Protein AF-A0A3B0YIC1-F1 (afdb_monomer_lite)

Sequence (463 aa):
YKPGVFYVEYQHDATPFVSIIIPTKDKLEILEPCVSSLLEKTRYQHFEVIVVDNNSSKPETLEYFDKIQRDDSRVSVIKYPEPYNYSAINNLAAKQAKGDYLVLLNNDTAVIKEDWLERMLSLGQREDVGIVGARLLYPDATIQHAGVVVGMTGIADHSHIGAETESPGYMGQNLTVRGVSAVTAACLLIKKDLFFSVNGLDEEHFAVLFNDVDLCLKVGKQGSRIVYTPYALLMHHGSFSLKKKVNKPDDAAHRQQECLALVQKWLPVLANDPAYNRNLCLYSQDVAPEERFIPGWDMHRHDCLRVVVFPANDWCDANFAAKPVFSQLQKNNGLRCSYITTHNDVGKRALEPAELERGKPDVLLFHTSMSDSYLKALEYYSVFNKSAFKVLMLDDPQCFPSTKRKKRSKRGEEKEQRIRKALASCDRLLVTTRQLEEAWSSVIDDIKVVPGHVEMQNWDELS

InterPro domains:
  IPR001173 Glycosyltransferase 2-like [PF00535] (19-141)
  IPR029044 Nucleotide-diphospho-sugar transferases [G3DSA:3.90.550.10] (6-249)
  IPR029044 Nucleotide-diphospho-sugar transferases [SSF53448] (10-249)

Organism: NCBI:txid652676

pLDDT: mean 85.75, std 15.43, range [38.69, 98.94]

Foldseek 3Di:
DDPPADDDQQDDPDLWAEEEEEEDADDCVQQVQAVCQCVPQAPRDRYAYEYEYADHDDPVVVVVQVVVVVVDVSYHYHYDPDPQFLQVSVLVVLVVDPTQKYKQAYSRKHFPHNCLVVSQVSQQVDPQAFKEAEFEAAPVQATQALAKQALAQQGIGHARGRHHQPDCADPNSSRHKDFFQFHDSNTMMGRSVLCVVLPHFDRPQRRDPCSRNVSSNSSVVVRHTYMYDHPNYMYGNPPPPPVVVPPDPVVVVSVVSSSLVSCVVQLVCSLPVVRADNQFDRNDSHGHGDDQDDQPDDPVDDQAAEEEEEELAQPDDCVQFPVVLQVVCVVVVRHGYDYRHPPPVSNVADDHSSSCVNNLGQEYEYEDNLDPRVLVVLVVCLVNVVRHAYEYEDEDPLQADDDPDDDDPPVSNVNNVSVLSNLVSHQEYEYQDVVRCVRCCVRYPHYDHRHSDDPPPPCPVVD

Radius of gyration: 26.93 Å; chains: 1; bounding box: 78×38×82 Å

Secondary structure (DSSP, 8-state):
--TT--------S----EEEEEEE-S-HHHHHHHHHHHHHH----SEEEEEEESS---HHHHHHHHHHHHH-TTEEEEE--SS--HHHHHHHHHHH--SSEEEEE-TTEEESSTTHHHHHHHHHTSTTEEEEEEEEE-TTSBEEES-EEETGGGSEEETTTT-BTT---GGGGGGS-EEESB--TTEEEEEHHHHHHTTSS-TTT-SSSSHHHHHHHHHHHTTPEEEEEEEEEEEE--STTTTTTTT-HHHHHHHHHHHHHHHHHHHHHHHS-TTS-TTB-SSSSS--B--S---SS-TT--SSEEEEEE-S-SSSSTTTTTHHHHHHHHHTTSEEEEE---TTTTTTSPPPHHHHHHH--SEEEEES---HHHHHHHHHHHHH-TTSEEEEEE--TT-----SSS---HHHHHHHHHHHHHHTT-SEEEESSHHHHHHHTTT-S-EEE--SS--GGG-GGG-

Structure (mmCIF, N/CA/C/O backbone):
data_AF-A0A3B0YIC1-F1
#
_entry.id   AF-A0A3B0YIC1-F1
#
loop_
_atom_site.group_PDB
_atom_site.id
_atom_site.type_symbol
_atom_site.label_atom_id
_atom_site.label_alt_id
_atom_site.label_comp_id
_atom_site.label_asym_id
_atom_site.label_entity_id
_atom_site.label_seq_id
_atom_site.pdbx_PDB_ins_code
_atom_site.Cartn_x
_atom_site.Cartn_y
_atom_site.Cartn_z
_atom_site.occupancy
_atom_site.B_iso_or_equiv
_atom_site.auth_seq_id
_atom_site.auth_comp_id
_atom_site.auth_asym_id
_atom_site.auth_atom_id
_atom_site.pdbx_PDB_model_num
ATOM 1 N N . TYR A 1 1 ? -26.819 13.552 0.540 1.00 55.56 1 TYR A N 1
ATOM 2 C CA . TYR A 1 1 ? -27.200 12.784 -0.661 1.00 55.56 1 TYR A CA 1
ATOM 3 C C . TYR A 1 1 ? -26.942 13.642 -1.883 1.00 55.56 1 TYR A C 1
ATOM 5 O O . TYR A 1 1 ? -27.374 14.788 -1.883 1.00 55.56 1 TYR A O 1
ATOM 13 N N . LYS A 1 2 ? -26.207 13.130 -2.875 1.00 72.00 2 LYS A N 1
ATOM 14 C CA . LYS A 1 2 ? -26.016 13.803 -4.168 1.00 72.00 2 LYS A CA 1
ATOM 15 C C . LYS A 1 2 ? -26.844 13.084 -5.236 1.00 72.00 2 LYS A C 1
ATOM 17 O O . LYS A 1 2 ? -26.916 11.856 -5.175 1.00 72.00 2 LYS A O 1
ATOM 22 N N . PRO A 1 3 ? -27.463 13.801 -6.191 1.00 77.69 3 PRO A N 1
ATOM 23 C CA . PRO A 1 3 ? -28.171 13.168 -7.300 1.00 77.69 3 PRO A CA 1
ATOM 24 C C . PRO A 1 3 ? -27.290 12.128 -8.006 1.00 77.69 3 PRO A C 1
ATOM 26 O O . PRO A 1 3 ? -26.120 12.391 -8.270 1.00 77.69 3 PRO A O 1
ATOM 29 N N . GLY A 1 4 ? -27.841 10.942 -8.275 1.00 81.94 4 GLY A N 1
ATOM 30 C CA . GLY A 1 4 ? -27.127 9.844 -8.940 1.00 81.94 4 GLY A CA 1
ATOM 31 C C . GLY A 1 4 ? -26.191 9.018 -8.047 1.00 81.94 4 GLY A C 1
ATOM 32 O O . GLY A 1 4 ? -25.657 8.017 -8.515 1.00 81.94 4 GLY A O 1
ATOM 33 N N . VAL A 1 5 ? -26.016 9.380 -6.771 1.00 84.94 5 VAL A N 1
ATOM 34 C CA . VAL A 1 5 ? -25.238 8.598 -5.800 1.00 84.94 5 VAL A CA 1
ATOM 35 C C . VAL A 1 5 ? -26.191 7.862 -4.868 1.00 84.94 5 VAL A C 1
ATOM 37 O O . VAL A 1 5 ? -26.867 8.477 -4.039 1.00 84.94 5 VAL A O 1
ATOM 40 N N . PHE A 1 6 ? -26.220 6.538 -4.991 1.00 85.06 6 PHE A N 1
ATOM 41 C CA . PHE A 1 6 ? -27.054 5.668 -4.171 1.00 85.06 6 PHE A CA 1
ATOM 42 C C . PHE A 1 6 ? -26.218 4.966 -3.107 1.00 85.06 6 PHE A C 1
ATOM 44 O O . PHE A 1 6 ? -25.123 4.473 -3.376 1.00 85.06 6 PHE A O 1
ATOM 51 N N . TYR A 1 7 ? -26.772 4.904 -1.902 1.00 85.31 7 TYR A N 1
ATOM 52 C CA . TYR A 1 7 ? -26.261 4.080 -0.821 1.00 85.31 7 TYR A CA 1
ATOM 53 C C . TYR A 1 7 ? -27.157 2.851 -0.681 1.00 85.31 7 TYR A C 1
ATOM 55 O O . TYR A 1 7 ? -28.380 2.979 -0.663 1.00 85.31 7 TYR A O 1
ATOM 63 N N . VAL A 1 8 ? -26.538 1.676 -0.588 1.00 88.25 8 VAL A N 1
ATOM 64 C CA . VAL A 1 8 ? -27.229 0.421 -0.292 1.00 88.25 8 VAL A CA 1
ATOM 65 C C . VAL A 1 8 ? -26.891 0.035 1.136 1.00 88.25 8 VAL A C 1
ATOM 67 O O . VAL A 1 8 ? -25.723 -0.176 1.467 1.00 88.25 8 VAL A O 1
ATOM 70 N N . GLU A 1 9 ? -27.919 -0.055 1.968 1.00 86.38 9 GLU A N 1
ATOM 71 C CA . GLU A 1 9 ? -27.805 -0.555 3.330 1.00 86.38 9 GLU A CA 1
ATOM 72 C C . GLU A 1 9 ? -28.051 -2.063 3.323 1.00 86.38 9 GLU A C 1
ATOM 74 O O . GLU A 1 9 ? -29.165 -2.516 3.056 1.00 86.38 9 GLU A O 1
ATOM 79 N N . TYR A 1 10 ? -27.003 -2.848 3.573 1.00 90.88 10 TYR A N 1
ATOM 80 C CA . TYR A 1 10 ? -27.135 -4.295 3.713 1.00 90.88 10 TYR A CA 1
ATOM 81 C C . TYR A 1 10 ? -27.574 -4.593 5.142 1.00 90.88 10 TYR A C 1
ATOM 83 O O . TYR A 1 10 ? -26.835 -4.305 6.088 1.00 90.88 10 TYR A O 1
ATOM 91 N N . GLN A 1 11 ? -28.782 -5.134 5.273 1.00 89.31 11 GLN A N 1
ATOM 92 C CA . GLN A 1 11 ? -29.344 -5.579 6.541 1.00 89.31 11 GLN A CA 1
ATOM 93 C C . GLN A 1 11 ? -28.831 -6.989 6.835 1.00 89.31 11 GLN A C 1
ATOM 95 O O . GLN A 1 11 ? -28.906 -7.863 5.972 1.00 89.31 11 GLN A O 1
ATOM 100 N N . HIS A 1 12 ? -28.307 -7.188 8.041 1.00 90.56 12 HIS A N 1
ATOM 101 C CA . HIS A 1 12 ? -27.840 -8.479 8.539 1.00 90.56 12 HIS A CA 1
ATOM 102 C C . HIS A 1 12 ? -28.452 -8.713 9.913 1.00 90.56 12 HIS A C 1
ATOM 104 O O . HIS A 1 12 ? -28.533 -7.783 10.712 1.00 90.56 12 HIS A O 1
ATOM 110 N N . ASP A 1 13 ? -28.837 -9.954 10.196 1.00 88.56 13 ASP A N 1
ATOM 111 C CA . ASP A 1 13 ? -29.428 -10.317 11.488 1.00 88.56 13 ASP A CA 1
ATOM 112 C C . ASP A 1 13 ? -28.372 -10.447 12.602 1.00 88.56 13 ASP A C 1
ATOM 114 O O . ASP A 1 13 ? -28.701 -10.432 13.787 1.00 88.56 13 ASP A O 1
ATOM 118 N N . ALA A 1 14 ? -27.094 -10.582 12.231 1.00 92.44 14 ALA A N 1
ATOM 119 C CA . ALA A 1 14 ? -25.990 -10.746 13.164 1.00 92.44 14 ALA A CA 1
ATOM 120 C C . ALA A 1 14 ? -25.395 -9.401 13.614 1.00 92.44 14 ALA A C 1
ATOM 122 O O . ALA A 1 14 ? -25.183 -8.476 12.826 1.00 92.44 14 ALA A O 1
ATOM 123 N N . THR A 1 15 ? -25.052 -9.337 14.901 1.00 94.69 15 THR A N 1
ATOM 124 C CA . THR A 1 15 ? -24.334 -8.227 15.544 1.00 94.69 15 THR A CA 1
ATOM 125 C C . THR A 1 15 ? -22.980 -8.735 16.061 1.00 94.69 15 THR A C 1
ATOM 127 O O . THR A 1 15 ? -22.850 -9.029 17.253 1.00 94.69 15 THR A O 1
ATOM 130 N N . PRO A 1 16 ? -21.986 -8.932 15.175 1.00 97.31 16 PRO A N 1
ATOM 131 C CA . PRO A 1 16 ? -20.725 -9.581 15.527 1.00 97.31 16 PRO A CA 1
ATOM 132 C C . PRO A 1 16 ? -19.871 -8.732 16.473 1.00 97.31 16 PRO A C 1
ATOM 134 O O . PRO A 1 16 ? -19.906 -7.498 16.431 1.00 97.31 16 PRO A O 1
ATOM 137 N N . PHE A 1 17 ? -19.054 -9.374 17.304 1.00 98.56 17 PHE A N 1
ATOM 138 C CA . PHE A 1 17 ? -18.153 -8.638 18.191 1.00 98.56 17 PHE A CA 1
ATOM 139 C C . PHE A 1 17 ? -16.926 -8.135 17.412 1.00 98.56 17 PHE A C 1
ATOM 141 O O . PHE A 1 17 ? -16.381 -8.856 16.574 1.00 98.56 17 PHE A O 1
ATOM 148 N N . VAL A 1 18 ? -16.480 -6.902 17.666 1.00 98.88 18 VAL A N 1
ATOM 149 C CA . VAL A 1 18 ? -15.345 -6.284 16.953 1.00 98.88 18 VAL A CA 1
ATOM 150 C C . VAL A 1 18 ? -14.200 -5.970 17.910 1.00 98.88 18 VAL A C 1
ATOM 152 O O . VAL A 1 18 ? -14.401 -5.291 18.911 1.00 98.88 18 VAL A O 1
ATOM 155 N N . SER A 1 19 ? -12.979 -6.375 17.571 1.00 98.94 19 SER A N 1
ATOM 156 C CA . SER A 1 19 ? -11.773 -5.923 18.274 1.00 98.94 19 SER A CA 1
ATOM 157 C C . SER A 1 19 ? -11.060 -4.843 17.465 1.00 98.94 19 SER A C 1
ATOM 159 O O . SER A 1 19 ? -10.591 -5.099 16.354 1.00 98.94 19 SER A O 1
ATOM 161 N N . ILE A 1 20 ? -10.963 -3.637 18.022 1.00 98.88 20 ILE A N 1
ATOM 162 C CA . ILE A 1 20 ? -10.236 -2.507 17.435 1.00 98.88 20 ILE A CA 1
ATOM 163 C C . ILE A 1 20 ? -8.812 -2.508 17.989 1.00 98.88 20 ILE A C 1
ATOM 165 O O . ILE A 1 20 ? -8.614 -2.352 19.191 1.00 98.88 20 ILE A O 1
ATOM 169 N N . ILE A 1 21 ? -7.818 -2.688 17.125 1.00 98.88 21 ILE A N 1
ATOM 170 C CA . ILE A 1 21 ? -6.405 -2.804 17.491 1.00 98.88 21 ILE A CA 1
ATOM 171 C C . ILE A 1 21 ? -5.699 -1.482 17.193 1.00 98.88 21 ILE A C 1
ATOM 173 O O . ILE A 1 21 ? -5.748 -0.999 16.062 1.00 98.88 21 ILE A O 1
ATOM 177 N N . ILE A 1 22 ? -5.027 -0.920 18.203 1.00 98.56 22 ILE A N 1
ATOM 178 C CA . ILE A 1 22 ? -4.352 0.383 18.125 1.00 98.56 22 ILE A CA 1
ATOM 179 C C . ILE A 1 22 ? -2.898 0.255 18.602 1.00 98.56 22 ILE A C 1
ATOM 181 O O . ILE A 1 22 ? -2.625 0.342 19.803 1.00 98.56 22 ILE A O 1
ATOM 185 N N . PRO A 1 23 ? -1.931 0.071 17.689 1.00 97.38 23 PRO A N 1
ATOM 186 C CA . PRO A 1 23 ? -0.509 0.141 18.010 1.00 97.38 23 PRO A CA 1
ATOM 187 C C . PRO A 1 23 ? -0.104 1.555 18.433 1.00 97.38 23 PRO A C 1
ATOM 189 O O . PRO A 1 23 ? -0.423 2.528 17.747 1.00 97.38 23 PRO A O 1
ATOM 192 N N . THR A 1 24 ? 0.655 1.692 19.519 1.00 96.00 24 THR A N 1
ATOM 193 C CA . THR A 1 24 ? 1.125 3.003 19.978 1.00 96.00 24 THR A CA 1
ATOM 194 C C . THR A 1 24 ? 2.488 2.944 20.666 1.00 96.00 24 THR A C 1
ATOM 196 O O . THR A 1 24 ? 2.938 1.899 21.134 1.00 96.00 24 THR A O 1
ATOM 199 N N . LYS A 1 25 ? 3.157 4.098 20.716 1.00 94.56 25 LYS A N 1
ATOM 200 C CA . LYS A 1 25 ? 4.357 4.338 21.519 1.00 94.56 25 LYS A CA 1
ATOM 201 C C . LYS A 1 25 ? 4.416 5.809 21.910 1.00 94.56 25 LYS A C 1
ATOM 203 O O . LYS A 1 25 ? 4.628 6.660 21.038 1.00 94.56 25 LYS A O 1
ATOM 208 N N . ASP A 1 26 ? 4.299 6.080 23.206 1.00 92.31 26 ASP A N 1
ATOM 209 C CA . ASP A 1 26 ? 4.200 7.429 23.770 1.00 92.31 26 ASP A CA 1
ATOM 210 C C . ASP A 1 26 ? 3.119 8.267 23.045 1.00 92.31 26 ASP A C 1
ATOM 212 O O . ASP A 1 26 ? 2.142 7.728 22.519 1.00 92.31 26 ASP A O 1
ATOM 216 N N . LYS A 1 27 ? 3.318 9.590 22.987 1.00 90.31 27 LYS A N 1
ATOM 217 C CA . LYS A 1 27 ? 2.477 10.558 22.268 1.00 90.31 27 LYS A CA 1
ATOM 218 C C . LYS A 1 27 ? 1.011 10.519 22.689 1.00 90.31 27 LYS A C 1
ATOM 220 O O . LYS A 1 27 ? 0.102 10.338 21.874 1.00 90.31 27 LYS A O 1
ATOM 225 N N . LEU A 1 28 ? 0.791 10.709 23.983 1.00 94.75 28 LEU A N 1
ATOM 226 C CA . LEU A 1 28 ? -0.544 10.788 24.556 1.00 94.75 28 LEU A CA 1
ATOM 227 C C . LEU A 1 28 ? -1.436 11.804 23.819 1.00 94.75 28 LEU A C 1
ATOM 229 O O . LEU A 1 28 ? -2.614 11.537 23.606 1.00 94.75 28 LEU A O 1
ATOM 233 N N . GLU A 1 29 ? -0.858 12.909 23.340 1.00 94.00 29 GLU A N 1
ATOM 234 C CA . GLU A 1 29 ? -1.565 13.985 22.643 1.00 94.00 29 GLU A CA 1
ATOM 235 C C . GLU A 1 29 ? -2.268 13.565 21.339 1.00 94.00 29 GLU A C 1
ATOM 237 O O . GLU A 1 29 ? -3.140 14.291 20.868 1.00 94.00 29 GLU A O 1
ATOM 242 N N . ILE A 1 30 ? -1.901 12.419 20.751 1.00 93.25 30 ILE A N 1
ATOM 243 C CA . ILE A 1 30 ? -2.608 11.831 19.597 1.00 93.25 30 ILE A CA 1
ATOM 244 C C . ILE A 1 30 ? -3.444 10.612 19.993 1.00 93.25 30 ILE A C 1
ATOM 246 O O . ILE A 1 30 ? -4.548 10.448 19.479 1.00 93.25 30 ILE A O 1
ATOM 250 N N . LEU A 1 31 ? -2.954 9.795 20.932 1.00 96.44 31 LEU A N 1
ATOM 251 C CA . LEU A 1 31 ? -3.625 8.564 21.336 1.00 96.44 31 LEU A CA 1
ATOM 252 C C . LEU A 1 31 ? -4.929 8.839 22.086 1.00 96.44 31 LEU A C 1
ATOM 254 O O . LEU A 1 31 ? -5.933 8.183 21.813 1.00 96.44 31 LEU A O 1
ATOM 258 N N . GLU A 1 32 ? -4.920 9.783 23.029 1.00 97.00 32 GLU A N 1
ATOM 259 C CA . GLU A 1 32 ? -6.097 10.070 23.849 1.00 97.00 32 GLU A CA 1
ATOM 260 C C . GLU A 1 32 ? -7.287 10.547 23.002 1.00 97.00 32 GLU A C 1
ATOM 262 O O . GLU A 1 32 ? -8.355 9.946 23.118 1.00 97.00 32 GLU A O 1
ATOM 267 N N . PRO A 1 33 ? -7.134 11.516 22.074 1.00 96.50 33 PRO A N 1
ATOM 268 C CA . PRO A 1 33 ? -8.209 11.875 21.150 1.00 96.50 33 PRO A CA 1
ATOM 269 C C . PRO A 1 33 ? -8.742 10.696 20.327 1.00 96.50 33 PRO A C 1
ATOM 271 O O . PRO A 1 33 ? -9.952 10.609 20.106 1.00 96.50 33 PRO A O 1
ATOM 274 N N . CYS A 1 34 ? -7.865 9.784 19.895 1.00 97.75 34 CYS A N 1
ATOM 275 C CA . CYS A 1 34 ? -8.263 8.592 19.151 1.00 97.75 34 CYS A CA 1
ATOM 276 C C . CYS A 1 34 ? -9.171 7.695 19.994 1.00 97.75 34 CYS A C 1
ATOM 278 O O . CYS A 1 34 ? -10.335 7.489 19.633 1.00 97.75 34 CYS A O 1
ATOM 280 N N . VAL A 1 35 ? -8.684 7.243 21.153 1.00 98.31 35 VAL A N 1
ATOM 281 C CA . VAL A 1 35 ? -9.422 6.339 22.047 1.00 98.31 35 VAL A CA 1
ATOM 282 C C . VAL A 1 35 ? -10.710 6.991 22.546 1.00 98.31 35 VAL A C 1
ATOM 284 O O . VAL A 1 35 ? -11.774 6.386 22.418 1.00 98.31 35 VAL A O 1
ATOM 287 N N . SER A 1 36 ? -10.663 8.236 23.026 1.00 97.81 36 SER A N 1
ATOM 288 C CA . SER A 1 36 ? -11.862 8.940 23.500 1.00 97.81 36 SER A CA 1
ATOM 289 C C . SER A 1 36 ? -12.908 9.076 22.394 1.00 97.81 36 SER A C 1
ATOM 291 O O . SER A 1 36 ? -14.083 8.800 22.623 1.00 97.81 36 SER A O 1
ATOM 293 N N . SER A 1 37 ? -12.505 9.391 21.155 1.00 98.06 37 SER A N 1
ATOM 294 C CA . SER A 1 37 ? -13.459 9.477 20.041 1.00 98.06 37 SER A CA 1
ATOM 295 C C . SER A 1 37 ? -14.137 8.140 19.725 1.00 98.06 37 SER A C 1
ATOM 297 O O . SER A 1 37 ? -15.315 8.133 19.369 1.00 98.06 37 SER A O 1
ATOM 299 N N . LEU A 1 38 ? -13.433 7.013 19.881 1.00 98.38 38 LEU A N 1
ATOM 300 C CA . LEU A 1 38 ? -14.019 5.686 19.699 1.00 98.38 38 LEU A CA 1
ATOM 301 C C . LEU A 1 38 ? -15.063 5.399 20.776 1.00 98.38 38 LEU A C 1
ATOM 303 O O . LEU A 1 38 ? -16.165 4.970 20.438 1.00 98.38 38 LEU A O 1
ATOM 307 N N . LEU A 1 39 ? -14.727 5.654 22.043 1.00 98.12 39 LEU A N 1
ATOM 308 C CA . LEU A 1 39 ? -15.583 5.344 23.190 1.00 98.12 39 LEU A CA 1
ATOM 309 C C . LEU A 1 39 ? -16.824 6.238 23.265 1.00 98.12 39 LEU A C 1
ATOM 311 O O . LEU A 1 39 ? -17.890 5.748 23.638 1.00 98.12 39 LEU A O 1
ATOM 315 N N . GLU A 1 40 ? -16.683 7.517 22.912 1.00 97.31 40 GLU A N 1
ATOM 316 C CA . GLU A 1 40 ? -17.736 8.530 23.045 1.00 97.31 40 GLU A CA 1
ATOM 317 C C . GLU A 1 40 ? -18.645 8.628 21.818 1.00 97.31 40 GLU A C 1
ATOM 319 O O . GLU A 1 40 ? -19.832 8.916 21.961 1.00 97.31 40 GLU A O 1
ATOM 324 N N . LYS A 1 41 ? -18.106 8.434 20.605 1.00 98.00 41 LYS A N 1
ATOM 325 C CA . LYS A 1 41 ? -18.850 8.702 19.362 1.00 98.00 41 LYS A CA 1
ATOM 326 C C . LYS A 1 41 ? -19.285 7.457 18.610 1.00 98.00 41 LYS A C 1
ATOM 328 O O . LYS A 1 41 ? -20.170 7.568 17.771 1.00 98.00 41 LYS A O 1
ATOM 333 N N . THR A 1 42 ? -18.666 6.296 18.819 1.00 98.38 42 THR A N 1
ATOM 334 C CA . THR A 1 42 ? -19.043 5.098 18.052 1.00 98.38 42 THR A CA 1
ATOM 335 C C . THR A 1 42 ? -20.412 4.603 18.505 1.00 98.38 42 THR A C 1
ATOM 337 O O . THR A 1 42 ? -20.597 4.233 19.664 1.00 98.38 42 THR A O 1
ATOM 340 N N . ARG A 1 43 ? -21.379 4.573 17.581 1.00 97.56 43 ARG A N 1
ATOM 341 C CA . ARG A 1 43 ? -22.749 4.131 17.870 1.00 97.56 43 ARG A CA 1
ATOM 342 C C . ARG A 1 43 ? -22.847 2.624 18.092 1.00 97.56 43 ARG A C 1
ATOM 344 O O . ARG A 1 43 ? -23.601 2.188 18.959 1.00 97.56 43 ARG A O 1
ATOM 351 N N . TYR A 1 44 ? -22.072 1.839 17.347 1.00 97.38 44 TYR A N 1
ATOM 352 C CA . TYR A 1 44 ? -22.007 0.391 17.522 1.00 97.38 44 TYR A CA 1
ATOM 353 C C . TYR A 1 44 ? -21.441 0.041 18.902 1.00 97.38 44 TYR A C 1
ATOM 355 O O . TYR A 1 44 ? -20.353 0.498 19.228 1.00 97.38 44 TYR A O 1
ATOM 363 N N . GLN A 1 45 ? -22.140 -0.769 19.702 1.00 95.75 45 GLN A N 1
ATOM 364 C CA . GLN A 1 45 ? -21.751 -1.027 21.101 1.00 95.75 45 GLN A CA 1
ATOM 365 C C . GLN A 1 45 ? -20.979 -2.341 21.317 1.00 95.75 45 GLN A C 1
ATOM 367 O O . GLN A 1 45 ? -20.349 -2.518 22.357 1.00 95.75 45 GLN A O 1
ATOM 372 N N . HIS A 1 46 ? -20.996 -3.265 20.352 1.00 97.56 46 HIS A N 1
ATOM 373 C CA . HIS A 1 46 ? -20.390 -4.596 20.488 1.00 97.56 46 HIS A CA 1
ATOM 374 C C . HIS A 1 46 ? -18.918 -4.602 20.052 1.00 97.56 46 HIS A C 1
ATOM 376 O O . HIS A 1 46 ? -18.545 -5.285 19.098 1.00 97.56 46 HIS A O 1
ATOM 382 N N . PHE A 1 47 ? -18.075 -3.830 20.741 1.00 98.69 47 PHE A N 1
ATOM 383 C CA . PHE A 1 47 ? -16.642 -3.781 20.453 1.00 98.69 47 PHE A CA 1
ATOM 384 C C . PHE A 1 47 ? -15.762 -3.717 21.707 1.00 98.69 47 PHE A C 1
ATOM 386 O O . PHE A 1 47 ? -16.204 -3.306 22.780 1.00 98.69 47 PHE A O 1
ATOM 393 N N . GLU A 1 48 ? -14.495 -4.089 21.542 1.00 98.75 48 GLU A N 1
ATOM 394 C CA . GLU A 1 48 ? -13.401 -3.804 22.475 1.00 98.75 48 GLU A CA 1
ATOM 395 C C . GLU A 1 48 ? -12.291 -3.007 21.775 1.00 98.75 48 GLU A C 1
ATOM 397 O O . GLU A 1 48 ? -12.161 -3.032 20.548 1.00 98.75 48 GLU A O 1
ATOM 402 N N . VAL A 1 49 ? -11.470 -2.320 22.566 1.00 98.88 49 VAL A N 1
ATOM 403 C CA . VAL A 1 49 ? -10.275 -1.604 22.112 1.00 98.88 49 VAL A CA 1
ATOM 404 C C . VAL A 1 49 ? -9.048 -2.251 22.745 1.00 98.88 49 VAL A C 1
ATOM 406 O O . VAL A 1 49 ? -8.950 -2.378 23.965 1.00 98.88 49 VAL A O 1
ATOM 409 N N . ILE A 1 50 ? -8.094 -2.649 21.910 1.00 98.81 50 ILE A N 1
ATOM 410 C CA . ILE A 1 50 ? -6.821 -3.243 22.312 1.00 98.81 50 ILE A CA 1
ATOM 411 C C . ILE A 1 50 ? -5.721 -2.263 21.929 1.00 98.81 50 ILE A C 1
ATOM 413 O O . ILE A 1 50 ? -5.309 -2.178 20.770 1.00 98.81 50 ILE A O 1
ATOM 417 N N . VAL A 1 51 ? -5.246 -1.508 22.912 1.00 98.75 51 VAL A N 1
ATOM 418 C CA . VAL A 1 51 ? -4.090 -0.628 22.751 1.00 98.75 51 VAL A CA 1
ATOM 419 C C . VAL A 1 51 ? -2.831 -1.472 22.912 1.00 98.75 51 VAL A C 1
ATOM 421 O O . VAL A 1 51 ? -2.647 -2.137 23.931 1.00 98.75 51 VAL A O 1
ATOM 424 N N . VAL A 1 52 ? -1.953 -1.460 21.912 1.00 98.56 52 VAL A N 1
ATOM 425 C CA . VAL A 1 52 ? -0.695 -2.211 21.958 1.00 98.56 52 VAL A CA 1
ATOM 426 C C . VAL A 1 52 ? 0.457 -1.261 22.222 1.00 98.56 52 VAL A C 1
ATOM 428 O O . VAL A 1 52 ? 0.879 -0.516 21.338 1.00 98.56 52 VAL A O 1
ATOM 431 N N . ASP A 1 53 ? 0.967 -1.298 23.444 1.00 98.00 53 ASP A N 1
ATOM 432 C CA . ASP A 1 53 ? 2.104 -0.503 23.876 1.00 98.00 53 ASP A CA 1
ATOM 433 C C . ASP A 1 53 ? 3.423 -1.097 23.359 1.00 98.00 53 ASP A C 1
ATOM 435 O O . ASP A 1 53 ? 3.861 -2.163 23.803 1.00 98.00 53 ASP A O 1
ATOM 439 N N . ASN A 1 54 ? 4.092 -0.391 22.445 1.00 96.44 54 ASN A N 1
ATOM 440 C CA . ASN A 1 54 ? 5.437 -0.733 21.991 1.00 96.44 54 ASN A CA 1
ATOM 441 C C . ASN A 1 54 ? 6.518 0.038 22.761 1.00 96.44 54 ASN A C 1
ATOM 443 O O . ASN A 1 54 ? 7.211 0.909 22.218 1.00 96.44 54 ASN A O 1
ATOM 447 N N . ASN A 1 55 ? 6.713 -0.344 24.023 1.00 95.12 55 ASN A N 1
ATOM 448 C CA . ASN A 1 55 ? 7.751 0.204 24.895 1.00 95.12 55 ASN A CA 1
ATOM 449 C C . ASN A 1 55 ? 7.624 1.730 25.087 1.00 95.12 55 ASN A C 1
ATOM 451 O O . ASN A 1 55 ? 8.601 2.464 24.876 1.00 95.12 55 ASN A O 1
ATOM 455 N N . SER A 1 56 ? 6.430 2.213 25.448 1.00 96.06 56 SER A N 1
ATOM 456 C CA . SER A 1 56 ? 6.244 3.589 25.922 1.00 96.06 56 SER A CA 1
ATOM 457 C C . SER A 1 56 ? 7.053 3.821 27.197 1.00 96.06 56 SER A C 1
ATOM 459 O O . SER A 1 56 ? 7.220 2.940 28.039 1.00 96.06 56 SER A O 1
ATOM 461 N N . SER A 1 57 ? 7.597 5.025 27.316 1.00 96.06 57 SER A N 1
ATOM 462 C CA . SER A 1 57 ? 8.516 5.432 28.383 1.00 96.06 57 SER A CA 1
ATOM 463 C C . SER A 1 57 ? 8.052 6.685 29.120 1.00 96.06 57 SER A C 1
ATOM 465 O O . SER A 1 57 ? 8.573 7.007 30.188 1.00 96.06 57 SER A O 1
ATOM 467 N N . LYS A 1 58 ? 7.088 7.410 28.548 1.00 97.19 58 LYS A N 1
ATOM 468 C CA . LYS A 1 58 ? 6.575 8.665 29.085 1.00 97.19 58 LYS A CA 1
ATOM 469 C C . LYS A 1 58 ? 5.618 8.419 30.256 1.00 97.19 58 LYS A C 1
ATOM 471 O O . LYS A 1 58 ? 4.617 7.732 30.044 1.00 97.19 58 LYS A O 1
ATOM 476 N N . PRO A 1 59 ? 5.882 8.978 31.459 1.00 97.25 59 PRO A N 1
ATOM 477 C CA . PRO A 1 59 ? 5.019 8.797 32.627 1.00 97.25 59 PRO A CA 1
ATOM 478 C C . PRO A 1 59 ? 3.551 9.108 32.336 1.00 97.25 59 PRO A C 1
ATOM 480 O O . PRO A 1 59 ? 2.688 8.303 32.657 1.00 97.25 59 PRO A O 1
ATOM 483 N N . GLU A 1 60 ? 3.280 10.196 31.613 1.00 97.31 60 GLU A N 1
ATOM 484 C CA . GLU A 1 60 ? 1.929 10.606 31.234 1.00 97.31 60 GLU A CA 1
ATOM 485 C C . GLU A 1 60 ? 1.195 9.547 30.394 1.00 97.31 60 GLU A C 1
ATOM 487 O O . GLU A 1 60 ? -0.004 9.336 30.555 1.00 97.31 60 GLU A O 1
ATOM 492 N N . THR A 1 61 ? 1.913 8.832 29.521 1.00 97.12 61 THR A N 1
ATOM 493 C CA . THR A 1 61 ? 1.327 7.768 28.691 1.00 97.12 61 THR A CA 1
ATOM 494 C C . THR A 1 61 ? 1.031 6.523 29.527 1.00 97.12 61 THR A C 1
ATOM 496 O O . THR A 1 61 ? -0.021 5.910 29.365 1.00 97.12 61 THR A O 1
ATOM 499 N N . LEU A 1 62 ? 1.929 6.169 30.450 1.00 97.50 62 LEU A N 1
ATOM 500 C CA . LEU A 1 62 ? 1.742 5.026 31.346 1.00 97.50 62 LEU A CA 1
ATOM 501 C C . LEU A 1 62 ? 0.580 5.263 32.322 1.00 97.50 62 LEU A C 1
ATOM 503 O O . LEU A 1 62 ? -0.271 4.393 32.484 1.00 97.50 62 LEU A O 1
ATOM 507 N N . GLU A 1 63 ? 0.491 6.463 32.900 1.00 98.00 63 GLU A N 1
ATOM 508 C CA . GLU A 1 63 ? -0.635 6.872 33.748 1.00 98.00 63 GLU A CA 1
ATOM 509 C C . GLU A 1 63 ? -1.966 6.831 32.984 1.00 98.00 63 GLU A C 1
ATOM 511 O O . GLU A 1 63 ? -2.986 6.395 33.523 1.00 98.00 63 GLU A O 1
ATOM 516 N N . TYR A 1 64 ? -1.963 7.241 31.711 1.00 98.25 64 TYR A N 1
ATOM 517 C CA . TYR A 1 64 ? -3.143 7.148 30.856 1.00 98.25 64 TYR A CA 1
ATOM 518 C C . TYR A 1 64 ? -3.575 5.698 30.613 1.00 98.25 64 TYR A C 1
ATOM 520 O O . TYR A 1 64 ? -4.766 5.410 30.711 1.00 98.25 64 TYR A O 1
ATOM 528 N N . PHE A 1 65 ? -2.642 4.772 30.361 1.00 98.25 65 PHE A N 1
ATOM 529 C CA . PHE A 1 65 ? -2.957 3.346 30.201 1.00 98.25 65 PHE A CA 1
ATOM 530 C C . PHE A 1 65 ? -3.647 2.751 31.433 1.00 98.25 65 PHE A C 1
ATOM 532 O O . PHE A 1 65 ? -4.617 2.001 31.293 1.00 98.25 65 PHE A O 1
ATOM 539 N N . ASP A 1 66 ? -3.183 3.097 32.633 1.00 97.56 66 ASP A N 1
ATOM 540 C CA . ASP A 1 66 ? -3.803 2.642 33.883 1.00 97.56 66 ASP A CA 1
ATOM 541 C C . ASP A 1 66 ? -5.177 3.289 34.104 1.00 97.56 66 ASP A C 1
ATOM 543 O O . ASP A 1 66 ? -6.109 2.657 34.609 1.00 97.56 66 ASP A O 1
ATOM 547 N N . LYS A 1 67 ? -5.327 4.559 33.712 1.00 97.81 67 LYS A N 1
ATOM 548 C CA . LYS A 1 67 ? -6.591 5.293 33.797 1.00 97.81 67 LYS A CA 1
ATOM 549 C C . LYS A 1 67 ? -7.655 4.703 32.869 1.00 97.81 67 LYS A C 1
ATOM 551 O O . LYS A 1 67 ? -8.721 4.340 33.352 1.00 97.81 67 LYS A O 1
ATOM 556 N N . ILE A 1 68 ? -7.385 4.563 31.571 1.00 97.69 68 ILE A N 1
ATOM 557 C CA . ILE A 1 68 ? -8.412 4.153 30.594 1.00 97.69 68 ILE A CA 1
ATOM 558 C C . ILE A 1 68 ? -8.950 2.745 30.831 1.00 97.69 68 ILE A C 1
ATOM 560 O O . ILE A 1 68 ? -10.142 2.523 30.668 1.00 97.69 68 ILE A O 1
ATOM 564 N N . GLN A 1 69 ? -8.098 1.809 31.257 1.00 97.31 69 GLN A N 1
ATOM 565 C CA . GLN A 1 69 ? -8.524 0.436 31.553 1.00 97.31 69 GLN A CA 1
ATOM 566 C C . GLN A 1 69 ? -9.402 0.359 32.806 1.00 97.31 69 GLN A C 1
ATOM 568 O O . GLN A 1 69 ? -10.211 -0.554 32.952 1.00 97.31 69 GLN A O 1
ATOM 573 N N . ARG A 1 70 ? -9.225 1.303 33.736 1.00 97.19 70 ARG A N 1
ATOM 574 C CA . ARG A 1 70 ? -10.053 1.431 34.937 1.00 97.19 70 ARG A CA 1
ATOM 575 C C . ARG A 1 70 ? -11.368 2.150 34.646 1.00 97.19 70 ARG A C 1
ATOM 577 O O . ARG A 1 70 ? -12.380 1.793 35.243 1.00 97.19 70 ARG A O 1
ATOM 584 N N . ASP A 1 71 ? -11.336 3.148 33.768 1.00 96.94 71 ASP A N 1
ATOM 585 C CA . ASP A 1 71 ? -12.484 4.002 33.462 1.00 96.94 71 ASP A CA 1
ATOM 586 C C . ASP A 1 71 ? -13.457 3.346 32.456 1.00 96.94 71 ASP A C 1
ATOM 588 O O . ASP A 1 71 ? -14.661 3.583 32.551 1.00 96.94 71 ASP A O 1
ATOM 592 N N . ASP A 1 72 ? -12.984 2.496 31.532 1.00 97.31 72 ASP A N 1
ATOM 593 C CA . ASP A 1 72 ? -13.831 1.802 30.548 1.00 97.31 72 ASP A CA 1
ATOM 594 C C . ASP A 1 72 ? -13.425 0.326 30.367 1.00 97.31 72 ASP A C 1
ATOM 596 O O . ASP A 1 72 ? -12.316 0.001 29.941 1.00 97.31 72 ASP A O 1
ATOM 600 N N . SER A 1 73 ? -14.358 -0.591 30.646 1.00 96.81 73 SER A N 1
ATOM 601 C CA . SER A 1 73 ? -14.128 -2.043 30.586 1.00 96.81 73 SER A CA 1
ATOM 602 C C . SER A 1 73 ? -13.953 -2.597 29.169 1.00 96.81 73 SER A C 1
ATOM 604 O O . SER A 1 73 ? -13.551 -3.753 29.013 1.00 96.81 73 SER A O 1
ATOM 606 N N . ARG A 1 74 ? -14.246 -1.801 28.133 1.00 97.81 7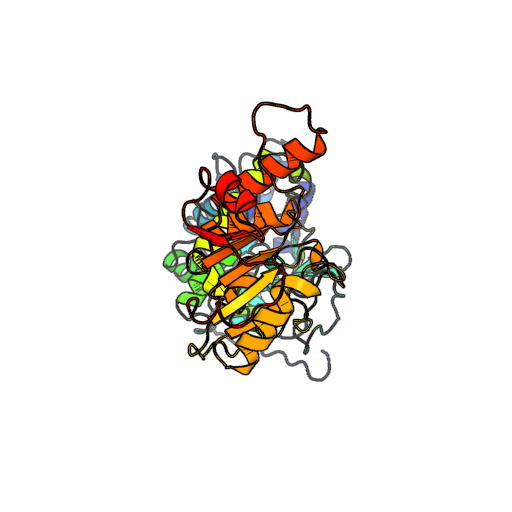4 ARG A N 1
ATOM 607 C CA . ARG A 1 74 ? -14.007 -2.166 26.731 1.00 97.81 74 ARG A CA 1
ATOM 608 C C . ARG A 1 74 ? -12.539 -2.022 26.343 1.00 97.81 74 ARG A C 1
ATOM 610 O O . ARG A 1 74 ? -12.160 -2.535 25.293 1.00 97.81 74 ARG A O 1
ATOM 617 N N . VAL A 1 75 ? -11.721 -1.322 27.132 1.00 98.50 75 VAL A N 1
ATOM 618 C CA . VAL A 1 75 ? -10.323 -1.028 26.797 1.00 98.50 75 VAL A CA 1
ATOM 619 C C . VAL A 1 75 ? -9.377 -1.985 27.513 1.00 98.50 75 VAL A C 1
ATOM 621 O O . VAL A 1 75 ? -9.467 -2.201 28.718 1.00 98.50 75 VAL A O 1
ATOM 624 N N . SER A 1 76 ? -8.410 -2.518 26.772 1.00 98.31 76 SER A N 1
ATOM 625 C CA . SER A 1 76 ? -7.280 -3.274 27.311 1.00 98.31 76 SER A CA 1
ATOM 626 C C . SER A 1 76 ? -5.969 -2.764 26.726 1.00 98.31 76 SER A C 1
ATOM 628 O O . SER A 1 76 ? -5.921 -2.339 25.569 1.00 98.31 76 SER A O 1
ATOM 630 N N . VAL A 1 77 ? -4.903 -2.799 27.525 1.00 98.44 77 VAL A N 1
ATOM 631 C CA . VAL A 1 77 ? -3.553 -2.427 27.092 1.00 98.44 77 VAL A CA 1
ATOM 632 C C . VAL A 1 77 ? -2.658 -3.657 27.169 1.00 98.44 77 VAL A C 1
ATOM 634 O O . VAL A 1 77 ? -2.484 -4.248 28.235 1.00 98.44 77 VAL A O 1
ATOM 637 N N . ILE A 1 78 ? -2.064 -4.037 26.041 1.00 98.12 78 ILE A N 1
ATOM 638 C CA . ILE A 1 78 ? -1.111 -5.149 25.958 1.00 98.12 78 ILE A CA 1
ATOM 639 C C . ILE A 1 78 ? 0.277 -4.624 25.598 1.00 98.12 78 ILE A C 1
ATOM 641 O O . ILE A 1 78 ? 0.409 -3.635 24.883 1.00 98.12 78 ILE A O 1
ATOM 645 N N . LYS A 1 79 ? 1.328 -5.291 26.079 1.00 97.56 79 LYS A N 1
ATOM 646 C CA . LYS A 1 79 ? 2.716 -4.887 25.820 1.00 97.56 79 LYS A CA 1
ATOM 647 C C . LYS A 1 79 ? 3.315 -5.676 24.663 1.00 97.56 79 LYS A C 1
ATOM 649 O O . LYS A 1 79 ? 3.170 -6.894 24.603 1.00 97.56 79 LYS A O 1
ATOM 654 N N . TYR A 1 80 ? 4.067 -4.987 23.812 1.00 97.06 80 TYR A N 1
ATOM 655 C CA . TYR A 1 80 ? 4.948 -5.578 22.810 1.00 97.06 80 TYR A CA 1
ATOM 656 C C . TYR A 1 80 ? 6.390 -5.105 23.067 1.00 97.06 80 TYR A C 1
ATOM 658 O O . TYR A 1 80 ? 6.772 -4.021 22.607 1.00 97.06 80 TYR A O 1
ATOM 666 N N . PRO A 1 81 ? 7.186 -5.880 23.833 1.00 94.44 81 PRO A N 1
ATOM 667 C CA . PRO A 1 81 ? 8.497 -5.459 24.326 1.00 94.44 81 PRO A CA 1
ATOM 668 C C . PRO A 1 81 ? 9.637 -5.586 23.300 1.00 94.44 81 PRO A C 1
ATOM 670 O O . PRO A 1 81 ? 10.802 -5.517 23.674 1.00 94.44 81 PRO A O 1
ATOM 673 N N . GLU A 1 82 ? 9.325 -5.700 22.011 1.00 94.06 82 GLU A N 1
ATOM 674 C CA . GLU A 1 82 ? 10.291 -5.920 20.928 1.00 94.06 82 GLU A CA 1
ATOM 675 C C . GLU A 1 82 ? 10.530 -4.646 20.086 1.00 94.06 82 GLU A C 1
ATOM 677 O O . GLU A 1 82 ? 9.822 -3.638 20.249 1.00 94.06 82 GLU A O 1
ATOM 682 N N . PRO A 1 83 ? 11.524 -4.633 19.173 1.00 93.38 83 PRO A N 1
ATOM 683 C CA . PRO A 1 83 ? 11.685 -3.552 18.203 1.00 93.38 83 PRO A CA 1
ATOM 684 C C . PRO A 1 83 ? 10.406 -3.305 17.397 1.00 93.38 83 PRO A C 1
ATOM 686 O O . PRO A 1 83 ? 9.659 -4.233 17.093 1.00 93.38 83 PRO A O 1
ATOM 689 N N . TYR A 1 84 ? 10.156 -2.042 17.039 1.00 92.56 84 TYR A N 1
ATOM 690 C CA . TYR A 1 84 ? 8.931 -1.659 16.339 1.00 92.56 84 TYR A CA 1
ATOM 691 C C . TYR A 1 84 ? 8.778 -2.419 15.018 1.00 92.56 84 TYR A C 1
ATOM 693 O O . TYR A 1 84 ? 9.598 -2.271 14.113 1.00 92.56 84 TYR A O 1
ATOM 701 N N . ASN A 1 85 ? 7.687 -3.169 14.914 1.00 94.88 85 ASN A N 1
ATOM 702 C CA . ASN A 1 85 ? 7.233 -3.842 13.709 1.00 94.88 85 ASN A CA 1
ATOM 703 C C . ASN A 1 85 ? 5.702 -3.789 13.737 1.00 94.88 85 ASN A C 1
ATOM 705 O O . ASN A 1 85 ? 5.070 -4.446 14.563 1.00 94.88 85 ASN A O 1
ATOM 709 N N . TYR A 1 86 ? 5.111 -2.943 12.894 1.00 95.88 86 TYR A N 1
ATOM 710 C CA . TYR A 1 86 ? 3.666 -2.722 12.845 1.00 95.88 86 TYR A CA 1
ATOM 711 C C . TYR A 1 86 ? 2.917 -4.030 12.574 1.00 95.88 86 TYR A C 1
ATOM 713 O O . TYR A 1 86 ? 1.908 -4.308 13.224 1.00 95.88 86 TYR A O 1
ATOM 721 N N . SER A 1 87 ? 3.441 -4.855 11.668 1.00 97.88 87 SER A N 1
ATOM 722 C CA . SER A 1 87 ? 2.869 -6.155 11.324 1.00 97.88 87 SER A CA 1
ATOM 723 C C . SER A 1 87 ? 2.857 -7.106 12.516 1.00 97.88 87 SER A C 1
ATOM 725 O O . SER A 1 87 ? 1.800 -7.628 12.868 1.00 97.88 87 SER A O 1
ATOM 727 N N . ALA A 1 88 ? 3.989 -7.251 13.206 1.00 98.25 88 ALA A N 1
ATOM 728 C CA . ALA A 1 88 ? 4.105 -8.127 14.371 1.00 98.25 88 ALA A CA 1
ATOM 729 C C . ALA A 1 88 ? 3.233 -7.663 15.545 1.00 98.25 88 ALA A C 1
ATOM 731 O O . ALA A 1 88 ? 2.569 -8.471 16.197 1.00 98.25 88 ALA A O 1
ATOM 732 N N . ILE A 1 89 ? 3.172 -6.348 15.778 1.00 98.31 89 ILE A N 1
ATOM 733 C CA . ILE A 1 89 ? 2.325 -5.747 16.812 1.00 98.31 89 ILE A CA 1
ATOM 734 C C . ILE A 1 89 ? 0.847 -6.087 16.575 1.00 98.31 89 ILE A C 1
ATOM 736 O O . ILE A 1 89 ? 0.159 -6.563 17.483 1.00 98.31 89 ILE A O 1
ATOM 740 N N . ASN A 1 90 ? 0.355 -5.868 15.355 1.00 98.69 90 ASN A N 1
ATOM 741 C CA . ASN A 1 90 ? -1.035 -6.158 15.011 1.00 98.69 90 ASN A CA 1
ATOM 742 C C . ASN A 1 90 ? -1.321 -7.665 15.009 1.00 98.69 90 ASN A C 1
ATOM 744 O O . ASN A 1 90 ? -2.361 -8.080 15.514 1.00 98.69 90 ASN A O 1
ATOM 748 N N . ASN A 1 91 ? -0.395 -8.498 14.525 1.00 98.75 91 ASN A N 1
ATOM 749 C CA . ASN A 1 91 ? -0.531 -9.955 14.566 1.00 98.75 91 ASN A CA 1
ATOM 750 C C . ASN A 1 91 ? -0.602 -10.491 16.005 1.00 98.75 91 ASN A C 1
ATOM 752 O O . ASN A 1 91 ? -1.391 -11.397 16.285 1.00 98.75 91 ASN A O 1
ATOM 756 N N . LEU A 1 92 ? 0.187 -9.937 16.935 1.00 98.50 92 LEU A N 1
ATOM 757 C CA . LEU A 1 92 ? 0.109 -10.277 18.358 1.00 98.50 92 LEU A CA 1
ATOM 758 C C . LEU A 1 92 ? -1.274 -9.940 18.925 1.00 98.50 92 LEU A C 1
ATOM 760 O O . LEU A 1 92 ? -1.891 -10.778 19.586 1.00 98.50 92 LEU A O 1
ATOM 764 N N . ALA A 1 93 ? -1.760 -8.726 18.673 1.00 98.56 93 ALA A N 1
ATOM 765 C CA . ALA A 1 93 ? -3.051 -8.274 19.177 1.00 98.56 93 ALA A CA 1
ATOM 766 C C . ALA A 1 93 ? -4.217 -9.060 18.567 1.00 98.56 93 ALA A C 1
ATOM 768 O O . ALA A 1 93 ? -5.127 -9.457 19.289 1.00 98.56 93 ALA A O 1
ATOM 769 N N . ALA A 1 94 ? -4.155 -9.383 17.273 1.00 98.69 94 ALA A N 1
ATOM 770 C CA . ALA A 1 94 ? -5.152 -10.203 16.588 1.00 98.69 94 ALA A CA 1
ATOM 771 C C . ALA A 1 94 ? -5.312 -11.592 17.227 1.00 98.69 94 ALA A C 1
ATOM 773 O O . ALA A 1 94 ? -6.414 -12.142 17.251 1.00 98.69 94 ALA A O 1
ATOM 774 N N . LYS A 1 95 ? -4.233 -12.170 17.778 1.00 98.38 95 LYS A N 1
ATOM 775 C CA . LYS A 1 95 ? -4.287 -13.452 18.506 1.00 98.38 95 LYS A CA 1
ATOM 776 C C . LYS A 1 95 ? -5.030 -13.332 19.842 1.00 98.38 95 LYS A C 1
ATOM 778 O O . LYS A 1 95 ? -5.651 -14.300 20.268 1.00 98.38 95 LYS A O 1
ATOM 783 N N . GLN A 1 96 ? -4.973 -12.165 20.483 1.00 98.00 96 GLN A N 1
ATOM 784 C CA . GLN A 1 96 ? -5.607 -11.886 21.780 1.00 98.00 96 GLN A CA 1
ATOM 785 C C . GLN A 1 96 ? -7.017 -11.287 21.652 1.00 98.00 96 GLN A C 1
ATOM 787 O O . GLN A 1 96 ? -7.788 -11.321 22.609 1.00 98.00 96 GLN A O 1
ATOM 792 N N . ALA A 1 97 ? -7.357 -10.768 20.472 1.00 98.50 97 ALA A N 1
ATOM 793 C CA . ALA A 1 97 ? -8.664 -10.224 20.135 1.00 98.50 97 ALA A CA 1
ATOM 794 C C . ALA A 1 97 ? -9.789 -11.243 20.346 1.00 98.50 97 ALA A C 1
ATOM 796 O O . ALA A 1 97 ? -9.655 -12.409 19.973 1.00 98.50 97 ALA A O 1
ATOM 797 N N . LYS A 1 98 ? -10.921 -10.809 20.896 1.00 98.38 98 LYS A N 1
ATOM 798 C CA . LYS A 1 98 ? -12.111 -11.645 21.123 1.00 98.38 98 LYS A CA 1
ATOM 799 C C . LYS A 1 98 ? -13.161 -11.499 20.022 1.00 98.38 98 LYS A C 1
ATOM 801 O O . LYS A 1 98 ? -14.066 -12.319 19.959 1.00 98.38 98 LYS A O 1
ATOM 806 N N . GLY A 1 99 ? -13.060 -10.461 19.195 1.00 98.25 99 GLY A N 1
ATOM 807 C CA . GLY A 1 99 ? -14.003 -10.157 18.127 1.00 98.25 99 GLY A CA 1
ATOM 808 C C . GLY A 1 99 ? -13.964 -11.157 16.978 1.00 98.25 99 GLY A C 1
ATOM 809 O O . GLY A 1 99 ? -12.903 -11.664 16.611 1.00 98.25 99 GLY A O 1
ATOM 810 N N . ASP A 1 100 ? -15.127 -11.377 16.370 1.00 98.56 100 ASP A N 1
ATOM 811 C CA . ASP A 1 100 ? -15.279 -12.085 15.094 1.00 98.56 100 ASP A CA 1
ATOM 812 C C . ASP A 1 100 ? -14.668 -11.269 13.943 1.00 98.56 100 ASP A C 1
ATOM 814 O O . ASP A 1 100 ? -14.230 -11.805 12.921 1.00 98.56 100 ASP A O 1
ATOM 818 N N . TYR A 1 101 ? -14.608 -9.948 14.129 1.00 98.88 101 TYR A N 1
ATOM 819 C CA . TYR A 1 101 ? -13.970 -8.998 13.231 1.00 98.88 101 TYR A CA 1
ATOM 820 C C . TYR A 1 101 ? -12.846 -8.243 13.927 1.00 98.88 101 TYR A C 1
ATOM 822 O O . TYR A 1 101 ? -12.919 -7.911 15.111 1.00 98.88 101 TYR A O 1
ATOM 830 N N . LEU A 1 102 ? -11.831 -7.911 13.140 1.00 98.94 102 LEU A N 1
ATOM 831 C CA . LEU A 1 102 ? -10.717 -7.068 13.535 1.00 98.94 102 LEU A CA 1
ATOM 832 C C . LEU A 1 102 ? -10.815 -5.737 12.798 1.00 98.94 102 LEU A C 1
ATOM 834 O O . LEU A 1 102 ? -11.035 -5.717 11.584 1.00 98.94 102 LEU A O 1
ATOM 838 N N . VAL A 1 103 ? -10.597 -4.642 13.520 1.00 98.94 103 VAL A N 1
ATOM 839 C CA . VAL A 1 103 ? -10.284 -3.342 12.926 1.00 98.94 103 VAL A CA 1
ATOM 840 C C . VAL A 1 103 ? -8.829 -3.024 13.220 1.00 98.94 103 VAL A C 1
ATOM 842 O O . VAL A 1 103 ? -8.452 -2.920 14.385 1.00 98.94 103 VAL A O 1
ATOM 845 N N . LEU A 1 104 ? -8.020 -2.845 12.177 1.00 98.81 104 LEU A N 1
ATOM 846 C CA . LEU A 1 104 ? -6.700 -2.233 12.332 1.00 98.81 104 LEU A CA 1
ATOM 847 C C . LEU A 1 104 ? -6.886 -0.720 12.259 1.00 98.81 104 LEU A C 1
ATOM 849 O O . LEU A 1 104 ? -7.512 -0.228 11.313 1.00 98.81 104 LEU A O 1
ATOM 853 N N . LEU A 1 105 ? -6.407 -0.004 13.277 1.00 98.56 105 LEU A N 1
ATOM 854 C CA . LEU A 1 105 ? -6.606 1.433 13.411 1.00 98.56 105 LEU A CA 1
ATOM 855 C C . LEU A 1 105 ? -5.319 2.119 13.876 1.00 98.56 105 LEU A C 1
ATOM 857 O O . LEU A 1 105 ? -4.674 1.700 14.838 1.00 98.56 105 LEU A O 1
ATOM 861 N N . ASN A 1 106 ? -4.963 3.222 13.224 1.00 97.12 106 ASN A N 1
ATOM 862 C CA . ASN A 1 106 ? -3.841 4.037 13.678 1.00 97.12 106 ASN A CA 1
ATOM 863 C C . ASN A 1 106 ? -4.213 4.894 14.899 1.00 97.12 106 ASN A C 1
ATOM 865 O O . ASN A 1 106 ? -5.347 5.356 15.055 1.00 97.12 106 ASN A O 1
ATOM 869 N N . ASN A 1 107 ? -3.218 5.155 15.748 1.00 95.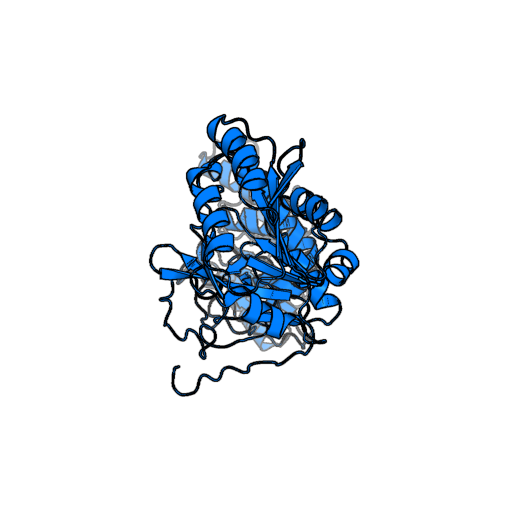88 107 ASN A N 1
ATOM 870 C CA . ASN A 1 107 ? -3.379 5.912 16.990 1.00 95.88 107 ASN A CA 1
ATOM 871 C C . ASN A 1 107 ? -3.606 7.422 16.801 1.00 95.88 107 ASN A C 1
ATOM 873 O O . ASN A 1 107 ? -3.907 8.098 17.773 1.00 95.88 107 ASN A O 1
ATOM 877 N N . ASP A 1 108 ? -3.466 7.957 15.588 1.00 94.75 108 ASP A N 1
ATOM 878 C CA . ASP A 1 108 ? -3.698 9.361 15.228 1.00 94.75 108 ASP A CA 1
ATOM 879 C C . ASP A 1 108 ? -4.961 9.547 14.366 1.00 94.75 108 ASP A C 1
ATOM 881 O O . ASP A 1 108 ? -5.026 10.433 13.504 1.00 94.75 108 ASP A O 1
ATOM 885 N N . THR A 1 109 ? -5.965 8.697 14.595 1.00 97.06 109 THR A N 1
ATOM 886 C CA . THR A 1 109 ? -7.294 8.786 13.977 1.00 97.06 109 THR A CA 1
ATOM 887 C C . THR A 1 109 ? -8.325 9.387 14.931 1.00 97.06 109 THR A C 1
ATOM 889 O O . THR A 1 109 ? -8.115 9.429 16.136 1.00 97.06 109 THR A O 1
ATOM 892 N N . ALA A 1 110 ? -9.444 9.881 14.402 1.00 97.19 110 ALA A N 1
ATOM 893 C CA . ALA A 1 110 ? -10.582 10.300 15.217 1.00 97.19 110 ALA A CA 1
ATOM 894 C C . ALA A 1 110 ? -11.908 10.072 14.486 1.00 97.19 110 ALA A C 1
ATOM 896 O O . ALA A 1 110 ? -12.037 10.367 13.294 1.00 97.19 110 ALA A O 1
ATOM 897 N N . VAL A 1 111 ? -12.922 9.589 15.203 1.00 98.12 111 VAL A N 1
ATOM 898 C CA . VAL A 1 111 ? -14.260 9.361 14.641 1.00 98.12 111 VAL A CA 1
ATOM 899 C C . VAL A 1 111 ? -14.919 10.693 14.263 1.00 98.12 111 VAL A C 1
ATOM 901 O O . VAL A 1 111 ? -15.078 11.590 15.101 1.00 98.12 111 VAL A O 1
ATOM 904 N N . ILE A 1 112 ? -15.334 10.813 12.994 1.00 96.62 112 ILE A N 1
ATOM 905 C CA . ILE A 1 112 ? -16.137 11.944 12.499 1.00 96.62 112 ILE A CA 1
ATOM 906 C C . ILE A 1 112 ? -17.620 11.569 12.480 1.00 96.62 112 ILE A C 1
ATOM 908 O O . ILE A 1 112 ? -18.450 12.349 12.943 1.00 96.62 112 ILE A O 1
ATOM 912 N N . LYS A 1 113 ? -17.961 10.390 11.946 1.00 95.50 113 LYS A N 1
ATOM 913 C CA . LYS A 1 113 ? -19.341 9.890 11.895 1.00 95.50 113 LYS A CA 1
ATOM 914 C C . LYS A 1 113 ? -19.547 8.726 12.854 1.00 95.50 113 LYS A C 1
ATOM 916 O O . LYS A 1 113 ? -18.813 7.748 12.791 1.00 95.50 113 LYS A O 1
ATOM 921 N N . GLU A 1 114 ? -20.575 8.821 13.691 1.00 97.75 114 GLU A N 1
ATOM 922 C CA . GLU A 1 114 ? -20.894 7.828 14.727 1.00 97.75 114 GLU A CA 1
ATOM 923 C C . GLU A 1 114 ? -21.194 6.423 14.184 1.00 97.75 114 GLU A C 1
ATOM 925 O O . GLU A 1 114 ? -20.927 5.425 14.852 1.00 97.75 114 GLU A O 1
ATOM 930 N N . ASP A 1 115 ? -21.702 6.335 12.953 1.00 96.62 115 ASP A N 1
ATOM 931 C CA . ASP A 1 115 ? -22.139 5.096 12.312 1.00 96.62 115 ASP A CA 1
ATOM 932 C C . ASP A 1 115 ? -21.025 4.382 11.531 1.00 96.62 115 ASP A C 1
ATOM 934 O O . ASP A 1 115 ? -21.282 3.373 10.879 1.00 96.62 115 ASP A O 1
ATOM 938 N N . TRP A 1 116 ? -19.780 4.870 11.595 1.00 98.00 116 TRP A N 1
ATOM 939 C CA . TRP A 1 116 ? -18.666 4.368 10.784 1.00 98.00 116 TRP A CA 1
ATOM 940 C C . TRP A 1 116 ? -18.497 2.842 10.856 1.00 98.00 116 TRP A C 1
ATOM 942 O O . TRP A 1 116 ? -18.381 2.194 9.814 1.00 98.00 116 TRP A O 1
ATOM 952 N N . LEU A 1 117 ? -18.545 2.264 12.061 1.00 98.31 117 LEU A N 1
ATOM 953 C CA . LEU A 1 117 ? -18.314 0.836 12.271 1.00 98.31 117 LEU A CA 1
ATOM 954 C C . LEU A 1 117 ? -19.477 -0.015 11.744 1.00 98.31 117 LEU A C 1
ATOM 956 O O . LEU A 1 117 ? -19.244 -1.023 11.083 1.00 98.31 117 LEU A O 1
ATOM 960 N N . GLU A 1 118 ? -20.723 0.430 11.938 1.00 96.12 118 GLU A N 1
ATOM 961 C CA . GLU A 1 118 ? -21.916 -0.214 11.365 1.00 96.12 118 GLU A CA 1
ATOM 962 C C . GLU A 1 118 ? -21.854 -0.215 9.834 1.00 96.12 118 GLU A C 1
ATOM 964 O O . GLU A 1 118 ? -22.132 -1.229 9.193 1.00 96.12 118 GLU A O 1
ATOM 969 N N . ARG A 1 119 ? -21.423 0.904 9.231 1.00 96.31 119 ARG A N 1
ATOM 970 C CA . ARG A 1 119 ? -21.263 1.019 7.773 1.00 96.31 119 ARG A CA 1
ATOM 971 C C . ARG A 1 119 ? -20.199 0.066 7.238 1.00 96.31 119 ARG A C 1
ATOM 973 O O . ARG A 1 119 ? -20.391 -0.497 6.160 1.00 96.31 119 ARG A O 1
ATOM 980 N N . MET A 1 120 ? -19.095 -0.122 7.961 1.00 98.06 120 MET A N 1
ATOM 981 C CA . MET A 1 120 ? -18.064 -1.087 7.571 1.00 98.06 120 MET A CA 1
ATOM 982 C C . MET A 1 120 ? -18.551 -2.528 7.750 1.00 98.06 120 MET A C 1
ATOM 984 O O . MET A 1 120 ? -18.400 -3.329 6.830 1.00 98.06 120 MET A O 1
ATOM 988 N N . LEU A 1 121 ? -19.196 -2.849 8.875 1.00 97.62 121 LEU A N 1
ATOM 989 C CA . LEU A 1 121 ? -19.738 -4.183 9.161 1.00 97.62 121 LEU A CA 1
ATOM 990 C C . LEU A 1 121 ? -20.843 -4.597 8.186 1.00 97.62 121 LEU A C 1
ATOM 992 O O . LEU A 1 121 ? -20.858 -5.741 7.741 1.00 97.62 121 LEU A O 1
ATOM 996 N N . SER A 1 122 ? -21.731 -3.679 7.798 1.00 96.31 122 SER A N 1
ATOM 997 C CA . SER A 1 122 ? -22.776 -3.930 6.794 1.00 96.31 122 SER A CA 1
ATOM 998 C C . SER A 1 122 ? -22.183 -4.461 5.478 1.00 96.31 122 SER A C 1
ATOM 1000 O O . SER A 1 122 ? -22.737 -5.367 4.854 1.00 96.31 122 SER A O 1
ATOM 1002 N N . LEU A 1 123 ? -21.006 -3.968 5.083 1.00 97.69 123 LEU A N 1
ATOM 1003 C CA . LEU A 1 123 ? -20.277 -4.470 3.918 1.00 97.69 123 LEU A CA 1
ATOM 1004 C C . LEU A 1 123 ? -19.454 -5.725 4.240 1.00 97.69 123 LEU A C 1
ATOM 1006 O O . LEU A 1 123 ? -19.485 -6.675 3.465 1.00 97.69 123 LEU A O 1
ATOM 1010 N N . GLY A 1 124 ? -18.748 -5.749 5.373 1.00 97.44 124 GLY A N 1
ATOM 1011 C CA . GLY A 1 124 ? -17.850 -6.841 5.767 1.00 97.44 124 GLY A CA 1
ATOM 1012 C C . GLY A 1 124 ? -18.557 -8.148 6.144 1.00 97.44 124 GLY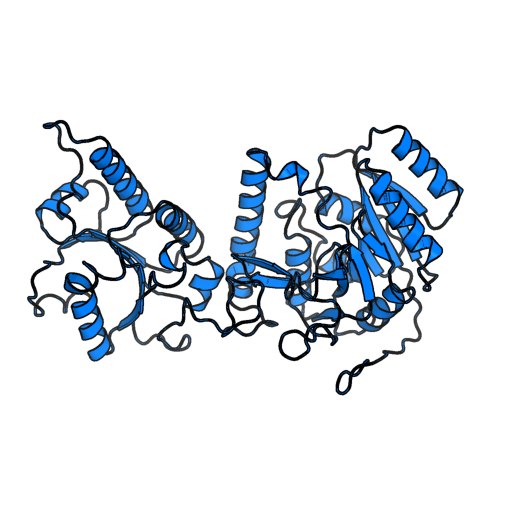 A C 1
ATOM 1013 O O . GLY A 1 124 ? -17.915 -9.193 6.234 1.00 97.44 124 GLY A O 1
ATOM 1014 N N . GLN A 1 125 ? -19.869 -8.119 6.379 1.00 97.19 125 GLN A N 1
ATOM 1015 C CA . GLN A 1 125 ? -20.687 -9.319 6.588 1.00 97.19 125 GLN A CA 1
ATOM 1016 C C . GLN A 1 125 ? -21.090 -10.018 5.289 1.00 97.19 125 GLN A C 1
ATOM 1018 O O . GLN A 1 125 ? -21.436 -11.197 5.323 1.00 97.19 125 GLN A O 1
ATOM 1023 N N . ARG A 1 126 ? -20.968 -9.357 4.133 1.00 96.81 126 ARG A N 1
ATOM 1024 C CA . ARG A 1 126 ? -21.205 -10.007 2.840 1.00 96.81 126 ARG A CA 1
ATOM 1025 C C . ARG A 1 126 ? -20.205 -11.137 2.600 1.00 96.81 126 ARG A C 1
ATOM 1027 O O . ARG A 1 126 ? -19.024 -11.008 2.910 1.00 96.81 126 ARG A O 1
ATOM 1034 N N . GLU A 1 127 ? -20.672 -12.225 1.998 1.00 95.12 127 GLU A N 1
ATOM 1035 C CA . GLU A 1 127 ? -19.834 -13.393 1.695 1.00 95.12 127 GLU A CA 1
ATOM 1036 C C . GLU A 1 127 ? -18.729 -13.083 0.677 1.00 95.12 127 GLU A C 1
ATOM 1038 O O . GLU A 1 127 ? -17.638 -13.635 0.770 1.00 95.12 127 GLU A O 1
ATOM 1043 N N . ASP A 1 128 ? -18.984 -12.168 -0.263 1.00 96.94 128 ASP A N 1
ATOM 1044 C CA . ASP A 1 128 ? -18.038 -11.798 -1.316 1.00 96.94 128 ASP A CA 1
ATOM 1045 C C . ASP A 1 128 ? -17.004 -10.742 -0.889 1.00 96.94 128 ASP A C 1
ATOM 1047 O O . ASP A 1 128 ? -16.121 -10.407 -1.679 1.00 96.94 128 ASP A O 1
ATOM 1051 N N . VAL A 1 129 ? -17.099 -10.193 0.328 1.00 98.38 129 VAL A N 1
ATOM 1052 C CA . VAL A 1 129 ? -16.234 -9.109 0.823 1.00 98.38 129 VAL A CA 1
ATOM 1053 C C . VAL A 1 129 ? -15.280 -9.634 1.891 1.00 98.38 129 VAL A C 1
ATOM 1055 O O . VAL A 1 129 ? -15.697 -10.173 2.912 1.00 98.38 129 VAL A O 1
ATOM 1058 N N . GLY A 1 130 ? -13.983 -9.430 1.664 1.00 98.50 130 GLY A N 1
ATOM 1059 C CA . GLY A 1 130 ? -12.933 -9.812 2.606 1.00 98.50 130 GLY A CA 1
ATOM 1060 C C . GLY A 1 130 ? -12.489 -8.673 3.517 1.00 98.50 130 GLY A C 1
ATOM 1061 O O . GLY A 1 130 ? -12.364 -8.866 4.724 1.00 98.50 130 GLY A O 1
ATOM 1062 N N . ILE A 1 131 ? -12.259 -7.486 2.948 1.00 98.88 131 ILE A N 1
ATOM 1063 C CA . ILE A 1 131 ? -11.770 -6.307 3.679 1.00 98.88 131 ILE A CA 1
ATOM 1064 C C . ILE A 1 131 ? -12.599 -5.084 3.303 1.00 98.88 131 ILE A C 1
ATOM 1066 O O . ILE A 1 131 ? -12.933 -4.886 2.132 1.00 98.88 131 ILE A O 1
ATOM 1070 N N . VAL A 1 132 ? -12.880 -4.237 4.292 1.00 98.88 132 VAL A N 1
ATOM 1071 C CA . VAL A 1 132 ? -13.524 -2.935 4.097 1.00 98.88 132 VAL A CA 1
ATOM 1072 C C . VAL A 1 132 ? -12.611 -1.824 4.606 1.00 98.88 132 VAL A C 1
ATOM 1074 O O . VAL A 1 132 ? -12.155 -1.885 5.741 1.00 98.88 132 VAL A O 1
ATOM 1077 N N . GLY A 1 133 ? -12.358 -0.802 3.791 1.00 98.62 133 GLY A N 1
ATOM 1078 C CA . GLY A 1 133 ? -11.607 0.398 4.172 1.00 98.62 133 GLY A CA 1
ATOM 1079 C C . GLY A 1 133 ? -12.506 1.620 4.316 1.00 98.62 133 GLY A C 1
ATOM 1080 O O . GLY A 1 133 ? -13.401 1.842 3.492 1.00 98.62 133 GLY A O 1
ATOM 1081 N N . ALA A 1 134 ? -12.258 2.415 5.356 1.00 98.00 134 ALA A N 1
ATOM 1082 C CA . ALA A 1 134 ? -12.969 3.668 5.595 1.00 98.00 134 ALA A CA 1
ATOM 1083 C C . ALA A 1 134 ? -12.461 4.804 4.690 1.00 98.00 134 ALA A C 1
ATOM 1085 O O . ALA A 1 134 ? -11.390 4.724 4.096 1.00 98.00 134 ALA A O 1
ATOM 1086 N N . ARG A 1 135 ? -13.199 5.913 4.622 1.00 97.62 135 ARG A N 1
ATOM 1087 C CA . ARG A 1 135 ? -12.678 7.186 4.115 1.00 97.62 135 ARG A CA 1
ATOM 1088 C C . ARG A 1 135 ? -11.953 7.921 5.227 1.00 97.62 135 ARG A C 1
ATOM 1090 O O . ARG A 1 135 ? -12.532 8.172 6.285 1.00 97.62 135 ARG A O 1
ATOM 1097 N N . LEU A 1 136 ? -10.717 8.319 4.941 1.00 97.50 136 LEU A N 1
ATOM 1098 C CA . LEU A 1 136 ? -9.902 9.110 5.857 1.00 97.50 136 LEU A CA 1
ATOM 1099 C C . LEU A 1 136 ? -9.718 10.517 5.311 1.00 97.50 136 LEU A C 1
ATOM 1101 O O . LEU A 1 136 ? -9.400 10.688 4.130 1.00 97.50 136 LEU A O 1
ATOM 1105 N N . LEU A 1 137 ? -9.907 11.506 6.177 1.00 96.81 137 LEU A N 1
ATOM 1106 C CA . LEU A 1 137 ? -9.659 12.912 5.883 1.00 96.81 137 LEU A CA 1
ATOM 1107 C C . LEU A 1 137 ? -8.445 13.417 6.657 1.00 96.81 137 LEU A C 1
ATOM 1109 O O . LEU A 1 137 ? -8.232 13.041 7.812 1.00 96.81 137 LEU A O 1
ATOM 1113 N N . TYR A 1 138 ? -7.693 14.318 6.041 1.00 95.25 138 TYR A N 1
ATOM 1114 C CA . TYR A 1 138 ? -6.754 15.166 6.758 1.00 95.25 138 TYR A CA 1
ATOM 1115 C C . TYR A 1 138 ? -7.499 16.170 7.662 1.00 95.25 138 TYR A C 1
ATOM 1117 O O . TYR A 1 138 ? -8.694 16.419 7.470 1.00 95.25 138 TYR A O 1
ATOM 1125 N N . PRO A 1 139 ? -6.808 16.790 8.639 1.00 92.69 139 PRO A N 1
ATOM 1126 C CA . PRO A 1 139 ? -7.410 17.803 9.511 1.00 92.69 139 PRO A CA 1
ATOM 1127 C C . PRO A 1 139 ? -7.969 19.033 8.781 1.00 92.69 139 PRO A C 1
ATOM 1129 O O . PRO A 1 139 ? -8.854 19.699 9.306 1.00 92.69 139 PRO A O 1
ATOM 1132 N N . ASP A 1 140 ? -7.485 19.324 7.572 1.00 93.12 140 ASP A N 1
ATOM 1133 C CA . ASP A 1 140 ? -7.983 20.396 6.699 1.00 93.12 140 ASP A CA 1
ATOM 1134 C C . ASP A 1 140 ? -9.213 19.988 5.861 1.00 93.12 140 ASP A C 1
ATOM 1136 O O . ASP A 1 140 ? -9.622 20.717 4.961 1.00 93.12 140 ASP A O 1
ATOM 1140 N N . ALA A 1 141 ? -9.812 18.829 6.161 1.00 93.19 141 ALA A N 1
ATOM 1141 C CA . ALA A 1 141 ? -10.950 18.246 5.454 1.00 93.19 141 ALA A CA 1
ATOM 1142 C C . ALA A 1 141 ? -10.685 17.916 3.972 1.00 93.19 141 ALA A C 1
ATOM 1144 O O . ALA A 1 141 ? -11.628 17.754 3.188 1.00 93.19 141 ALA A O 1
ATOM 1145 N N . THR A 1 142 ? -9.423 17.755 3.576 1.00 95.12 142 THR A N 1
ATOM 1146 C CA . THR A 1 142 ? -9.078 17.119 2.302 1.00 95.12 142 THR A CA 1
ATOM 1147 C C . THR A 1 142 ? -9.021 15.598 2.452 1.00 95.12 142 THR A C 1
ATOM 1149 O O . THR A 1 142 ? -8.812 15.054 3.539 1.00 95.12 142 THR A O 1
ATOM 1152 N N . ILE A 1 143 ? -9.255 14.877 1.360 1.00 94.88 143 ILE A N 1
ATOM 1153 C CA . ILE A 1 143 ? -9.197 13.418 1.316 1.00 94.88 143 ILE A CA 1
ATOM 1154 C C . ILE A 1 143 ? -7.753 12.971 1.534 1.00 94.88 143 ILE A C 1
ATOM 1156 O O . ILE A 1 143 ? -6.832 13.429 0.867 1.00 94.88 143 ILE A O 1
ATOM 1160 N N . GLN A 1 144 ? -7.558 12.023 2.441 1.00 95.00 144 GLN A N 1
ATOM 1161 C CA . GLN A 1 144 ? -6.286 11.329 2.619 1.00 95.00 144 GLN A CA 1
ATOM 1162 C C . GLN A 1 144 ? -6.357 9.894 2.096 1.00 95.00 144 GLN A C 1
ATOM 1164 O O . GLN A 1 144 ? -5.395 9.381 1.531 1.00 95.00 144 GLN A O 1
ATOM 1169 N N . HIS A 1 145 ? -7.489 9.222 2.290 1.00 95.88 145 HIS A N 1
ATOM 1170 C CA . HIS A 1 145 ? -7.688 7.874 1.785 1.00 95.88 145 HIS A CA 1
ATOM 1171 C C . HIS A 1 145 ? -9.077 7.724 1.183 1.00 95.88 145 HIS A C 1
ATOM 1173 O O . HIS A 1 145 ? -10.094 7.860 1.871 1.00 95.88 145 HIS A O 1
ATOM 1179 N N . ALA A 1 146 ? -9.091 7.387 -0.103 1.00 95.31 146 ALA A N 1
ATOM 1180 C CA . ALA A 1 146 ? -10.278 6.973 -0.824 1.00 95.31 146 ALA A CA 1
ATOM 1181 C C . ALA A 1 146 ? -10.085 5.609 -1.505 1.00 95.31 146 ALA A C 1
ATOM 1183 O O . ALA A 1 146 ? -10.684 5.377 -2.545 1.00 95.31 146 ALA A O 1
ATOM 1184 N N . GLY A 1 147 ? -9.240 4.725 -0.964 1.00 95.69 147 GLY A N 1
ATOM 1185 C CA . GLY A 1 147 ? -8.749 3.512 -1.635 1.00 95.69 147 GLY A CA 1
ATOM 1186 C C . GLY A 1 147 ? -7.316 3.675 -2.155 1.00 95.69 147 GLY A C 1
ATOM 1187 O O . GLY A 1 147 ? -6.896 4.790 -2.479 1.00 95.69 147 GLY A O 1
ATOM 1188 N N . VAL A 1 148 ? -6.571 2.570 -2.206 1.00 97.06 148 VAL A N 1
ATOM 1189 C CA . VAL A 1 148 ? -5.198 2.503 -2.730 1.00 97.06 148 VAL A CA 1
ATOM 1190 C C . VAL A 1 148 ? -5.214 1.913 -4.139 1.00 97.06 148 VAL A C 1
ATOM 1192 O O . VAL A 1 148 ? -5.911 0.929 -4.395 1.00 97.06 148 VAL A O 1
ATOM 1195 N N . VAL A 1 149 ? -4.430 2.514 -5.033 1.00 96.88 149 VAL A N 1
ATOM 1196 C CA . VAL A 1 149 ? -4.112 1.973 -6.358 1.00 96.88 149 VAL A CA 1
ATOM 1197 C C . VAL A 1 149 ? -2.711 1.386 -6.298 1.00 96.88 149 VAL A C 1
ATOM 1199 O O . VAL A 1 149 ? -1.754 2.081 -5.944 1.00 96.88 149 VAL A O 1
ATOM 1202 N N . VAL A 1 150 ? -2.579 0.106 -6.633 1.00 97.38 150 VAL A N 1
ATOM 1203 C CA . VAL A 1 150 ? -1.273 -0.555 -6.644 1.00 97.38 150 VAL A CA 1
ATOM 1204 C C . VAL A 1 150 ? -0.528 -0.242 -7.946 1.00 97.38 150 VAL A C 1
ATOM 1206 O O . VAL A 1 150 ? -1.130 -0.058 -8.999 1.00 97.38 150 VAL A O 1
ATOM 1209 N N . GLY A 1 151 ? 0.790 -0.083 -7.858 1.00 94.25 151 GLY A N 1
ATOM 1210 C CA . GLY A 1 151 ? 1.656 0.458 -8.912 1.00 94.25 151 GLY A CA 1
ATOM 1211 C C . GLY A 1 151 ? 1.695 1.989 -8.986 1.00 94.25 151 GLY A C 1
ATOM 1212 O O . GLY A 1 151 ? 2.624 2.541 -9.577 1.00 94.25 151 GLY A O 1
ATOM 1213 N N . MET A 1 152 ? 0.734 2.688 -8.369 1.00 93.00 152 MET A N 1
ATOM 1214 C CA . MET A 1 152 ? 0.683 4.152 -8.373 1.00 93.00 152 MET A CA 1
ATOM 1215 C C . MET A 1 152 ? 1.870 4.752 -7.610 1.00 93.00 152 MET A C 1
ATOM 1217 O O . MET A 1 152 ? 2.376 4.172 -6.650 1.00 93.00 152 MET A O 1
ATOM 1221 N N . THR A 1 153 ? 2.360 5.872 -8.134 1.00 88.50 153 THR A N 1
ATOM 1222 C CA . THR A 1 153 ? 3.588 6.600 -7.792 1.00 88.50 153 THR A CA 1
ATOM 1223 C C . THR A 1 153 ? 4.849 5.736 -7.654 1.00 88.50 153 THR A C 1
ATOM 1225 O O . THR A 1 153 ? 5.879 6.219 -7.187 1.00 88.50 153 THR A O 1
ATOM 1228 N N . GLY A 1 154 ? 4.822 4.510 -8.190 1.00 86.25 154 GLY A N 1
ATOM 1229 C CA . GLY A 1 154 ? 5.935 3.568 -8.296 1.00 86.25 154 GLY A CA 1
ATOM 1230 C C . GLY A 1 154 ? 5.693 2.237 -7.590 1.00 86.25 154 GLY A C 1
ATOM 1231 O O . GLY A 1 154 ? 6.196 1.218 -8.056 1.00 86.25 154 GLY A O 1
ATOM 1232 N N . ILE A 1 155 ? 4.907 2.220 -6.506 1.00 91.62 155 ILE A N 1
ATOM 1233 C CA . ILE A 1 155 ? 4.671 1.010 -5.699 1.00 91.62 155 ILE A CA 1
ATOM 1234 C C . ILE A 1 155 ? 3.189 0.849 -5.371 1.00 91.62 155 ILE A C 1
ATOM 1236 O O . ILE A 1 155 ? 2.582 -0.126 -5.797 1.00 91.62 155 ILE A O 1
ATOM 1240 N N . ALA A 1 156 ? 2.609 1.779 -4.616 1.00 94.56 156 ALA A N 1
ATOM 1241 C CA . ALA A 1 156 ? 1.190 1.849 -4.284 1.00 94.56 156 ALA A CA 1
ATOM 1242 C C . ALA A 1 156 ? 0.909 3.197 -3.610 1.00 94.56 156 ALA A C 1
ATOM 1244 O O . ALA A 1 156 ? 1.711 3.640 -2.785 1.00 94.56 156 ALA A O 1
ATOM 1245 N N . ASP A 1 157 ? -0.224 3.825 -3.924 1.00 93.69 157 ASP A N 1
ATOM 1246 C CA . ASP A 1 157 ? -0.578 5.132 -3.361 1.00 93.69 157 ASP A CA 1
ATOM 1247 C C . ASP A 1 157 ? -2.092 5.331 -3.228 1.00 93.69 157 ASP A C 1
ATOM 1249 O O . ASP A 1 157 ? -2.905 4.592 -3.789 1.00 93.69 157 ASP A O 1
ATOM 1253 N N . HIS A 1 158 ? -2.477 6.344 -2.463 1.00 93.56 158 HIS A N 1
ATOM 1254 C CA . HIS A 1 158 ? -3.856 6.711 -2.198 1.00 93.56 158 HIS A CA 1
ATOM 1255 C C . HIS A 1 158 ? -4.440 7.485 -3.382 1.00 93.56 158 HIS A C 1
ATOM 1257 O O . HIS A 1 158 ? -3.963 8.558 -3.747 1.00 93.56 158 HIS A O 1
ATOM 1263 N N . SER A 1 159 ? -5.539 6.979 -3.940 1.00 88.19 159 SER A N 1
ATOM 1264 C CA . SER A 1 159 ? -6.285 7.713 -4.966 1.00 88.19 159 SER A CA 1
ATOM 1265 C C . SER A 1 159 ? -6.946 8.968 -4.384 1.00 88.19 159 SER A C 1
ATOM 1267 O O . SER A 1 159 ? -7.458 8.934 -3.261 1.00 88.19 159 SER A O 1
ATOM 1269 N N . HIS A 1 160 ? -6.986 10.051 -5.171 1.00 90.81 160 HIS A N 1
ATOM 1270 C CA . HIS A 1 160 ? -7.681 11.308 -4.840 1.00 90.81 160 HIS A CA 1
ATOM 1271 C C . HIS A 1 160 ? -7.196 12.009 -3.560 1.00 90.81 160 HIS A C 1
ATOM 1273 O O . HIS A 1 160 ? -7.935 12.787 -2.954 1.00 90.81 160 HIS A O 1
ATOM 1279 N N . ILE A 1 161 ? -5.969 11.732 -3.128 1.00 91.12 161 ILE A N 1
ATOM 1280 C CA . ILE A 1 161 ? -5.348 12.422 -2.000 1.00 91.12 161 ILE A CA 1
ATOM 1281 C C . ILE A 1 161 ? -5.283 13.938 -2.253 1.00 91.12 161 ILE A C 1
ATOM 1283 O O . ILE A 1 161 ? -5.025 14.390 -3.364 1.00 91.12 161 ILE A O 1
ATOM 1287 N N . GLY A 1 162 ? -5.576 14.736 -1.228 1.00 91.88 162 GLY A N 1
ATOM 1288 C CA . GLY A 1 162 ? -5.646 16.197 -1.308 1.00 91.88 162 GLY A CA 1
ATOM 1289 C C . GLY A 1 162 ? -6.926 16.753 -1.944 1.00 91.88 162 GLY A C 1
ATOM 1290 O O . GLY A 1 162 ? -7.152 17.959 -1.873 1.00 91.88 162 GLY A O 1
ATOM 1291 N N . ALA A 1 163 ? -7.797 15.919 -2.523 1.00 92.75 163 ALA A N 1
ATOM 1292 C CA . ALA A 1 163 ? -9.066 16.387 -3.075 1.00 92.75 163 ALA A CA 1
ATOM 1293 C C . ALA A 1 163 ? -10.027 16.859 -1.971 1.00 92.75 163 ALA A C 1
ATOM 1295 O O . ALA A 1 163 ? -10.011 16.356 -0.848 1.00 92.75 163 ALA A O 1
ATOM 1296 N N . GLU A 1 164 ? -10.922 17.791 -2.292 1.00 93.88 164 GLU A N 1
ATOM 1297 C CA . GLU A 1 164 ? -11.968 18.219 -1.360 1.00 93.88 164 GLU A CA 1
ATOM 1298 C C . GLU A 1 164 ? -12.899 17.055 -0.982 1.00 93.88 164 GLU A C 1
ATOM 1300 O O . GLU A 1 164 ? -13.258 16.236 -1.831 1.00 93.88 164 GLU A O 1
ATOM 1305 N N . THR A 1 165 ? -13.360 17.015 0.275 1.00 90.38 165 THR A N 1
ATOM 1306 C CA . THR A 1 165 ? -14.228 15.942 0.813 1.00 90.38 165 THR A CA 1
ATOM 1307 C C . THR A 1 165 ? -15.463 15.647 -0.044 1.00 90.38 165 THR A C 1
ATOM 1309 O O . THR A 1 165 ? -15.911 14.500 -0.125 1.00 90.38 165 THR A O 1
ATOM 1312 N N . GLU A 1 166 ? -16.036 16.677 -0.663 1.00 90.50 166 GLU A N 1
ATOM 1313 C CA . GLU A 1 166 ? -17.244 16.570 -1.478 1.00 90.50 166 GLU A CA 1
ATOM 1314 C C . GLU A 1 166 ? -16.942 16.438 -2.977 1.00 90.50 166 GLU A C 1
ATOM 1316 O O . GLU A 1 166 ? -17.869 16.277 -3.774 1.00 90.50 166 GLU A O 1
ATOM 1321 N N . SER A 1 167 ? -15.677 16.472 -3.396 1.00 92.12 167 SER A N 1
ATOM 1322 C CA . SER A 1 167 ? -15.333 16.272 -4.800 1.00 92.12 167 SER A CA 1
ATOM 1323 C C . SER A 1 167 ? -15.777 14.875 -5.248 1.00 92.12 167 SER A C 1
ATOM 1325 O O . SER A 1 167 ? -15.406 13.889 -4.607 1.00 92.12 167 SER A O 1
ATOM 1327 N N . PRO A 1 168 ? -16.550 14.748 -6.347 1.00 91.12 168 PRO A N 1
ATOM 1328 C CA . PRO A 1 168 ? -16.930 13.440 -6.871 1.00 91.12 168 PRO A CA 1
ATOM 1329 C C . PRO A 1 168 ? -15.717 12.600 -7.285 1.00 91.12 168 PRO A C 1
ATOM 1331 O O . PRO A 1 168 ? -15.794 11.372 -7.272 1.00 91.12 168 PRO A O 1
ATOM 1334 N N . GLY A 1 169 ? -14.594 13.243 -7.616 1.00 90.56 169 GLY A N 1
ATOM 1335 C CA . GLY A 1 169 ? -13.445 12.568 -8.203 1.00 90.56 169 GLY A CA 1
ATOM 1336 C C . GLY A 1 169 ? -13.768 11.984 -9.578 1.00 90.56 169 GLY A C 1
ATOM 1337 O O . GLY A 1 169 ? -14.820 12.248 -10.175 1.00 90.56 169 GLY A O 1
ATOM 1338 N N . TYR A 1 170 ? -12.852 11.172 -10.092 1.00 89.81 170 TYR A N 1
ATOM 1339 C CA . TYR A 1 170 ? -13.026 10.527 -11.385 1.00 89.81 170 TYR A CA 1
ATOM 1340 C C . TYR A 1 170 ? -14.224 9.575 -11.351 1.00 89.81 170 TYR A C 1
ATOM 1342 O O . TYR A 1 170 ? -14.300 8.686 -10.507 1.00 89.81 170 TYR A O 1
ATOM 1350 N N . MET A 1 171 ? -15.187 9.787 -12.254 1.00 89.38 171 MET A N 1
ATOM 1351 C CA . MET A 1 171 ? -16.418 8.988 -12.365 1.00 89.38 171 MET A CA 1
ATOM 1352 C C . MET A 1 171 ? -17.198 8.812 -11.043 1.00 89.38 171 MET A C 1
ATOM 1354 O O . MET A 1 171 ? -17.874 7.803 -10.856 1.00 89.38 171 MET A O 1
ATOM 1358 N N . GLY A 1 172 ? -17.119 9.771 -10.113 1.00 90.62 172 GLY A N 1
ATOM 1359 C CA . GLY A 1 172 ? -17.851 9.697 -8.840 1.00 90.62 172 GLY A CA 1
ATOM 1360 C C . GLY A 1 172 ? -17.238 8.760 -7.792 1.00 90.62 172 GLY A C 1
ATOM 1361 O O . GLY A 1 172 ? -17.855 8.546 -6.747 1.00 90.62 172 GLY A O 1
ATOM 1362 N N . GLN A 1 173 ? -16.037 8.222 -8.035 1.00 90.94 173 GLN A N 1
ATOM 1363 C CA . GLN A 1 173 ? -15.392 7.213 -7.187 1.00 90.94 173 GLN A CA 1
ATOM 1364 C C . GLN A 1 173 ? -15.278 7.613 -5.709 1.00 90.94 173 GLN A C 1
ATOM 1366 O O . GLN A 1 173 ? -15.397 6.745 -4.842 1.00 90.94 173 GLN A O 1
ATOM 1371 N N . ASN A 1 174 ? -15.095 8.901 -5.407 1.00 91.62 174 ASN A N 1
ATOM 1372 C CA . ASN A 1 174 ? -14.954 9.398 -4.032 1.00 91.62 174 ASN A CA 1
ATOM 1373 C C . ASN A 1 174 ? -16.253 9.362 -3.225 1.00 91.62 174 ASN A C 1
ATOM 1375 O O . ASN A 1 174 ? -16.222 9.475 -2.000 1.00 91.62 174 ASN A O 1
ATOM 1379 N N . LEU A 1 175 ? -17.396 9.246 -3.898 1.00 92.44 175 LEU A N 1
ATOM 1380 C CA . LEU A 1 175 ? -18.720 9.341 -3.284 1.00 92.44 175 LEU A CA 1
ATOM 1381 C C . LEU A 1 175 ? -19.488 8.020 -3.321 1.00 92.44 175 LEU A C 1
ATOM 1383 O O . LEU A 1 175 ? -20.583 7.943 -2.768 1.00 92.44 175 LEU A O 1
ATOM 1387 N N . THR A 1 176 ? -18.916 6.977 -3.924 1.00 93.00 176 THR A N 1
ATOM 1388 C CA . THR A 1 176 ? -19.549 5.664 -4.090 1.00 93.00 176 THR A CA 1
ATOM 1389 C C . THR A 1 176 ? -18.739 4.550 -3.437 1.00 93.00 176 THR A C 1
ATOM 1391 O O . THR A 1 176 ? -17.509 4.545 -3.502 1.00 93.00 176 THR A O 1
ATOM 1394 N N . VAL A 1 177 ? -19.434 3.558 -2.875 1.00 95.50 177 VAL A N 1
ATOM 1395 C CA . VAL A 1 177 ? -18.817 2.282 -2.475 1.00 95.50 177 VAL A CA 1
ATOM 1396 C C . VAL A 1 177 ? -18.279 1.585 -3.719 1.00 95.50 177 VAL A C 1
ATOM 1398 O O . VAL A 1 177 ? -18.995 1.477 -4.716 1.00 95.50 177 VAL A O 1
ATOM 1401 N N . ARG A 1 178 ? -17.036 1.097 -3.673 1.00 94.94 178 ARG A N 1
ATOM 1402 C CA . ARG A 1 178 ? -16.425 0.420 -4.823 1.00 94.94 178 ARG A CA 1
ATOM 1403 C C . ARG A 1 178 ? -15.403 -0.632 -4.425 1.00 94.94 178 ARG A C 1
ATOM 1405 O O . ARG A 1 178 ? -14.804 -0.554 -3.355 1.00 94.94 178 ARG A O 1
ATOM 1412 N N . GLY A 1 179 ? -15.207 -1.592 -5.325 1.00 96.88 179 GLY A N 1
ATOM 1413 C CA . GLY A 1 179 ? -14.076 -2.508 -5.256 1.00 96.88 179 GLY A CA 1
ATOM 1414 C C . GLY A 1 179 ? -12.774 -1.759 -5.531 1.00 96.88 179 GLY A C 1
ATOM 1415 O O . GLY A 1 179 ? -12.717 -0.938 -6.445 1.00 96.88 179 GLY A O 1
ATOM 1416 N N . VAL A 1 180 ? -11.758 -2.031 -4.726 1.00 97.81 180 VAL A N 1
ATOM 1417 C CA . VAL A 1 180 ? -10.381 -1.548 -4.889 1.00 97.81 180 VAL A CA 1
ATOM 1418 C C . VAL A 1 180 ? -9.433 -2.737 -4.739 1.00 97.81 180 VAL A C 1
ATOM 1420 O O . VAL A 1 180 ? -9.872 -3.813 -4.343 1.00 97.81 180 VAL A O 1
ATOM 1423 N N . SER A 1 181 ? -8.150 -2.574 -5.052 1.00 98.19 181 SER A N 1
ATOM 1424 C CA . SER A 1 181 ? -7.164 -3.640 -4.815 1.00 98.19 181 SER A CA 1
ATOM 1425 C C . SER A 1 181 ? -6.581 -3.602 -3.410 1.00 98.19 181 SER A C 1
ATOM 1427 O O . SER A 1 181 ? -6.223 -4.644 -2.868 1.00 98.19 181 SER A O 1
ATOM 1429 N N . ALA A 1 182 ? -6.521 -2.418 -2.796 1.00 98.56 182 ALA A N 1
ATOM 1430 C CA . ALA A 1 182 ? -6.068 -2.262 -1.424 1.00 98.56 182 ALA A CA 1
ATOM 1431 C C . ALA A 1 182 ? -6.738 -1.077 -0.715 1.00 98.56 182 ALA A C 1
ATOM 1433 O O . ALA A 1 182 ? -7.205 -0.113 -1.332 1.00 98.56 182 ALA A O 1
ATOM 1434 N N . VAL A 1 183 ? -6.766 -1.159 0.611 1.00 98.56 183 VAL A N 1
ATOM 1435 C CA . VAL A 1 183 ? -7.140 -0.083 1.536 1.00 98.56 183 VAL A CA 1
ATOM 1436 C C . VAL A 1 183 ? -6.087 0.007 2.633 1.00 98.56 183 VAL A C 1
ATOM 1438 O O . VAL A 1 183 ? -5.327 -0.938 2.828 1.00 98.56 183 VAL A O 1
ATOM 1441 N N . THR A 1 184 ? -6.017 1.137 3.337 1.00 97.56 184 THR A N 1
ATOM 1442 C CA . THR A 1 184 ? -4.978 1.319 4.358 1.00 97.56 184 THR A CA 1
ATOM 1443 C C . THR A 1 184 ? -5.357 0.730 5.717 1.00 97.56 184 THR A C 1
ATOM 1445 O O . THR A 1 184 ? -6.505 0.850 6.148 1.00 97.56 184 THR A O 1
ATOM 1448 N N . ALA A 1 185 ? -4.377 0.188 6.447 1.00 96.44 185 ALA A N 1
ATOM 1449 C CA . ALA A 1 185 ? -4.551 -0.237 7.843 1.00 96.44 185 ALA A CA 1
ATOM 1450 C C . ALA A 1 185 ? -4.674 0.927 8.837 1.00 96.44 185 ALA A C 1
ATOM 1452 O O . ALA A 1 185 ? -4.887 0.696 10.024 1.00 96.44 185 ALA A O 1
ATOM 1453 N N . ALA A 1 186 ? -4.631 2.184 8.375 1.00 96.12 186 ALA A N 1
ATOM 1454 C CA . ALA A 1 186 ? -5.029 3.306 9.219 1.00 96.12 186 ALA A CA 1
ATOM 1455 C C . ALA A 1 186 ? -6.501 3.209 9.663 1.00 96.12 186 ALA A C 1
ATOM 1457 O O . ALA A 1 186 ? -6.821 3.700 10.743 1.00 96.12 186 ALA A O 1
ATOM 1458 N N . CYS A 1 187 ? -7.369 2.572 8.863 1.00 98.44 187 CYS A N 1
ATOM 1459 C CA . CYS A 1 187 ? -8.684 2.084 9.283 1.00 98.44 187 CYS A CA 1
ATOM 1460 C C . CYS A 1 187 ? -9.209 1.047 8.272 1.00 98.44 187 CYS A C 1
ATOM 1462 O O . CYS A 1 187 ? -9.808 1.409 7.249 1.00 98.44 187 CYS A O 1
ATOM 1464 N N . LEU A 1 188 ? -9.003 -0.239 8.566 1.00 98.56 188 LEU A N 1
ATOM 1465 C CA . LEU A 1 188 ? -9.592 -1.347 7.804 1.00 98.56 188 LEU A CA 1
ATOM 1466 C C . LEU A 1 188 ? -10.294 -2.338 8.724 1.00 98.56 188 LEU A C 1
ATOM 1468 O O . LEU A 1 188 ? -9.875 -2.525 9.860 1.00 98.56 188 LEU A O 1
ATOM 1472 N N . LEU A 1 189 ? -11.337 -2.985 8.212 1.00 98.94 189 LEU A N 1
ATOM 1473 C CA . LEU A 1 189 ? -12.098 -4.050 8.862 1.00 98.94 189 LEU A CA 1
ATOM 1474 C C . LEU A 1 189 ? -11.887 -5.361 8.095 1.00 98.94 189 LEU A C 1
ATOM 1476 O O . LEU A 1 189 ? -12.010 -5.379 6.869 1.00 98.94 189 LEU A O 1
ATOM 1480 N N . ILE A 1 190 ? -11.642 -6.457 8.810 1.00 98.88 190 ILE A N 1
ATOM 1481 C CA . ILE A 1 190 ? -11.480 -7.806 8.251 1.00 98.88 190 ILE A CA 1
ATOM 1482 C C . ILE A 1 190 ? -12.069 -8.860 9.200 1.00 98.88 190 ILE A C 1
ATOM 1484 O O . ILE A 1 190 ? -11.996 -8.711 10.420 1.00 98.88 190 ILE A O 1
ATOM 1488 N N . LYS A 1 191 ? -12.646 -9.944 8.661 1.00 98.56 191 LYS A N 1
ATOM 1489 C CA . LYS A 1 191 ? -13.028 -11.121 9.467 1.00 98.56 191 LYS A CA 1
ATOM 1490 C C . LYS A 1 191 ? -11.780 -11.738 10.105 1.00 98.56 191 LYS A C 1
ATOM 1492 O O . LYS A 1 191 ? -10.790 -11.968 9.409 1.00 98.56 191 LYS A O 1
ATOM 1497 N N . LYS A 1 192 ? -11.827 -12.056 11.399 1.00 98.75 192 LYS A N 1
ATOM 1498 C CA . LYS A 1 192 ? -10.679 -12.607 12.135 1.00 98.75 192 LYS A CA 1
ATOM 1499 C C . LYS A 1 192 ? -10.167 -13.909 11.511 1.00 98.75 192 LYS A C 1
ATOM 1501 O O . LYS A 1 192 ? -8.970 -14.038 11.267 1.00 98.75 192 LYS A O 1
ATOM 1506 N N . ASP A 1 193 ? -11.062 -14.829 11.164 1.00 98.38 193 ASP A N 1
ATOM 1507 C CA . ASP A 1 193 ? -10.680 -16.100 10.531 1.00 98.38 193 ASP A CA 1
ATOM 1508 C C . ASP A 1 193 ? -10.022 -15.892 9.161 1.00 98.38 193 ASP A C 1
ATOM 1510 O O . ASP A 1 193 ? -9.031 -16.546 8.836 1.00 98.38 193 ASP A O 1
ATOM 1514 N N . LEU A 1 194 ? -10.514 -14.924 8.378 1.00 98.62 194 LEU A N 1
ATOM 1515 C CA . LEU A 1 194 ? -9.918 -14.570 7.090 1.00 98.62 194 LEU A CA 1
ATOM 1516 C C . LEU A 1 194 ? -8.510 -13.992 7.273 1.00 98.62 194 LEU A C 1
ATOM 1518 O O . LEU A 1 194 ? -7.602 -14.406 6.555 1.00 98.62 194 LEU A O 1
ATOM 1522 N N . PHE A 1 195 ? -8.310 -13.107 8.257 1.00 98.81 195 PHE A N 1
ATOM 1523 C CA . PHE A 1 195 ? -6.993 -12.562 8.603 1.00 98.81 195 PHE A CA 1
ATOM 1524 C C . PHE A 1 195 ? -5.978 -13.680 8.881 1.00 98.81 195 PHE A C 1
ATOM 1526 O O . PHE A 1 195 ? -4.880 -13.675 8.325 1.00 98.81 195 PHE A O 1
ATOM 1533 N N . PHE A 1 196 ? -6.354 -14.691 9.669 1.00 98.62 196 PHE A N 1
ATOM 1534 C CA . PHE A 1 196 ? -5.474 -15.829 9.949 1.00 98.62 196 PHE A CA 1
ATOM 1535 C C . PHE A 1 196 ? -5.310 -16.785 8.765 1.00 98.62 196 PHE A C 1
ATOM 1537 O O . PHE A 1 196 ? -4.223 -17.332 8.583 1.00 98.62 196 PHE A O 1
ATOM 1544 N N . SER A 1 197 ? -6.325 -16.944 7.913 1.00 98.44 197 SER A N 1
ATOM 1545 C CA . SER A 1 197 ? -6.241 -17.812 6.728 1.00 98.44 197 SER A CA 1
ATOM 1546 C C . SER A 1 197 ? -5.200 -17.353 5.693 1.00 98.44 197 SER A C 1
ATOM 1548 O O . SER A 1 197 ? -4.703 -18.167 4.916 1.00 98.44 197 SER A O 1
ATOM 1550 N N . VAL A 1 198 ? -4.841 -16.062 5.694 1.00 98.25 198 VAL A N 1
ATOM 1551 C CA . VAL A 1 198 ? -3.769 -15.475 4.862 1.00 98.25 198 VAL A CA 1
ATOM 1552 C C . VAL A 1 198 ? -2.470 -15.229 5.642 1.00 98.25 198 VAL A C 1
ATOM 1554 O O . VAL A 1 198 ? -1.582 -14.507 5.173 1.00 98.25 198 VAL A O 1
ATOM 1557 N N . ASN A 1 199 ? -2.354 -15.838 6.826 1.00 98.25 199 ASN A N 1
ATOM 1558 C CA . ASN A 1 199 ? -1.228 -15.714 7.748 1.00 98.25 199 ASN A CA 1
ATOM 1559 C C . ASN A 1 199 ? -0.963 -14.268 8.220 1.00 98.25 199 ASN A C 1
ATOM 1561 O O . ASN A 1 199 ? 0.187 -13.848 8.315 1.00 98.25 199 ASN A O 1
ATOM 1565 N N . GLY A 1 200 ? -2.026 -13.497 8.477 1.00 98.19 200 GLY A N 1
ATOM 1566 C CA . GLY A 1 200 ? -1.951 -12.145 9.040 1.00 98.19 200 GLY A CA 1
ATOM 1567 C C . GLY A 1 200 ? -1.154 -11.156 8.188 1.00 98.19 200 GLY A C 1
ATOM 1568 O O . GLY A 1 200 ? -1.158 -11.236 6.960 1.00 98.19 200 GLY A O 1
ATOM 1569 N N . LEU A 1 201 ? -0.477 -10.206 8.830 1.00 98.69 201 LEU A N 1
ATOM 1570 C CA . LEU A 1 201 ? 0.466 -9.284 8.188 1.00 98.69 201 LEU A CA 1
ATOM 1571 C C . LEU A 1 201 ? 1.856 -9.935 8.056 1.00 98.69 201 LEU A C 1
ATOM 1573 O O . LEU A 1 201 ? 2.250 -10.732 8.902 1.00 98.69 201 LEU A O 1
ATOM 1577 N N . ASP A 1 202 ? 2.602 -9.609 6.999 1.00 98.19 202 ASP A N 1
ATOM 1578 C CA . ASP A 1 202 ? 3.949 -10.151 6.751 1.00 98.19 202 ASP A CA 1
ATOM 1579 C C . ASP A 1 202 ? 4.990 -9.408 7.606 1.00 98.19 202 ASP A C 1
ATOM 1581 O O . ASP A 1 202 ? 5.391 -8.284 7.304 1.00 98.19 202 ASP A O 1
ATOM 1585 N N . GLU A 1 203 ? 5.393 -10.028 8.713 1.00 96.62 203 GLU A N 1
ATOM 1586 C CA . GLU A 1 203 ? 6.314 -9.429 9.687 1.00 96.62 203 GLU A CA 1
ATOM 1587 C C . GLU A 1 203 ? 7.762 -9.363 9.183 1.00 96.62 203 GLU A C 1
ATOM 1589 O O . GLU A 1 203 ? 8.539 -8.555 9.690 1.00 96.62 203 GLU A O 1
ATOM 1594 N N . GLU A 1 204 ? 8.122 -10.203 8.209 1.00 95.75 204 GLU A N 1
ATOM 1595 C CA . GLU A 1 204 ? 9.492 -10.341 7.706 1.00 95.75 204 GLU A CA 1
ATOM 1596 C C . GLU A 1 204 ? 9.808 -9.301 6.631 1.00 95.75 204 GLU A C 1
ATOM 1598 O O . GLU A 1 204 ? 10.884 -8.702 6.644 1.00 95.75 204 GLU A O 1
ATOM 1603 N N . HIS A 1 205 ? 8.869 -9.078 5.706 1.00 95.00 205 HIS A N 1
ATOM 1604 C CA . HIS A 1 205 ? 9.097 -8.237 4.528 1.00 95.00 205 HIS A CA 1
ATOM 1605 C C . HIS A 1 205 ? 8.448 -6.857 4.620 1.00 95.00 205 HIS A C 1
ATOM 1607 O O . HIS A 1 205 ? 8.880 -5.953 3.908 1.00 95.00 205 HIS A O 1
ATOM 1613 N N . PHE A 1 206 ? 7.415 -6.694 5.453 1.00 96.00 206 PHE A N 1
ATOM 1614 C CA . PHE A 1 206 ? 6.601 -5.478 5.536 1.00 96.00 206 PHE A CA 1
ATOM 1615 C C . PHE A 1 206 ? 6.412 -5.068 7.000 1.00 96.00 206 PHE A C 1
ATOM 1617 O O . PHE A 1 206 ? 5.306 -5.085 7.536 1.00 96.00 206 PHE A O 1
ATOM 1624 N N . ALA A 1 207 ? 7.498 -4.712 7.683 1.00 93.12 207 ALA A N 1
ATOM 1625 C CA . ALA A 1 207 ? 7.467 -4.324 9.089 1.00 93.12 207 ALA A CA 1
ATOM 1626 C C . ALA A 1 207 ? 6.811 -2.952 9.314 1.00 93.12 207 ALA A C 1
ATOM 1628 O O . ALA A 1 207 ? 6.232 -2.718 10.377 1.00 93.12 207 ALA A O 1
ATOM 1629 N N . VAL A 1 208 ? 6.901 -2.029 8.350 1.00 90.19 208 VAL A N 1
ATOM 1630 C CA . VAL A 1 208 ? 6.409 -0.648 8.489 1.00 90.19 208 VAL A CA 1
ATOM 1631 C C . VAL A 1 208 ? 5.499 -0.236 7.336 1.00 90.19 208 VAL A C 1
ATOM 1633 O O . VAL A 1 208 ? 4.397 0.247 7.593 1.00 90.19 208 VAL A O 1
ATOM 1636 N N . LEU A 1 209 ? 5.928 -0.401 6.085 1.00 91.06 209 LEU A N 1
ATOM 1637 C CA . LEU A 1 209 ? 5.172 -0.007 4.894 1.00 91.06 209 LEU A CA 1
ATOM 1638 C C . LEU A 1 209 ? 4.547 -1.212 4.193 1.00 91.06 209 LEU A C 1
ATOM 1640 O O . LEU A 1 209 ? 5.025 -2.335 4.307 1.00 91.06 209 LEU A O 1
ATOM 1644 N N . PHE A 1 210 ? 3.485 -0.947 3.430 1.00 95.19 210 PHE A N 1
ATOM 1645 C CA . PHE A 1 210 ? 2.822 -1.885 2.513 1.00 95.19 210 PHE A CA 1
ATOM 1646 C C . PHE A 1 210 ? 2.276 -3.178 3.137 1.00 95.19 210 PHE A C 1
ATOM 1648 O O . PHE A 1 210 ? 1.813 -4.053 2.408 1.00 95.19 210 PHE A O 1
ATOM 1655 N N . ASN A 1 211 ? 2.283 -3.305 4.464 1.00 97.62 211 ASN A N 1
ATOM 1656 C CA . ASN A 1 211 ? 1.713 -4.450 5.173 1.00 97.62 211 ASN A CA 1
ATOM 1657 C C . ASN A 1 211 ? 0.208 -4.604 4.899 1.00 97.62 211 ASN A C 1
ATOM 1659 O O . ASN A 1 211 ? -0.291 -5.712 4.709 1.00 97.62 211 ASN A O 1
ATOM 1663 N N . ASP A 1 212 ? -0.492 -3.477 4.802 1.00 97.94 212 ASP A N 1
ATOM 1664 C CA . ASP A 1 212 ? -1.902 -3.368 4.459 1.00 97.94 212 ASP A CA 1
ATOM 1665 C C . ASP A 1 212 ? -2.166 -3.706 2.990 1.00 97.94 212 ASP A C 1
ATOM 1667 O O . ASP A 1 212 ? -3.100 -4.452 2.685 1.00 97.94 212 ASP A O 1
ATOM 1671 N N . VAL A 1 213 ? -1.305 -3.232 2.086 1.00 98.50 213 VAL A N 1
ATOM 1672 C CA . VAL A 1 213 ? -1.349 -3.579 0.660 1.00 98.50 213 VAL A CA 1
ATOM 1673 C C . VAL A 1 213 ? -1.133 -5.079 0.461 1.00 98.50 213 VAL A C 1
ATOM 1675 O O . VAL A 1 213 ? -1.953 -5.718 -0.194 1.00 98.50 213 VAL A O 1
ATOM 1678 N N . ASP A 1 214 ? -0.092 -5.669 1.055 1.00 98.69 214 ASP A N 1
ATOM 1679 C CA . ASP A 1 214 ? 0.163 -7.112 0.967 1.00 98.69 214 ASP A CA 1
ATOM 1680 C C . ASP A 1 214 ? -1.005 -7.929 1.526 1.00 98.69 214 ASP A C 1
ATOM 1682 O O . ASP A 1 214 ? -1.450 -8.876 0.879 1.00 98.69 214 ASP A O 1
ATOM 1686 N N . LEU A 1 215 ? -1.559 -7.542 2.681 1.00 98.81 215 LEU A N 1
ATOM 1687 C CA . LEU A 1 215 ? -2.738 -8.195 3.251 1.00 98.81 215 LEU A CA 1
ATOM 1688 C C . LEU A 1 215 ? -3.927 -8.158 2.286 1.00 98.81 215 LEU A C 1
ATOM 1690 O O . LEU A 1 215 ? -4.538 -9.199 2.031 1.00 98.81 215 LEU A O 1
ATOM 1694 N N . CYS A 1 216 ? -4.234 -6.988 1.721 1.00 98.88 216 CYS A N 1
ATOM 1695 C CA . CYS A 1 216 ? -5.320 -6.834 0.756 1.00 98.88 216 CYS A CA 1
ATOM 1696 C C . CYS A 1 216 ? -5.104 -7.701 -0.488 1.00 98.88 216 CYS A C 1
ATOM 1698 O O . CYS A 1 216 ? -6.032 -8.385 -0.919 1.00 98.88 216 CYS A O 1
ATOM 1700 N N . LEU A 1 217 ? -3.884 -7.742 -1.030 1.00 98.75 217 LEU A N 1
ATOM 1701 C CA . LEU A 1 217 ? -3.558 -8.560 -2.201 1.00 98.75 217 LEU A CA 1
ATOM 1702 C C . LEU A 1 217 ? -3.613 -10.065 -1.896 1.00 98.75 217 LEU A C 1
ATOM 1704 O O . LEU A 1 217 ? -4.112 -10.836 -2.720 1.00 98.75 217 LEU A O 1
ATOM 1708 N N . LYS A 1 218 ? -3.176 -10.503 -0.706 1.00 98.62 218 LYS A N 1
ATOM 1709 C CA . LYS A 1 218 ? -3.319 -11.900 -0.257 1.00 98.62 218 LYS A CA 1
ATOM 1710 C C . LYS A 1 218 ? -4.785 -12.314 -0.148 1.00 98.62 218 LYS A C 1
ATOM 1712 O O . LYS A 1 218 ? -5.145 -13.379 -0.648 1.00 98.62 218 LYS A O 1
ATOM 1717 N N . VAL A 1 219 ? -5.627 -11.474 0.456 1.00 98.62 219 VAL A N 1
ATOM 1718 C CA . VAL A 1 219 ? -7.075 -11.720 0.569 1.00 98.62 219 VAL A CA 1
ATOM 1719 C C . VAL A 1 219 ? -7.746 -11.703 -0.807 1.00 98.62 219 VAL A C 1
ATOM 1721 O O . VAL A 1 219 ? -8.518 -12.607 -1.124 1.00 98.62 219 VAL A O 1
ATOM 1724 N N . GLY A 1 220 ? -7.403 -10.736 -1.661 1.00 98.12 220 GLY A N 1
ATOM 1725 C CA . GLY A 1 220 ? -7.906 -10.646 -3.032 1.00 98.12 220 GLY A CA 1
ATOM 1726 C C . GLY A 1 220 ? -7.577 -11.880 -3.872 1.00 98.12 220 GLY A C 1
ATOM 1727 O O . GLY A 1 220 ? -8.424 -12.382 -4.610 1.00 98.12 220 GLY A O 1
ATOM 1728 N N . LYS A 1 221 ? -6.374 -12.445 -3.703 1.00 97.50 221 LYS A N 1
ATOM 1729 C CA . LYS A 1 221 ? -5.939 -13.672 -4.390 1.00 97.50 221 LYS A CA 1
ATOM 1730 C C . LYS A 1 221 ? -6.772 -14.909 -4.020 1.00 97.50 221 LYS A C 1
ATOM 1732 O O . LYS A 1 221 ? -6.834 -15.839 -4.819 1.00 97.50 221 LYS A O 1
ATOM 1737 N N . GLN A 1 222 ? -7.426 -14.927 -2.856 1.00 96.38 222 GLN A N 1
ATOM 1738 C CA . GLN A 1 222 ? -8.369 -15.987 -2.469 1.00 96.38 222 GLN A CA 1
ATOM 1739 C C . GLN A 1 222 ? -9.776 -15.803 -3.074 1.00 96.38 222 GLN A C 1
ATOM 1741 O O . GLN A 1 222 ? -10.636 -16.657 -2.879 1.00 96.38 222 GLN A O 1
ATOM 1746 N N . GLY A 1 223 ? -10.016 -14.720 -3.825 1.00 96.06 223 GLY A N 1
ATOM 1747 C CA . GLY A 1 223 ? -11.286 -14.434 -4.502 1.00 96.06 223 GLY A CA 1
ATOM 1748 C C . GLY A 1 223 ? -12.199 -13.445 -3.769 1.00 96.06 223 GLY A C 1
ATOM 1749 O O . GLY A 1 223 ? -13.246 -13.079 -4.303 1.00 96.06 223 GLY A O 1
ATOM 1750 N N . SER A 1 224 ? -11.806 -12.978 -2.583 1.00 97.69 224 SER A N 1
ATOM 1751 C CA . SER A 1 224 ? -12.567 -12.003 -1.797 1.00 97.69 224 SER A CA 1
ATOM 1752 C C . SER A 1 224 ? -12.386 -10.579 -2.322 1.00 97.69 224 SER A C 1
ATOM 1754 O O . SER A 1 224 ? -11.291 -10.174 -2.707 1.00 97.69 224 SER A O 1
ATOM 1756 N N . ARG A 1 225 ? -13.442 -9.762 -2.290 1.00 98.31 225 ARG A N 1
ATOM 1757 C CA . ARG A 1 225 ? -13.364 -8.347 -2.680 1.00 98.31 225 ARG A CA 1
ATOM 1758 C C . ARG A 1 225 ? -12.786 -7.493 -1.559 1.00 98.31 225 ARG A C 1
ATOM 1760 O O . ARG A 1 225 ? -13.142 -7.659 -0.392 1.00 98.31 225 ARG A O 1
ATOM 1767 N N . ILE A 1 226 ? -11.968 -6.519 -1.938 1.00 98.75 226 ILE A N 1
ATOM 1768 C CA . ILE A 1 226 ? -11.558 -5.414 -1.070 1.00 98.75 226 ILE A CA 1
ATOM 1769 C C . ILE A 1 226 ? -12.434 -4.218 -1.430 1.00 98.75 226 ILE A C 1
ATOM 1771 O O . ILE A 1 226 ? -12.565 -3.865 -2.603 1.00 98.75 226 ILE A O 1
ATOM 1775 N N . VAL A 1 227 ? -13.093 -3.627 -0.439 1.00 98.38 227 VAL A N 1
ATOM 1776 C CA . VAL A 1 227 ? -14.114 -2.601 -0.661 1.00 98.38 227 VAL A CA 1
ATOM 1777 C C . VAL A 1 227 ? -13.740 -1.321 0.063 1.00 98.38 227 VAL A C 1
ATOM 1779 O O . VAL A 1 227 ? -13.487 -1.314 1.261 1.00 98.38 227 VAL A O 1
ATOM 1782 N N . TYR A 1 228 ? -13.771 -0.211 -0.658 1.00 98.06 228 TYR A N 1
ATOM 1783 C CA . TYR A 1 228 ? -13.740 1.119 -0.071 1.00 98.06 228 TYR A CA 1
ATOM 1784 C C . TYR A 1 228 ? -15.168 1.634 0.142 1.00 98.06 228 TYR A C 1
ATOM 1786 O O . TYR A 1 228 ? -16.019 1.486 -0.743 1.00 98.06 228 TYR A O 1
ATOM 1794 N N . THR A 1 229 ? -15.423 2.290 1.279 1.00 96.69 229 THR A N 1
ATOM 1795 C CA . THR A 1 229 ? -16.693 2.980 1.544 1.00 96.69 229 THR A CA 1
ATOM 1796 C C . THR A 1 229 ? -16.493 4.444 1.957 1.00 96.69 229 THR A C 1
ATOM 1798 O O . THR A 1 229 ? -15.797 4.722 2.934 1.00 96.69 229 THR A O 1
ATOM 1801 N N . PRO A 1 230 ? -17.156 5.407 1.285 1.00 95.50 230 PRO A N 1
ATOM 1802 C CA . PRO A 1 230 ? -17.131 6.816 1.685 1.00 95.50 230 PRO A CA 1
ATOM 1803 C C . PRO A 1 230 ? -18.022 7.107 2.903 1.00 95.50 230 PRO A C 1
ATOM 1805 O O . PRO A 1 230 ? -18.018 8.225 3.426 1.00 95.50 230 PRO A O 1
ATOM 1808 N N . TYR A 1 231 ? -18.817 6.123 3.337 1.00 95.06 231 TYR A N 1
ATOM 1809 C CA . TYR A 1 231 ? -19.825 6.278 4.385 1.00 95.06 231 TYR A CA 1
ATOM 1810 C C . TYR A 1 231 ? -19.290 5.989 5.792 1.00 95.06 231 TYR A C 1
ATOM 1812 O O . TYR A 1 231 ? -19.899 6.445 6.753 1.00 95.06 231 TYR A O 1
ATOM 1820 N N . ALA A 1 232 ? -18.140 5.320 5.914 1.00 96.62 232 ALA A N 1
ATOM 1821 C CA . ALA A 1 232 ? -17.374 5.266 7.156 1.00 96.62 232 ALA A CA 1
ATOM 1822 C C . ALA A 1 232 ? -16.320 6.375 7.122 1.00 96.62 232 ALA A C 1
ATOM 1824 O O . ALA A 1 232 ? -15.436 6.348 6.269 1.00 96.62 232 ALA A O 1
ATOM 1825 N N . LEU A 1 233 ? -16.453 7.383 7.990 1.00 96.12 233 LEU A N 1
ATOM 1826 C CA . LEU A 1 233 ? -15.662 8.610 7.913 1.00 96.12 233 LEU A CA 1
ATOM 1827 C C . LEU A 1 233 ? -14.901 8.875 9.207 1.00 96.12 233 LEU A C 1
ATOM 1829 O O . LEU A 1 233 ? -15.509 9.104 10.257 1.00 96.12 233 LEU A O 1
ATOM 1833 N N . LEU A 1 234 ? -13.576 8.899 9.095 1.00 97.62 234 LEU A N 1
ATOM 1834 C CA . LEU A 1 234 ? -12.665 9.222 10.184 1.00 97.62 234 LEU A CA 1
ATOM 1835 C C . LEU A 1 234 ? -11.680 10.307 9.739 1.00 97.62 234 LEU A C 1
ATOM 1837 O O . LEU A 1 234 ? -11.357 10.450 8.558 1.00 97.62 234 LEU A O 1
ATOM 1841 N N . MET A 1 235 ? -11.205 11.086 10.700 1.00 96.75 235 MET A N 1
ATOM 1842 C CA . MET A 1 235 ? -10.033 11.934 10.532 1.00 96.75 235 MET A CA 1
ATOM 1843 C C . MET A 1 235 ? -8.787 11.085 10.763 1.00 96.75 235 MET A C 1
ATOM 1845 O O . MET A 1 235 ? -8.804 10.188 11.602 1.00 96.75 235 MET A O 1
ATOM 1849 N N . HIS A 1 236 ? -7.703 11.387 10.063 1.00 95.19 236 HIS A N 1
ATOM 1850 C CA . HIS A 1 236 ? -6.386 10.825 10.329 1.00 95.19 236 HIS A CA 1
ATOM 1851 C C . HIS A 1 236 ? -5.350 11.936 10.156 1.00 95.19 236 HIS A C 1
ATOM 1853 O O . HIS A 1 236 ? -5.172 12.472 9.059 1.00 95.19 236 HIS A O 1
ATOM 1859 N N . HIS A 1 237 ? -4.657 12.296 11.238 1.00 84.62 237 HIS A N 1
ATOM 1860 C CA . HIS A 1 237 ? -3.714 13.424 11.249 1.00 84.62 237 HIS A CA 1
ATOM 1861 C C . HIS A 1 237 ? -2.515 13.220 10.306 1.00 84.62 237 HIS A C 1
ATOM 1863 O O . HIS A 1 237 ? -1.855 14.188 9.917 1.00 84.62 237 HIS A O 1
ATOM 1869 N N . GLY A 1 238 ? -2.286 11.985 9.855 1.00 63.56 238 GLY A N 1
ATOM 1870 C CA . GLY A 1 238 ? -1.482 11.681 8.684 1.00 63.56 238 GLY A CA 1
ATOM 1871 C C . GLY A 1 238 ? 0.006 11.752 8.975 1.00 63.56 238 GLY A C 1
ATOM 1872 O O . GLY A 1 238 ? 0.653 12.796 8.811 1.00 63.56 238 GLY A O 1
ATOM 1873 N N . SER A 1 239 ? 0.568 10.592 9.326 1.00 55.88 239 SER A N 1
ATOM 1874 C CA . SER A 1 239 ? 2.011 10.393 9.481 1.00 55.88 239 SER A CA 1
ATOM 1875 C C . SER A 1 239 ? 2.647 11.332 10.511 1.00 55.88 239 SER A C 1
ATOM 1877 O O . SER A 1 239 ? 3.812 11.705 10.367 1.00 55.88 239 SER A O 1
ATOM 1879 N N . PHE A 1 240 ? 1.937 11.712 11.580 1.00 48.66 240 PHE A N 1
ATOM 1880 C CA . PHE A 1 240 ? 2.528 12.516 12.664 1.00 48.66 240 PHE A CA 1
ATOM 1881 C C . PHE A 1 240 ? 3.683 11.759 13.365 1.00 48.66 240 PHE A C 1
ATOM 1883 O O . PHE A 1 240 ? 4.595 12.343 13.961 1.00 48.66 240 PHE A O 1
ATOM 1890 N N . SER A 1 241 ? 3.682 10.426 13.260 1.00 46.19 241 SER A N 1
ATOM 1891 C CA . SER A 1 241 ? 4.756 9.508 13.656 1.00 46.19 241 SER A CA 1
ATOM 1892 C C . SER A 1 241 ? 5.857 9.336 12.602 1.00 46.19 241 SER A C 1
ATOM 1894 O O . SER A 1 241 ? 7.034 9.383 12.966 1.00 46.19 241 SER A O 1
ATOM 1896 N N . LEU A 1 242 ? 5.508 9.214 11.318 1.00 49.25 242 LEU A N 1
ATOM 1897 C CA . LEU A 1 242 ? 6.456 8.936 10.228 1.00 49.25 242 LEU A CA 1
ATOM 1898 C C . LEU A 1 242 ? 7.172 10.185 9.686 1.00 49.25 242 LEU A C 1
ATOM 1900 O O . LEU A 1 242 ? 8.353 10.100 9.354 1.00 49.25 242 LEU A O 1
ATOM 1904 N N . LYS A 1 243 ? 6.533 11.366 9.678 1.00 44.56 243 LYS A N 1
ATOM 1905 C CA . LYS A 1 243 ? 7.114 12.627 9.161 1.00 44.56 243 LYS A CA 1
ATOM 1906 C C . LYS A 1 243 ? 8.417 13.032 9.866 1.00 44.56 243 LYS A C 1
ATOM 1908 O O . LYS A 1 243 ? 9.266 13.663 9.247 1.00 44.56 243 LYS A O 1
ATOM 1913 N N . LYS A 1 244 ? 8.634 12.623 11.127 1.00 42.41 244 LYS A N 1
ATOM 1914 C CA . LYS A 1 244 ? 9.895 12.869 11.863 1.00 42.41 244 LYS A CA 1
ATOM 1915 C C . LYS A 1 244 ? 11.026 11.878 11.535 1.00 42.41 244 LYS A C 1
ATOM 1917 O O . LYS A 1 244 ? 12.178 12.186 11.825 1.00 42.41 244 LYS A O 1
ATOM 1922 N N . LYS A 1 245 ? 10.732 10.717 10.933 1.00 42.19 245 LYS A N 1
ATOM 1923 C CA . LYS A 1 245 ? 11.721 9.674 10.584 1.00 42.19 245 LYS A CA 1
ATOM 1924 C C . LYS A 1 245 ? 12.260 9.780 9.151 1.00 42.19 245 LYS A C 1
ATOM 1926 O O . LYS A 1 245 ? 13.211 9.103 8.790 1.00 42.19 245 LYS A O 1
ATOM 1931 N N . VAL A 1 246 ? 11.707 10.663 8.315 1.00 42.03 246 VAL A N 1
ATOM 1932 C CA . VAL A 1 246 ? 12.081 10.766 6.888 1.00 42.03 246 VAL A CA 1
ATOM 1933 C C . VAL A 1 246 ? 13.559 11.138 6.663 1.00 42.03 246 VAL A C 1
ATOM 1935 O O . VAL A 1 246 ? 14.095 10.827 5.603 1.00 42.03 246 VAL A O 1
ATOM 1938 N N . ASN A 1 247 ? 14.250 11.671 7.677 1.00 38.69 247 ASN A N 1
ATOM 1939 C CA . ASN A 1 247 ? 15.599 12.230 7.551 1.00 38.69 247 ASN A CA 1
ATOM 1940 C C . ASN A 1 247 ? 16.757 11.321 8.019 1.00 38.69 247 ASN A C 1
ATOM 1942 O O . ASN A 1 247 ? 17.886 11.809 8.092 1.00 38.69 247 ASN A O 1
ATOM 1946 N N . LYS A 1 248 ? 16.535 10.037 8.351 1.00 50.62 248 LYS A N 1
ATOM 1947 C CA . LYS A 1 248 ? 17.630 9.114 8.721 1.00 50.62 248 LYS A CA 1
ATOM 1948 C C . LYS A 1 248 ? 17.996 8.150 7.575 1.00 50.62 248 LYS A C 1
ATOM 1950 O O . LYS A 1 248 ? 17.089 7.603 6.950 1.00 50.62 248 LYS A O 1
ATOM 1955 N N . PRO A 1 249 ? 19.296 7.904 7.306 1.00 57.38 249 PRO A N 1
ATOM 1956 C CA . PRO A 1 249 ? 19.742 6.998 6.240 1.00 57.38 249 PRO A CA 1
ATOM 1957 C C . PRO A 1 249 ? 19.225 5.558 6.380 1.00 57.38 249 PRO A C 1
ATOM 1959 O O . PRO A 1 249 ? 18.762 4.987 5.394 1.00 57.38 249 PRO A O 1
ATOM 1962 N N . ASP A 1 250 ? 19.234 5.005 7.596 1.00 59.53 250 ASP A N 1
ATOM 1963 C CA . ASP A 1 250 ? 18.785 3.627 7.860 1.00 59.53 250 ASP A CA 1
ATOM 1964 C C . ASP A 1 250 ? 17.291 3.442 7.547 1.00 59.53 250 ASP A C 1
ATOM 1966 O O . ASP A 1 250 ? 16.888 2.435 6.964 1.00 59.53 250 ASP A O 1
ATOM 1970 N N . ASP A 1 251 ? 16.478 4.470 7.821 1.00 69.44 251 ASP A N 1
ATOM 1971 C CA . ASP A 1 251 ? 15.050 4.479 7.493 1.00 69.44 251 ASP A CA 1
ATOM 1972 C C . ASP A 1 251 ? 14.832 4.499 5.966 1.00 69.44 251 ASP A C 1
ATOM 1974 O O . ASP A 1 251 ? 13.864 3.933 5.464 1.00 69.44 251 ASP A O 1
ATOM 1978 N N . ALA A 1 252 ? 15.727 5.118 5.186 1.00 71.94 252 ALA A N 1
ATOM 1979 C CA . ALA A 1 252 ? 15.630 5.114 3.726 1.00 71.94 252 ALA A CA 1
ATOM 1980 C C . ALA A 1 252 ? 15.982 3.749 3.113 1.00 71.94 252 ALA A C 1
ATOM 1982 O O . ALA A 1 252 ? 15.288 3.311 2.194 1.00 71.94 252 ALA A O 1
ATOM 1983 N N . ALA A 1 253 ? 17.011 3.074 3.633 1.00 77.75 253 ALA A N 1
ATOM 1984 C CA . ALA A 1 253 ? 17.401 1.739 3.180 1.00 77.75 253 ALA A CA 1
ATOM 1985 C C . ALA A 1 253 ? 16.317 0.695 3.488 1.00 77.75 253 ALA A C 1
ATOM 1987 O O . ALA A 1 253 ? 15.970 -0.103 2.618 1.00 77.75 253 ALA A O 1
ATOM 1988 N N . HIS A 1 254 ? 15.725 0.749 4.686 1.00 79.38 254 HIS A N 1
ATOM 1989 C CA . HIS A 1 254 ? 14.647 -0.165 5.063 1.00 79.38 254 HIS A CA 1
ATOM 1990 C C . HIS A 1 254 ? 13.401 0.032 4.189 1.00 79.38 254 HIS A C 1
ATOM 1992 O O . HIS A 1 254 ? 12.887 -0.927 3.624 1.00 79.38 254 HIS A O 1
ATOM 1998 N N . ARG A 1 255 ? 12.985 1.287 3.950 1.00 81.75 255 ARG A N 1
ATOM 1999 C CA . ARG A 1 255 ? 11.892 1.584 3.005 1.00 81.75 255 ARG A CA 1
ATOM 2000 C C . ARG A 1 255 ? 12.169 1.040 1.609 1.00 81.75 255 ARG A C 1
ATOM 2002 O O . ARG A 1 255 ? 11.269 0.516 0.965 1.00 81.75 255 ARG A O 1
ATOM 2009 N N . GLN A 1 256 ? 13.407 1.167 1.132 1.00 84.19 256 GLN A N 1
ATOM 2010 C CA . GLN A 1 256 ? 13.783 0.627 -0.168 1.00 84.19 256 GLN A CA 1
ATOM 2011 C C . GLN A 1 256 ? 13.659 -0.902 -0.194 1.00 84.19 256 GLN A C 1
ATOM 2013 O O . GLN A 1 256 ? 13.164 -1.430 -1.184 1.00 84.19 256 GLN A O 1
ATOM 2018 N N . GLN A 1 257 ? 14.054 -1.607 0.870 1.00 89.06 257 GLN A N 1
ATOM 2019 C CA . GLN A 1 257 ? 13.873 -3.060 0.972 1.00 89.06 257 GLN A CA 1
ATOM 2020 C C . GLN A 1 257 ? 12.398 -3.470 0.919 1.00 89.06 257 GLN A C 1
ATOM 2022 O O . GLN A 1 257 ? 12.068 -4.367 0.149 1.00 89.06 257 GLN A O 1
ATOM 2027 N N . GLU A 1 258 ? 11.511 -2.798 1.654 1.00 92.44 258 GLU A N 1
ATOM 2028 C CA . GLU A 1 258 ? 10.072 -3.109 1.626 1.00 92.44 258 GLU A CA 1
ATOM 2029 C C . GLU A 1 258 ? 9.452 -2.806 0.249 1.00 92.44 258 GLU A C 1
ATOM 2031 O O . GLU A 1 258 ? 8.699 -3.620 -0.287 1.00 92.44 258 GLU A O 1
ATOM 2036 N N . CYS A 1 259 ? 9.829 -1.691 -0.397 1.00 90.56 259 CYS A N 1
ATOM 2037 C CA . CYS A 1 259 ? 9.436 -1.417 -1.786 1.00 90.56 259 CYS A CA 1
ATOM 2038 C C . CYS A 1 259 ? 9.887 -2.544 -2.724 1.00 90.56 259 CYS A C 1
ATOM 2040 O O . CYS A 1 259 ? 9.102 -3.042 -3.531 1.00 90.56 259 CYS A O 1
ATOM 2042 N N . LEU A 1 260 ? 11.157 -2.953 -2.620 1.00 90.69 260 LEU A N 1
ATOM 2043 C CA . LEU A 1 260 ? 11.714 -4.023 -3.441 1.00 90.69 260 LEU A CA 1
ATOM 2044 C C . LEU A 1 260 ? 10.954 -5.333 -3.213 1.00 90.69 260 LEU A C 1
ATOM 2046 O O . LEU A 1 260 ? 10.587 -5.984 -4.187 1.00 90.69 260 LEU A O 1
ATOM 2050 N N . ALA A 1 261 ? 10.678 -5.692 -1.958 1.00 93.88 261 ALA A N 1
ATOM 2051 C CA . ALA A 1 261 ? 9.941 -6.899 -1.606 1.00 93.88 261 ALA A CA 1
ATOM 2052 C C . ALA A 1 261 ? 8.528 -6.901 -2.207 1.00 93.88 261 ALA A C 1
ATOM 2054 O O . ALA A 1 261 ? 8.112 -7.912 -2.776 1.00 93.88 261 ALA A O 1
ATOM 2055 N N . LEU A 1 262 ? 7.814 -5.768 -2.172 1.00 94.94 262 LEU A N 1
ATOM 2056 C CA . LEU A 1 262 ? 6.477 -5.678 -2.765 1.00 94.94 262 LEU A CA 1
ATOM 2057 C C . LEU A 1 262 ? 6.522 -5.849 -4.286 1.00 94.94 262 LEU A C 1
ATOM 2059 O O . LEU A 1 262 ? 5.710 -6.587 -4.840 1.00 94.94 262 LEU A O 1
ATOM 2063 N N . VAL A 1 263 ? 7.497 -5.236 -4.964 1.00 93.06 263 VAL A N 1
ATOM 2064 C CA . VAL A 1 263 ? 7.683 -5.428 -6.410 1.00 93.06 263 VAL A CA 1
ATOM 2065 C C . VAL A 1 263 ? 8.032 -6.885 -6.713 1.00 93.06 263 VAL A C 1
ATOM 2067 O O . VAL A 1 263 ? 7.392 -7.491 -7.566 1.00 93.06 263 VAL A O 1
ATOM 2070 N N . GLN A 1 264 ? 8.980 -7.495 -5.995 1.00 92.25 264 GLN A N 1
ATOM 2071 C CA . GLN A 1 264 ? 9.353 -8.902 -6.213 1.00 92.25 264 GLN A CA 1
ATOM 2072 C C . GLN A 1 264 ? 8.151 -9.840 -6.053 1.00 92.25 264 GLN A C 1
ATOM 2074 O O . GLN A 1 264 ? 7.997 -10.783 -6.829 1.00 92.25 264 GLN A O 1
ATOM 2079 N N . LYS A 1 265 ? 7.296 -9.570 -5.064 1.00 95.12 265 LYS A N 1
ATOM 2080 C CA . LYS A 1 265 ? 6.149 -10.413 -4.718 1.00 95.12 265 LYS A CA 1
ATOM 2081 C C . LYS A 1 265 ? 4.940 -10.187 -5.633 1.00 95.12 265 LYS A C 1
ATOM 2083 O O . LYS A 1 265 ? 4.245 -11.150 -5.955 1.00 95.12 265 LYS A O 1
ATOM 2088 N N . TRP A 1 266 ? 4.691 -8.947 -6.068 1.00 96.38 266 TRP A N 1
ATOM 2089 C CA . TRP A 1 266 ? 3.415 -8.544 -6.677 1.00 96.38 266 TRP A CA 1
ATOM 2090 C C . TRP A 1 266 ? 3.512 -7.796 -8.013 1.00 96.38 266 TRP A C 1
ATOM 2092 O O . TRP A 1 266 ? 2.473 -7.355 -8.503 1.00 96.38 266 TRP A O 1
ATOM 2102 N N . LEU A 1 267 ? 4.687 -7.679 -8.650 1.00 94.38 267 LEU A N 1
ATOM 2103 C CA . LEU A 1 267 ? 4.880 -6.903 -9.891 1.00 94.38 267 LEU A CA 1
ATOM 2104 C C . LEU A 1 267 ? 3.774 -7.083 -10.958 1.00 94.38 267 LEU A C 1
ATOM 2106 O O . LEU A 1 267 ? 3.282 -6.063 -11.441 1.00 94.38 267 LEU A O 1
ATOM 2110 N N . PRO A 1 268 ? 3.297 -8.302 -11.296 1.00 93.38 268 PRO A N 1
ATOM 2111 C CA . PRO A 1 268 ? 2.223 -8.454 -12.282 1.00 93.38 268 PRO A CA 1
ATOM 2112 C C . PRO A 1 268 ? 0.921 -7.730 -11.908 1.00 93.38 268 PRO A C 1
ATOM 2114 O O . PRO A 1 268 ? 0.244 -7.196 -12.788 1.00 93.38 268 PRO A O 1
ATOM 2117 N N . VAL A 1 269 ? 0.589 -7.698 -10.612 1.00 96.56 269 VAL A N 1
ATOM 2118 C CA . VAL A 1 269 ? -0.596 -7.017 -10.069 1.00 96.56 269 VAL A CA 1
ATOM 2119 C C . VAL A 1 269 ? -0.339 -5.520 -9.915 1.00 96.56 269 VAL A C 1
ATOM 2121 O O . VAL A 1 269 ? -1.222 -4.737 -10.234 1.00 96.56 269 VAL A O 1
ATOM 2124 N N . LEU A 1 270 ? 0.869 -5.102 -9.516 1.00 96.19 270 LEU A N 1
ATOM 2125 C CA . LEU A 1 270 ? 1.242 -3.679 -9.498 1.00 96.19 270 LEU A CA 1
ATOM 2126 C C . LEU A 1 270 ? 1.129 -3.060 -10.900 1.00 96.19 270 LEU A C 1
ATOM 2128 O O . LEU A 1 270 ? 0.669 -1.936 -11.063 1.00 96.19 270 LEU A O 1
ATOM 2132 N N . ALA A 1 271 ? 1.525 -3.807 -11.929 1.00 93.44 271 ALA A N 1
ATOM 2133 C CA . ALA A 1 271 ? 1.404 -3.376 -13.314 1.00 93.44 271 ALA A CA 1
ATOM 2134 C C . ALA A 1 271 ? -0.055 -3.370 -13.797 1.00 93.44 271 ALA A C 1
ATOM 2136 O O . ALA A 1 271 ? -0.460 -2.476 -14.538 1.00 93.44 271 ALA A O 1
ATOM 2137 N N . ASN A 1 272 ? -0.858 -4.351 -13.382 1.00 93.81 272 ASN A N 1
ATOM 2138 C CA . ASN A 1 272 ? -2.225 -4.552 -13.862 1.00 93.81 272 ASN A CA 1
ATOM 2139 C C . ASN A 1 272 ? -3.206 -4.661 -12.692 1.00 93.81 272 ASN A C 1
ATOM 2141 O O . ASN A 1 272 ? -3.824 -5.708 -12.488 1.00 93.81 272 ASN A O 1
ATOM 2145 N N . ASP A 1 273 ? -3.333 -3.575 -11.929 1.00 96.88 273 ASP A N 1
ATOM 2146 C CA . ASP A 1 273 ? -4.293 -3.478 -10.831 1.00 96.88 273 ASP A CA 1
ATOM 2147 C C . ASP A 1 273 ? -5.714 -3.766 -11.371 1.00 96.88 273 ASP A C 1
ATOM 2149 O O . ASP A 1 273 ? -6.203 -3.024 -12.225 1.00 96.88 273 ASP A O 1
ATOM 2153 N N . PRO A 1 274 ? -6.406 -4.823 -10.902 1.00 95.06 274 PRO A N 1
ATOM 2154 C CA . PRO A 1 274 ? -7.720 -5.201 -11.425 1.00 95.06 274 PRO A CA 1
ATOM 2155 C C . PRO A 1 274 ? -8.819 -4.163 -11.148 1.00 95.06 274 PRO A C 1
ATOM 2157 O O . PRO A 1 274 ? -9.865 -4.194 -11.797 1.00 95.06 274 PRO A O 1
ATOM 2160 N N . ALA A 1 275 ? -8.605 -3.255 -10.196 1.00 95.12 275 ALA A N 1
ATOM 2161 C CA . ALA A 1 275 ? -9.521 -2.178 -9.841 1.00 95.12 275 ALA A CA 1
ATOM 2162 C C . ALA A 1 275 ? -9.136 -0.821 -10.460 1.00 95.12 275 ALA A C 1
ATOM 2164 O O . ALA A 1 275 ? -9.828 0.174 -10.225 1.00 95.12 275 ALA A O 1
ATOM 2165 N N . TYR A 1 276 ? -8.068 -0.761 -11.263 1.00 95.06 276 TYR A N 1
ATOM 2166 C CA . TYR A 1 276 ? -7.606 0.462 -11.913 1.00 95.06 276 TYR A CA 1
ATOM 2167 C C . TYR A 1 276 ? -7.448 0.262 -13.422 1.00 95.06 276 TYR A C 1
ATOM 2169 O O . TYR A 1 276 ? -6.928 -0.742 -13.901 1.00 95.06 276 TYR A O 1
ATOM 2177 N N . ASN A 1 277 ? -7.912 1.226 -14.218 1.00 92.81 277 ASN A N 1
ATOM 2178 C CA . ASN A 1 277 ? -7.845 1.083 -15.669 1.00 92.81 277 ASN A CA 1
ATOM 2179 C C . ASN A 1 277 ? -6.384 1.179 -16.140 1.00 92.81 277 ASN A C 1
ATOM 2181 O O . ASN A 1 277 ? -5.714 2.177 -15.890 1.00 92.81 277 ASN A O 1
ATOM 2185 N N . ARG A 1 278 ? -5.911 0.169 -16.880 1.00 90.75 278 ARG A N 1
ATOM 2186 C CA . ARG A 1 278 ? -4.555 0.120 -17.461 1.00 90.75 278 ARG A CA 1
ATOM 2187 C C . ARG A 1 278 ? -4.188 1.317 -18.346 1.00 90.75 278 ARG A C 1
ATOM 2189 O O . ARG A 1 278 ? -3.007 1.558 -18.555 1.00 90.75 278 ARG A O 1
ATOM 2196 N N . ASN A 1 279 ? -5.178 2.035 -18.879 1.00 90.31 279 ASN A N 1
ATOM 2197 C CA . ASN A 1 279 ? -4.981 3.219 -19.721 1.00 90.31 279 ASN A CA 1
ATOM 2198 C C . ASN A 1 279 ? -4.917 4.526 -18.913 1.00 90.31 279 ASN A C 1
ATOM 2200 O O . ASN A 1 279 ? -4.852 5.600 -19.505 1.00 90.31 279 ASN A O 1
ATOM 2204 N N . LEU A 1 280 ? -4.995 4.452 -17.583 1.00 92.12 280 LEU A N 1
ATOM 2205 C CA . LEU A 1 280 ? -4.763 5.575 -16.681 1.00 92.12 280 LEU A CA 1
ATOM 2206 C C . LEU A 1 280 ? -3.332 5.526 -16.144 1.00 92.12 280 LEU A C 1
ATOM 2208 O O . LEU A 1 280 ? -2.754 4.444 -15.979 1.00 92.12 280 LEU A O 1
ATOM 2212 N N . CYS A 1 281 ? -2.770 6.696 -15.872 1.00 90.38 281 CYS A N 1
ATOM 2213 C CA . CYS A 1 281 ? -1.381 6.830 -15.481 1.00 90.38 281 CYS A CA 1
ATOM 2214 C C . CYS A 1 281 ? -1.094 6.290 -14.076 1.00 90.38 281 CYS A C 1
ATOM 2216 O O . CYS A 1 281 ? -1.953 6.290 -13.197 1.00 90.38 281 CYS A O 1
ATOM 2218 N N . LEU A 1 282 ? 0.140 5.828 -13.854 1.00 91.62 282 LEU A N 1
ATOM 2219 C CA . LEU A 1 282 ? 0.607 5.426 -12.521 1.00 91.62 282 LEU A CA 1
ATOM 2220 C C . LEU A 1 282 ? 1.476 6.483 -11.848 1.00 91.62 282 LEU A C 1
ATOM 2222 O O . LEU A 1 282 ? 1.677 6.426 -10.647 1.00 91.62 282 LEU A O 1
ATOM 2226 N N . TYR A 1 283 ? 2.008 7.458 -12.571 1.00 85.75 283 TYR A N 1
ATOM 2227 C CA . TYR A 1 283 ? 2.986 8.391 -12.009 1.00 85.75 283 TYR A CA 1
ATOM 2228 C C . TYR A 1 283 ? 2.387 9.551 -11.203 1.00 85.75 283 TYR A C 1
ATOM 2230 O O . TYR A 1 283 ? 3.152 10.291 -10.579 1.00 85.75 283 TYR A O 1
ATOM 2238 N N . SER A 1 284 ? 1.068 9.751 -11.265 1.00 84.69 284 SER A N 1
ATOM 2239 C CA . SER A 1 284 ? 0.340 10.805 -10.554 1.00 84.69 284 SER A CA 1
ATOM 2240 C C . SER A 1 284 ? -0.714 10.195 -9.638 1.00 84.69 284 SER A C 1
ATOM 2242 O O . SER A 1 284 ? -1.211 9.099 -9.889 1.00 84.69 284 SER A O 1
ATOM 2244 N N . GLN A 1 285 ? -1.059 10.930 -8.586 1.00 85.38 285 GLN A N 1
ATOM 2245 C CA . GLN A 1 285 ? -2.189 10.617 -7.709 1.00 85.38 285 GLN A CA 1
ATOM 2246 C C . GLN A 1 285 ? -3.528 11.069 -8.321 1.00 85.38 285 GLN A C 1
ATOM 2248 O O . GLN A 1 285 ? -4.600 10.638 -7.882 1.00 85.38 285 GLN A O 1
ATOM 2253 N N . ASP A 1 286 ? -3.465 11.905 -9.362 1.00 83.56 286 ASP A N 1
ATOM 2254 C CA . ASP A 1 286 ? -4.610 12.255 -10.190 1.00 83.56 286 ASP A CA 1
ATOM 2255 C C . ASP A 1 286 ? -4.983 11.094 -11.106 1.00 83.56 286 ASP A C 1
ATOM 2257 O O . ASP A 1 286 ? -4.141 10.477 -11.758 1.00 83.56 286 ASP A O 1
ATOM 2261 N N . VAL A 1 287 ? -6.282 10.829 -11.208 1.00 87.94 287 VAL A N 1
ATOM 2262 C CA . VAL A 1 287 ? -6.805 9.820 -12.126 1.00 87.94 287 VAL A CA 1
ATOM 2263 C C . VAL A 1 287 ? -6.880 10.421 -13.533 1.00 87.94 287 VAL A C 1
ATOM 2265 O O . VAL A 1 287 ? -7.903 10.984 -13.927 1.00 87.94 287 VAL A O 1
ATOM 2268 N N . ALA A 1 288 ? -5.778 10.320 -14.275 1.00 89.00 288 ALA A N 1
ATOM 2269 C CA . ALA A 1 288 ? -5.617 10.879 -15.616 1.00 89.00 288 ALA A CA 1
ATOM 2270 C C . ALA A 1 288 ? -5.220 9.799 -16.642 1.00 89.00 288 ALA A C 1
ATOM 2272 O O . ALA A 1 288 ? -4.669 8.767 -16.258 1.00 89.00 288 ALA A O 1
ATOM 2273 N N . PRO A 1 289 ? -5.498 9.997 -17.945 1.00 90.31 289 PRO A N 1
ATOM 2274 C CA . PRO A 1 289 ? -5.010 9.107 -18.996 1.00 90.31 289 PRO A CA 1
ATOM 2275 C C . PRO A 1 289 ? -3.484 8.949 -18.973 1.00 90.31 289 PRO A C 1
ATOM 2277 O O . PRO A 1 289 ? -2.757 9.894 -18.673 1.00 90.31 289 PRO A O 1
ATOM 2280 N N . GLU A 1 290 ? -3.002 7.756 -19.312 1.00 86.56 290 GLU A N 1
ATOM 2281 C CA . GLU A 1 290 ? -1.579 7.496 -19.529 1.00 86.56 290 GLU A CA 1
ATOM 2282 C C . GLU A 1 290 ? -1.111 8.210 -20.801 1.00 86.56 290 GLU A C 1
ATOM 2284 O O . GLU A 1 290 ? -1.565 7.902 -21.902 1.00 86.56 290 GLU A O 1
ATOM 2289 N N . GLU A 1 291 ? -0.203 9.168 -20.639 1.00 82.50 291 GLU A N 1
ATOM 2290 C CA . GLU A 1 291 ? 0.390 9.957 -21.726 1.00 82.50 291 GLU A CA 1
ATOM 2291 C C . GLU A 1 291 ? 1.914 9.795 -21.819 1.00 82.50 291 GLU A C 1
ATOM 2293 O O . GLU A 1 291 ? 2.512 10.228 -22.804 1.00 82.50 291 GLU A O 1
ATOM 2298 N N . ARG A 1 292 ? 2.562 9.170 -20.824 1.00 76.50 292 ARG A N 1
ATOM 2299 C CA . ARG A 1 292 ? 4.029 9.063 -20.746 1.00 76.50 292 ARG A CA 1
ATOM 2300 C C . ARG A 1 292 ? 4.555 7.814 -21.418 1.00 76.50 292 ARG A C 1
ATOM 2302 O O . ARG A 1 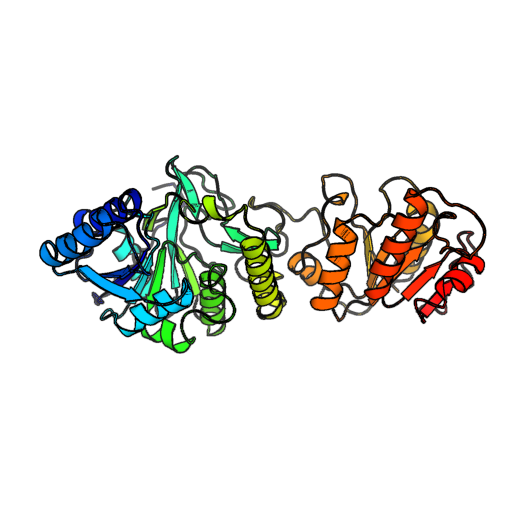292 ? 5.514 7.891 -22.183 1.00 76.50 292 ARG A O 1
ATOM 2309 N N . PHE A 1 293 ? 3.947 6.668 -21.131 1.00 80.94 293 PHE A N 1
ATOM 2310 C CA . PHE A 1 293 ? 4.324 5.406 -21.752 1.00 80.94 293 PHE A CA 1
ATOM 2311 C C . PHE A 1 293 ? 3.103 4.717 -22.339 1.00 80.94 293 PHE A C 1
ATOM 2313 O O . PHE A 1 293 ? 2.419 3.934 -21.686 1.00 80.94 293 PHE A O 1
ATOM 2320 N N . ILE A 1 294 ? 2.862 5.009 -23.616 1.00 78.44 294 ILE A N 1
ATOM 2321 C CA . ILE A 1 294 ? 1.850 4.340 -24.428 1.00 78.44 294 ILE A CA 1
ATOM 2322 C C . ILE A 1 294 ? 2.589 3.344 -25.334 1.00 78.44 294 ILE A C 1
ATOM 2324 O O . ILE A 1 294 ? 3.264 3.761 -26.285 1.00 78.44 294 ILE A O 1
ATOM 2328 N N . PRO A 1 295 ? 2.525 2.030 -25.049 1.00 78.06 295 PRO A N 1
ATOM 2329 C CA . PRO A 1 295 ? 3.135 1.026 -25.908 1.00 78.06 295 PRO A CA 1
ATOM 2330 C C . PRO A 1 295 ? 2.537 1.103 -27.317 1.00 78.06 295 PRO A C 1
ATOM 2332 O O . PRO A 1 295 ? 1.324 1.014 -27.491 1.00 78.06 295 PRO A O 1
ATOM 2335 N N . GLY A 1 296 ? 3.383 1.241 -28.339 1.00 75.75 296 GLY A N 1
ATOM 2336 C CA . GLY A 1 296 ? 2.971 1.264 -29.749 1.00 75.75 296 GLY A CA 1
ATOM 2337 C C . GLY A 1 296 ? 2.624 -0.121 -30.312 1.00 75.75 296 GLY A C 1
ATOM 2338 O O . GLY A 1 296 ? 2.720 -0.338 -31.520 1.00 75.75 296 GLY A O 1
ATOM 2339 N N . TRP A 1 297 ? 2.301 -1.083 -29.447 1.00 84.00 297 TRP A N 1
ATOM 2340 C CA . TRP A 1 297 ? 2.067 -2.481 -29.790 1.00 84.00 297 TRP A CA 1
ATOM 2341 C C . TRP A 1 297 ? 0.915 -3.076 -28.986 1.00 84.00 297 TRP A C 1
ATOM 2343 O O . TRP A 1 297 ? 0.612 -2.656 -27.869 1.00 84.00 297 TRP A O 1
ATOM 2353 N N . ASP A 1 298 ? 0.297 -4.103 -29.565 1.00 80.19 298 ASP A N 1
ATOM 2354 C CA . ASP A 1 298 ? -0.667 -4.939 -28.865 1.00 80.19 298 ASP A CA 1
ATOM 2355 C C . ASP A 1 298 ? 0.079 -5.922 -27.954 1.00 80.19 298 ASP A C 1
ATOM 2357 O O . ASP A 1 298 ? 0.937 -6.679 -28.402 1.00 80.19 298 ASP A O 1
ATOM 2361 N N . MET A 1 299 ? -0.258 -5.918 -26.666 1.00 77.50 299 MET A N 1
ATOM 2362 C CA . MET A 1 299 ? 0.330 -6.810 -25.664 1.00 77.50 299 MET A CA 1
ATOM 2363 C C . MET A 1 299 ? 0.002 -8.291 -25.897 1.00 77.50 299 MET A C 1
ATOM 2365 O O . MET A 1 299 ? 0.688 -9.148 -25.345 1.00 77.50 299 MET A O 1
ATOM 2369 N N . HIS A 1 300 ? -1.036 -8.592 -26.678 1.00 78.19 300 HIS A N 1
ATOM 2370 C CA . HIS A 1 300 ? -1.448 -9.956 -27.019 1.00 78.19 300 HIS A CA 1
ATOM 2371 C C . HIS A 1 300 ? -0.772 -10.484 -28.289 1.00 78.19 300 HIS A C 1
ATOM 2373 O O . HIS A 1 300 ? -0.999 -11.629 -28.682 1.00 78.19 300 HIS A O 1
ATOM 2379 N N . ARG A 1 301 ? 0.055 -9.658 -28.939 1.00 74.44 301 ARG A N 1
ATOM 2380 C CA . ARG A 1 301 ? 0.808 -10.017 -30.137 1.00 74.44 301 ARG A CA 1
ATOM 2381 C C . ARG A 1 301 ? 2.290 -10.173 -29.817 1.00 74.44 301 ARG A C 1
ATOM 2383 O O . ARG A 1 301 ? 2.897 -9.317 -29.181 1.00 74.44 301 ARG A O 1
ATOM 2390 N N . HIS A 1 302 ? 2.861 -11.269 -30.305 1.00 76.50 302 HIS A N 1
ATOM 2391 C CA . HIS A 1 302 ? 4.268 -11.637 -30.111 1.00 76.50 302 HIS A CA 1
ATOM 2392 C C . HIS A 1 302 ? 4.999 -11.842 -31.444 1.00 76.50 302 HIS A C 1
ATOM 2394 O O . HIS A 1 302 ? 6.012 -12.527 -31.506 1.00 76.50 302 HIS A O 1
ATOM 2400 N N . ASP A 1 303 ? 4.462 -11.289 -32.530 1.00 80.44 303 ASP A N 1
ATOM 2401 C CA . ASP A 1 303 ? 4.969 -11.475 -33.892 1.00 80.44 303 ASP A CA 1
ATOM 2402 C C . ASP A 1 303 ? 6.071 -10.479 -34.283 1.00 80.44 303 ASP A C 1
ATOM 2404 O O . ASP A 1 303 ? 6.533 -10.487 -35.420 1.00 80.44 303 ASP A O 1
ATOM 2408 N N . CYS A 1 304 ? 6.482 -9.607 -33.364 1.00 80.44 304 CYS A N 1
ATOM 2409 C CA . CYS A 1 304 ? 7.523 -8.614 -33.594 1.00 80.44 304 CYS A CA 1
ATOM 2410 C C . CYS A 1 304 ? 8.252 -8.272 -32.295 1.00 80.44 304 CYS A C 1
ATOM 2412 O O . CYS A 1 304 ? 7.688 -8.373 -31.203 1.00 80.44 304 CYS A O 1
ATOM 2414 N N . LEU A 1 305 ? 9.502 -7.828 -32.426 1.00 85.50 305 LEU A N 1
ATOM 2415 C CA . LEU A 1 305 ? 10.309 -7.395 -31.292 1.00 85.50 305 LEU A CA 1
ATOM 2416 C C . LEU A 1 305 ? 9.801 -6.049 -30.756 1.00 85.50 305 LEU A C 1
ATOM 2418 O O . LEU A 1 305 ? 9.645 -5.094 -31.523 1.00 85.50 305 LEU A O 1
ATOM 2422 N N . ARG A 1 306 ? 9.564 -5.950 -29.446 1.00 88.94 306 ARG A N 1
ATOM 2423 C CA . ARG A 1 306 ? 9.057 -4.740 -28.781 1.00 88.94 306 ARG A CA 1
ATOM 2424 C C . ARG A 1 306 ? 10.192 -4.025 -28.068 1.00 88.94 306 ARG A C 1
ATOM 2426 O O . ARG A 1 306 ? 10.772 -4.548 -27.118 1.00 88.94 306 ARG A O 1
ATOM 2433 N N . VAL A 1 307 ? 10.504 -2.818 -28.522 1.00 86.31 307 VAL A N 1
ATOM 2434 C CA . VAL A 1 307 ? 11.676 -2.067 -28.066 1.00 86.31 307 VAL A CA 1
ATOM 2435 C C . VAL A 1 307 ? 11.259 -0.764 -27.399 1.00 86.31 307 VAL A C 1
ATOM 2437 O O . VAL A 1 307 ? 10.553 0.055 -27.989 1.00 86.31 307 VAL A O 1
ATOM 2440 N N . VAL A 1 308 ? 11.734 -0.537 -26.177 1.00 85.25 308 VAL A N 1
ATOM 2441 C CA . VAL A 1 308 ? 11.645 0.772 -25.516 1.00 85.25 308 VAL A CA 1
ATOM 2442 C C . VAL A 1 308 ? 12.974 1.484 -25.679 1.00 85.25 308 VAL A C 1
ATOM 2444 O O . VAL A 1 308 ? 14.024 0.950 -25.321 1.00 85.25 308 VAL A O 1
ATOM 2447 N N . VAL A 1 309 ? 12.924 2.695 -26.226 1.00 82.19 309 VAL A N 1
ATOM 2448 C CA . VAL A 1 309 ? 14.104 3.518 -26.490 1.00 82.19 309 VAL A CA 1
ATOM 2449 C C . VAL A 1 309 ? 14.142 4.688 -25.511 1.00 82.19 309 VAL A C 1
ATOM 2451 O O . VAL A 1 309 ? 13.215 5.498 -25.475 1.00 82.19 309 VAL A O 1
ATOM 2454 N N . PHE A 1 310 ? 15.240 4.793 -24.763 1.00 80.88 310 PHE A N 1
ATOM 2455 C CA . PHE A 1 310 ? 15.574 5.906 -23.875 1.00 80.88 310 PHE A CA 1
ATOM 2456 C C . PHE A 1 310 ? 16.602 6.814 -24.577 1.00 80.88 310 PHE A C 1
ATOM 2458 O O . PHE A 1 310 ? 17.792 6.485 -24.593 1.00 80.88 310 PHE A O 1
ATOM 2465 N N . PRO A 1 311 ? 16.171 7.916 -25.220 1.00 72.75 311 PRO A N 1
ATOM 2466 C CA . PRO A 1 311 ? 17.047 8.786 -26.001 1.00 72.75 311 PRO A CA 1
ATOM 2467 C C . PRO A 1 311 ? 17.962 9.645 -25.113 1.00 72.75 311 PRO A C 1
ATOM 2469 O O . PRO A 1 311 ? 17.591 10.024 -24.001 1.00 72.75 311 PRO A O 1
ATOM 2472 N N . ALA A 1 312 ? 19.132 10.030 -25.639 1.00 66.94 312 ALA A N 1
ATOM 2473 C CA . ALA A 1 312 ? 20.054 10.917 -24.930 1.00 66.94 312 ALA A CA 1
ATOM 2474 C C . ALA A 1 312 ? 19.469 12.328 -24.709 1.00 66.94 312 ALA A C 1
ATOM 2476 O O . ALA A 1 312 ? 19.690 12.936 -23.659 1.00 66.94 312 ALA A O 1
ATOM 2477 N N . ASN A 1 313 ? 18.734 12.854 -25.691 1.00 60.38 313 ASN A N 1
ATOM 2478 C CA . ASN A 1 313 ? 17.981 14.106 -25.625 1.00 60.38 313 ASN A CA 1
ATOM 2479 C C . ASN A 1 313 ? 16.889 14.123 -26.728 1.00 60.38 313 ASN A C 1
ATOM 2481 O O . ASN A 1 313 ? 16.923 13.304 -27.648 1.00 60.38 313 ASN A O 1
ATOM 2485 N N . ASP A 1 314 ? 15.934 15.059 -26.651 1.00 54.19 314 ASP A N 1
ATOM 2486 C CA . ASP A 1 314 ? 14.806 15.143 -27.601 1.00 54.19 314 ASP A CA 1
ATOM 2487 C C . ASP A 1 314 ? 15.148 15.664 -29.006 1.00 54.19 314 ASP A C 1
ATOM 2489 O O . ASP A 1 314 ? 14.352 15.489 -29.931 1.00 54.19 314 ASP A O 1
ATOM 2493 N N . TRP A 1 315 ? 16.288 16.338 -29.187 1.00 50.75 315 TRP A N 1
ATOM 2494 C CA . TRP A 1 315 ? 16.523 17.178 -30.371 1.00 50.75 315 TRP A CA 1
ATOM 2495 C C . TRP A 1 315 ? 17.712 16.744 -31.241 1.00 50.75 315 TRP A C 1
ATOM 2497 O O . TRP A 1 315 ? 17.616 16.826 -32.465 1.00 50.75 315 TRP A O 1
ATOM 2507 N N . CYS A 1 316 ? 18.790 16.211 -30.675 1.00 43.56 316 CYS A N 1
ATOM 2508 C CA . CYS A 1 316 ? 20.041 15.923 -31.373 1.00 43.56 316 CYS A CA 1
ATOM 2509 C C . CYS A 1 316 ? 20.647 14.578 -30.929 1.00 43.56 316 CYS A C 1
ATOM 2511 O O . CYS A 1 316 ? 20.866 14.351 -29.750 1.00 43.56 316 CYS A O 1
ATOM 2513 N N . ASP A 1 317 ? 20.941 13.714 -31.903 1.00 47.12 317 ASP A N 1
ATOM 2514 C CA . ASP A 1 317 ? 21.738 12.466 -31.843 1.00 47.12 317 ASP A CA 1
ATOM 2515 C C . ASP A 1 317 ? 20.919 11.173 -32.027 1.00 47.12 317 ASP A C 1
ATOM 2517 O O . ASP A 1 317 ? 21.183 10.421 -32.970 1.00 47.12 317 ASP A O 1
ATOM 2521 N N . ALA A 1 318 ? 19.814 10.960 -31.298 1.00 46.62 318 ALA A N 1
ATOM 2522 C CA . ALA A 1 318 ? 18.923 9.812 -31.564 1.00 46.62 318 ALA A CA 1
ATOM 2523 C C . ALA A 1 318 ? 18.233 9.895 -32.946 1.00 46.62 318 ALA A C 1
ATOM 2525 O O . ALA A 1 318 ? 17.911 8.872 -33.559 1.00 46.62 318 ALA A O 1
ATOM 2526 N N . ASN A 1 319 ? 18.040 11.119 -33.460 1.00 45.38 319 ASN A N 1
ATOM 2527 C CA . ASN A 1 319 ? 17.425 11.389 -34.763 1.00 45.38 319 ASN A CA 1
ATOM 2528 C C . ASN A 1 319 ? 18.309 10.990 -35.964 1.00 45.38 319 ASN A C 1
ATOM 2530 O O . ASN A 1 319 ? 17.754 10.781 -37.040 1.00 45.38 319 ASN A O 1
ATOM 2534 N N . PHE A 1 320 ? 19.634 10.858 -35.807 1.00 49.34 320 PHE A N 1
ATOM 2535 C CA . PHE A 1 320 ? 20.539 10.591 -36.938 1.00 49.34 320 PHE A CA 1
ATOM 2536 C C . PHE A 1 320 ? 21.021 9.136 -37.026 1.00 49.34 320 PHE A C 1
ATOM 2538 O O . PHE A 1 320 ? 21.074 8.609 -38.133 1.00 49.34 320 PHE A O 1
ATOM 2545 N N . ALA A 1 321 ? 21.315 8.463 -35.905 1.00 53.38 321 ALA A N 1
ATOM 2546 C CA . ALA A 1 321 ? 21.883 7.106 -35.941 1.00 53.38 321 ALA A CA 1
ATOM 2547 C C . ALA A 1 321 ? 20.851 5.984 -35.706 1.00 53.38 321 ALA A C 1
ATOM 2549 O O . ALA A 1 321 ? 20.828 4.996 -36.434 1.00 53.38 321 ALA A O 1
ATOM 2550 N N . ALA A 1 322 ? 19.967 6.132 -34.714 1.00 54.81 322 ALA A N 1
ATOM 2551 C CA . ALA A 1 322 ? 19.059 5.060 -34.290 1.00 54.81 322 ALA A CA 1
ATOM 2552 C C . ALA A 1 322 ? 17.678 5.138 -34.963 1.00 54.81 322 ALA A C 1
ATOM 2554 O O . ALA A 1 322 ? 17.143 4.142 -35.453 1.00 54.81 322 ALA A O 1
ATOM 2555 N N . LYS A 1 323 ? 17.075 6.332 -35.006 1.00 60.06 323 LYS A N 1
ATOM 2556 C CA . LYS A 1 323 ? 15.690 6.521 -35.466 1.00 60.06 323 LYS A CA 1
ATOM 2557 C C . LYS A 1 323 ? 15.436 6.086 -36.918 1.00 60.06 323 LYS A C 1
ATOM 2559 O O . LYS A 1 323 ? 14.405 5.445 -37.130 1.00 60.06 323 LYS A O 1
ATOM 2564 N N . PRO A 1 324 ? 16.322 6.343 -37.904 1.00 59.09 324 PRO A N 1
ATOM 2565 C CA . PRO A 1 324 ? 16.120 5.858 -39.273 1.00 59.09 324 PRO A CA 1
ATOM 2566 C C . PRO A 1 324 ? 16.097 4.325 -39.369 1.00 59.09 324 PRO A C 1
ATOM 2568 O O . PRO A 1 324 ? 15.263 3.773 -40.084 1.00 59.09 324 PRO A O 1
ATOM 2571 N N . VAL A 1 325 ? 16.955 3.643 -38.601 1.00 60.56 325 VAL A N 1
ATOM 2572 C CA . VAL A 1 325 ? 17.040 2.173 -38.548 1.00 60.56 325 VAL A CA 1
ATOM 2573 C C . VAL A 1 325 ? 15.764 1.585 -37.951 1.00 60.56 325 VAL A C 1
ATOM 2575 O O . VAL A 1 325 ? 15.109 0.756 -38.581 1.00 60.56 325 VAL A O 1
ATOM 2578 N N . PHE A 1 326 ? 15.342 2.076 -36.783 1.00 66.69 326 PHE A N 1
ATOM 2579 C CA . PHE A 1 326 ? 14.099 1.624 -36.152 1.00 66.69 326 PHE A CA 1
ATOM 2580 C C . PHE A 1 326 ? 12.866 1.926 -37.015 1.00 66.69 326 PHE A C 1
ATOM 2582 O O . PHE A 1 326 ? 11.994 1.071 -37.144 1.00 66.69 326 PHE A O 1
ATOM 2589 N N . SER A 1 327 ? 12.832 3.082 -37.689 1.00 64.88 327 SER A N 1
ATOM 2590 C CA . SER A 1 327 ? 11.752 3.435 -38.623 1.00 64.88 327 SER A CA 1
ATOM 2591 C C . SER A 1 327 ? 11.674 2.474 -39.814 1.00 64.88 327 SER A C 1
ATOM 2593 O O . SER A 1 327 ? 10.584 2.193 -40.309 1.00 64.88 327 SER A O 1
ATOM 2595 N N . GLN A 1 328 ? 12.809 1.959 -40.295 1.00 61.22 328 GLN A N 1
ATOM 2596 C CA . GLN A 1 328 ? 12.839 1.004 -41.403 1.00 61.22 328 GLN A CA 1
ATOM 2597 C C . GLN A 1 328 ? 12.436 -0.408 -40.953 1.00 61.22 328 GLN A C 1
ATOM 2599 O O . GLN A 1 328 ? 11.624 -1.050 -41.618 1.00 61.22 328 GLN A O 1
ATOM 2604 N N . LEU A 1 329 ? 12.914 -0.863 -39.791 1.00 63.81 329 LEU A N 1
ATOM 2605 C CA . LEU A 1 329 ? 12.503 -2.145 -39.203 1.00 63.81 329 LEU A CA 1
ATOM 2606 C C . LEU A 1 329 ? 11.002 -2.171 -38.866 1.00 63.81 329 LEU A C 1
ATOM 2608 O O . LEU A 1 329 ? 10.343 -3.196 -39.042 1.00 63.81 329 LEU A O 1
ATOM 2612 N N . GLN A 1 330 ? 10.433 -1.026 -38.472 1.00 68.62 330 GLN A N 1
ATOM 2613 C CA . GLN A 1 330 ? 8.987 -0.866 -38.297 1.00 68.62 330 GLN A CA 1
ATOM 2614 C C . GLN A 1 330 ? 8.205 -1.040 -39.605 1.00 68.62 330 GLN A C 1
ATOM 2616 O O . GLN A 1 330 ? 7.158 -1.691 -39.595 1.00 68.62 330 GLN A O 1
ATOM 2621 N N . LYS A 1 331 ? 8.701 -0.492 -40.727 1.00 67.81 331 LYS A N 1
ATOM 2622 C CA . LYS A 1 331 ? 8.067 -0.635 -42.055 1.00 67.81 331 LYS A CA 1
ATOM 2623 C C . LYS A 1 331 ? 8.043 -2.084 -42.537 1.00 67.81 331 LYS A C 1
ATOM 2625 O O . LYS A 1 331 ? 7.091 -2.478 -43.201 1.00 67.81 331 LYS A O 1
ATOM 2630 N N . ASN A 1 332 ? 9.047 -2.871 -42.161 1.00 66.69 332 ASN A N 1
ATOM 2631 C CA . ASN A 1 332 ? 9.150 -4.285 -42.519 1.00 66.69 332 ASN A CA 1
ATOM 2632 C C . ASN A 1 332 ? 8.444 -5.220 -41.514 1.00 66.69 332 ASN A C 1
ATOM 2634 O O . ASN A 1 332 ? 8.596 -6.432 -41.607 1.00 66.69 332 ASN A O 1
ATOM 2638 N N . ASN A 1 333 ? 7.677 -4.680 -40.554 1.00 66.31 333 ASN A N 1
ATOM 2639 C CA . ASN A 1 333 ? 6.983 -5.413 -39.482 1.00 66.31 333 ASN A CA 1
ATOM 2640 C C . ASN A 1 333 ? 7.866 -6.256 -38.539 1.00 66.31 333 ASN A C 1
ATOM 2642 O O . ASN A 1 333 ? 7.321 -6.913 -37.660 1.00 66.31 333 ASN A O 1
ATOM 2646 N N . GLY A 1 334 ? 9.196 -6.196 -38.639 1.00 70.62 334 GLY A N 1
ATOM 2647 C CA . GLY A 1 334 ? 10.092 -6.944 -37.746 1.00 70.62 334 GLY A CA 1
ATOM 2648 C C . GLY A 1 334 ? 10.160 -6.383 -36.320 1.00 70.62 334 GLY A C 1
ATOM 2649 O O . GLY A 1 334 ? 10.579 -7.078 -35.397 1.00 70.62 334 GLY A O 1
ATOM 2650 N N . LEU A 1 335 ? 9.743 -5.127 -36.118 1.00 77.62 335 LEU A N 1
ATOM 2651 C CA . LEU A 1 335 ? 9.923 -4.422 -34.850 1.00 77.62 335 LEU A CA 1
ATOM 2652 C C . LEU A 1 335 ? 8.823 -3.386 -34.580 1.00 77.62 335 LEU A C 1
ATOM 2654 O O . LEU A 1 335 ? 8.303 -2.730 -35.490 1.00 77.62 335 LEU A O 1
ATOM 2658 N N . ARG A 1 336 ? 8.500 -3.191 -33.301 1.00 80.62 336 ARG A N 1
ATOM 2659 C CA . ARG A 1 336 ? 7.696 -2.078 -32.780 1.00 80.62 336 ARG A CA 1
ATOM 2660 C C . ARG A 1 336 ? 8.513 -1.347 -31.724 1.00 80.62 336 ARG A C 1
ATOM 2662 O O . ARG A 1 336 ? 9.038 -1.978 -30.815 1.00 80.62 336 ARG A O 1
ATOM 2669 N N . CYS A 1 337 ? 8.619 -0.026 -31.834 1.00 78.31 337 CYS A N 1
ATOM 2670 C CA . CYS A 1 337 ? 9.308 0.783 -30.838 1.00 78.31 337 CYS A CA 1
ATOM 2671 C C . CYS A 1 337 ? 8.418 1.875 -30.250 1.00 78.31 337 CYS A C 1
ATOM 2673 O O . CYS A 1 337 ? 7.587 2.462 -30.945 1.00 78.31 337 CYS A O 1
ATOM 2675 N N . SER A 1 338 ? 8.649 2.149 -28.968 1.00 79.56 338 SER A N 1
ATOM 2676 C CA . SER A 1 338 ? 8.138 3.309 -28.244 1.00 79.56 338 SER A CA 1
ATOM 2677 C C . SER A 1 338 ? 9.332 4.107 -27.731 1.00 79.56 338 SER A C 1
ATOM 2679 O O . SER A 1 338 ? 10.280 3.545 -27.179 1.00 79.56 338 SER A O 1
ATOM 2681 N N . TYR A 1 339 ? 9.286 5.421 -27.928 1.00 76.94 339 TYR A N 1
ATOM 2682 C CA . TYR A 1 339 ? 10.322 6.347 -27.482 1.00 76.94 339 TYR A CA 1
ATOM 2683 C C . TYR A 1 339 ? 9.859 7.038 -26.206 1.00 76.94 339 TYR A C 1
ATOM 2685 O O . TYR A 1 339 ? 8.761 7.590 -26.176 1.00 76.94 339 TYR A O 1
ATOM 2693 N N . ILE A 1 340 ? 10.701 7.043 -25.177 1.00 75.06 340 ILE A N 1
ATOM 2694 C CA . ILE A 1 340 ? 10.452 7.817 -23.960 1.00 75.06 340 ILE A CA 1
ATOM 2695 C C . ILE A 1 340 ? 10.954 9.246 -24.211 1.00 75.06 340 ILE A C 1
ATOM 2697 O O . ILE A 1 340 ? 12.155 9.496 -24.183 1.00 75.06 340 ILE A O 1
ATOM 2701 N N . THR A 1 341 ? 10.057 10.174 -24.558 1.00 61.59 341 THR A N 1
ATOM 2702 C CA . THR A 1 341 ? 10.413 11.574 -24.871 1.00 61.59 341 THR A CA 1
ATOM 2703 C C . THR A 1 341 ? 10.702 12.382 -23.606 1.00 61.59 341 THR A C 1
ATOM 2705 O O . THR A 1 341 ? 10.100 12.125 -22.571 1.00 61.59 341 THR A O 1
ATOM 2708 N N . THR A 1 342 ? 11.581 13.386 -23.673 1.00 53.94 342 THR A N 1
ATOM 2709 C CA . THR A 1 342 ? 11.977 14.232 -22.530 1.00 53.94 342 THR A CA 1
ATOM 2710 C C . THR A 1 342 ? 11.116 15.488 -22.328 1.00 53.94 342 THR A C 1
ATOM 2712 O O . THR A 1 342 ? 11.250 16.154 -21.298 1.00 53.94 342 THR A O 1
ATOM 2715 N N . HIS A 1 343 ? 10.177 15.779 -23.234 1.00 49.25 343 HIS A N 1
ATOM 2716 C CA . HIS A 1 343 ? 9.213 16.873 -23.086 1.00 49.25 343 HIS A CA 1
ATOM 2717 C C . HIS A 1 343 ? 8.098 16.474 -22.106 1.00 49.25 343 HIS A C 1
ATOM 2719 O O . HIS A 1 343 ? 7.392 15.500 -22.342 1.00 49.25 343 HIS A O 1
ATOM 2725 N N . ASN A 1 344 ? 7.958 17.256 -21.025 1.00 44.19 344 ASN A N 1
ATOM 2726 C CA . ASN A 1 344 ? 7.072 17.104 -19.850 1.00 44.19 344 ASN A CA 1
ATOM 2727 C C . ASN A 1 344 ? 7.608 16.244 -18.690 1.00 44.19 344 ASN A C 1
ATOM 2729 O O . ASN A 1 344 ? 6.992 15.257 -18.313 1.00 44.19 344 ASN A O 1
ATOM 2733 N N . ASP A 1 345 ? 8.741 16.616 -18.077 1.00 48.47 345 ASP A N 1
ATOM 2734 C CA . ASP A 1 345 ? 9.342 15.960 -16.885 1.00 48.47 345 ASP A CA 1
ATOM 2735 C C . ASP A 1 345 ? 9.712 14.462 -17.028 1.00 48.47 345 ASP A C 1
ATOM 2737 O O . ASP A 1 345 ? 10.503 13.945 -16.235 1.00 48.47 345 ASP A O 1
ATOM 2741 N N . VAL A 1 346 ? 9.237 13.786 -18.077 1.00 46.75 346 VAL A N 1
ATOM 2742 C CA . VAL A 1 346 ? 9.446 12.371 -18.415 1.00 46.75 346 VAL A CA 1
ATOM 2743 C C . VAL A 1 346 ? 10.931 12.050 -18.618 1.00 46.75 346 VAL A C 1
ATOM 2745 O O . VAL A 1 346 ? 11.388 10.974 -18.260 1.00 46.75 346 VAL A O 1
ATOM 2748 N N . GLY A 1 347 ? 11.737 13.011 -19.081 1.00 46.12 347 GLY A N 1
ATOM 2749 C CA . GLY A 1 347 ? 13.186 12.829 -19.241 1.00 46.12 347 GLY A CA 1
ATOM 2750 C C . GLY A 1 347 ? 14.011 12.912 -17.954 1.00 46.12 347 GLY A C 1
ATOM 2751 O O . GLY A 1 347 ? 15.215 12.659 -17.986 1.00 46.12 347 GLY A O 1
ATOM 2752 N N . LYS A 1 348 ? 13.410 13.294 -16.818 1.00 50.28 348 LYS A N 1
ATOM 2753 C CA . LYS A 1 348 ? 14.110 13.346 -15.521 1.00 50.28 348 LYS A CA 1
ATOM 2754 C C . LYS A 1 348 ? 13.925 12.062 -14.703 1.00 50.28 348 LYS A C 1
ATOM 2756 O O . LYS A 1 348 ? 14.784 11.741 -13.876 1.00 50.28 348 LYS A O 1
ATOM 2761 N N . ARG A 1 349 ? 12.838 11.315 -14.923 1.00 65.62 349 ARG A N 1
ATOM 2762 C CA . ARG A 1 349 ? 12.467 10.113 -14.158 1.00 65.62 349 ARG A CA 1
ATOM 2763 C C . ARG A 1 349 ? 12.391 8.904 -15.091 1.00 65.62 349 ARG A C 1
ATOM 2765 O O . ARG A 1 349 ? 11.646 8.925 -16.058 1.00 65.62 349 ARG A O 1
ATOM 2772 N N . ALA A 1 350 ? 13.148 7.855 -14.788 1.00 76.06 350 ALA A N 1
ATOM 2773 C CA . ALA A 1 350 ? 13.009 6.577 -15.478 1.00 76.06 350 ALA A CA 1
ATOM 2774 C C . ALA A 1 350 ? 11.662 5.904 -15.159 1.00 76.06 350 ALA A C 1
ATOM 2776 O O . ALA A 1 350 ? 11.087 6.169 -14.106 1.00 76.06 350 ALA A O 1
ATOM 2777 N N . LEU A 1 351 ? 11.189 5.014 -16.039 1.00 84.31 351 LEU A N 1
ATOM 2778 C CA . LEU A 1 351 ? 9.952 4.262 -15.803 1.00 84.31 351 LEU A CA 1
ATOM 2779 C C . LEU A 1 351 ? 10.069 3.418 -14.531 1.00 84.31 351 LEU A C 1
ATOM 2781 O O . LEU A 1 351 ? 11.076 2.739 -14.313 1.00 84.31 351 LEU A O 1
ATOM 2785 N N . GLU A 1 352 ? 9.030 3.417 -13.713 1.00 87.50 352 GLU A N 1
ATOM 2786 C CA . GLU A 1 352 ? 8.949 2.533 -12.558 1.00 87.50 352 GLU A CA 1
ATOM 2787 C C . GLU A 1 352 ? 8.711 1.079 -13.000 1.00 87.50 352 GLU A C 1
ATOM 2789 O O . GLU A 1 352 ? 8.193 0.840 -14.098 1.00 87.50 352 GLU A O 1
ATOM 2794 N N . PRO A 1 353 ? 9.046 0.074 -12.167 1.00 89.12 353 PRO A N 1
ATOM 2795 C CA . PRO A 1 353 ? 8.888 -1.334 -12.534 1.00 89.12 353 PRO A CA 1
ATOM 2796 C C . PRO A 1 353 ? 7.482 -1.691 -13.039 1.00 89.12 353 PRO A C 1
ATOM 2798 O O . PRO A 1 353 ? 7.354 -2.403 -14.032 1.00 89.12 353 PRO A O 1
ATOM 2801 N N . ALA A 1 354 ? 6.432 -1.161 -12.400 1.00 91.44 354 ALA A N 1
ATOM 2802 C CA . ALA A 1 354 ? 5.045 -1.395 -12.801 1.00 91.44 354 ALA A CA 1
ATOM 2803 C C . ALA A 1 354 ? 4.703 -0.779 -14.173 1.00 91.44 354 ALA A C 1
ATOM 2805 O O . ALA A 1 354 ? 3.998 -1.404 -14.965 1.00 91.44 354 ALA A O 1
ATOM 2806 N N . GLU A 1 355 ? 5.224 0.414 -14.481 1.00 89.81 355 GLU A N 1
ATOM 2807 C CA . GLU A 1 355 ? 5.033 1.072 -15.783 1.00 89.81 355 GLU A CA 1
ATOM 2808 C C . GLU A 1 355 ? 5.712 0.270 -16.898 1.00 89.81 355 GLU A C 1
ATOM 2810 O O . GLU A 1 355 ? 5.122 0.032 -17.953 1.00 89.81 355 GLU A O 1
ATOM 2815 N N . LEU A 1 356 ? 6.932 -0.212 -16.648 1.00 89.12 356 LEU A N 1
ATOM 2816 C CA . LEU A 1 356 ? 7.672 -1.026 -17.608 1.00 89.12 356 LEU A CA 1
ATOM 2817 C C . LEU A 1 356 ? 6.984 -2.377 -17.860 1.00 89.12 356 LEU A C 1
ATOM 2819 O O . LEU A 1 356 ? 6.811 -2.790 -19.010 1.00 89.12 356 LEU A O 1
ATOM 2823 N N . GLU A 1 357 ? 6.529 -3.032 -16.792 1.00 90.44 357 GLU A N 1
ATOM 2824 C CA . GLU A 1 357 ? 5.823 -4.313 -16.860 1.00 90.44 357 GLU A CA 1
ATOM 2825 C C . GLU A 1 357 ? 4.480 -4.210 -17.600 1.00 90.44 357 GLU A C 1
ATOM 2827 O O . GLU A 1 357 ? 4.073 -5.176 -18.241 1.00 90.44 357 GLU A O 1
ATOM 2832 N N . ARG A 1 358 ? 3.802 -3.051 -17.610 1.00 89.00 358 ARG A N 1
ATOM 2833 C CA . ARG A 1 358 ? 2.614 -2.845 -18.467 1.00 89.00 358 ARG A CA 1
ATOM 2834 C C . ARG A 1 358 ? 2.939 -2.990 -19.951 1.00 89.00 358 ARG A C 1
ATOM 2836 O O . ARG A 1 358 ? 2.147 -3.558 -20.698 1.00 89.00 358 ARG A O 1
ATOM 2843 N N . GLY A 1 359 ? 4.098 -2.491 -20.382 1.00 87.00 359 GLY A N 1
ATOM 2844 C CA . GLY A 1 359 ? 4.533 -2.577 -21.778 1.00 87.00 359 GLY A CA 1
ATOM 2845 C C . GLY A 1 359 ? 5.118 -3.934 -22.163 1.00 87.00 359 GLY A C 1
ATOM 2846 O O . GLY A 1 359 ? 5.092 -4.281 -23.346 1.00 87.00 359 GLY A O 1
ATOM 2847 N N . LYS A 1 360 ? 5.636 -4.692 -21.184 1.00 88.62 360 LYS A N 1
ATOM 2848 C CA . LYS A 1 360 ? 6.373 -5.958 -21.367 1.00 88.62 360 LYS A CA 1
ATOM 2849 C C . LYS A 1 360 ? 7.380 -5.912 -22.525 1.00 88.62 360 LYS A C 1
ATOM 2851 O O . LYS A 1 360 ? 7.286 -6.755 -23.417 1.00 88.62 360 LYS A O 1
ATOM 2856 N N . PRO A 1 361 ? 8.294 -4.931 -22.577 1.00 89.88 361 PRO A N 1
ATOM 2857 C CA . PRO A 1 361 ? 9.235 -4.830 -23.684 1.00 89.88 361 PRO A CA 1
ATOM 2858 C C . PRO A 1 361 ? 10.183 -6.031 -23.742 1.00 89.88 361 PRO A C 1
ATOM 2860 O O . PRO A 1 361 ? 10.558 -6.592 -22.714 1.00 89.88 361 PRO A O 1
ATOM 2863 N N . ASP A 1 362 ? 10.596 -6.386 -24.955 1.00 89.25 362 ASP A N 1
ATOM 2864 C CA . ASP A 1 362 ? 11.601 -7.424 -25.196 1.00 89.25 362 ASP A CA 1
ATOM 2865 C C . ASP A 1 362 ? 13.014 -6.837 -25.122 1.00 89.25 362 ASP A C 1
ATOM 2867 O O . ASP A 1 362 ? 13.943 -7.516 -24.694 1.00 89.25 362 ASP A O 1
ATOM 2871 N N . VAL A 1 363 ? 13.178 -5.564 -25.506 1.00 88.75 363 VAL A N 1
ATOM 2872 C CA . VAL A 1 363 ? 14.468 -4.861 -25.496 1.00 88.75 363 VAL A CA 1
ATOM 2873 C C . VAL A 1 363 ? 14.340 -3.473 -24.875 1.00 88.75 363 VAL A C 1
ATOM 2875 O O . VAL A 1 363 ? 13.423 -2.715 -25.201 1.00 88.75 363 VAL A O 1
ATOM 2878 N N . LEU A 1 364 ? 15.303 -3.113 -24.027 1.00 88.88 364 LEU A N 1
ATOM 2879 C CA . LEU A 1 364 ? 15.502 -1.755 -23.517 1.00 88.88 364 LEU A CA 1
ATOM 2880 C C . LEU A 1 364 ? 16.772 -1.176 -24.135 1.00 88.88 364 LEU A C 1
ATOM 2882 O O . LEU A 1 364 ? 17.858 -1.699 -23.897 1.00 88.88 364 LEU A O 1
ATOM 2886 N N . LEU A 1 365 ? 16.650 -0.099 -24.906 1.00 86.06 365 LEU A N 1
ATOM 2887 C CA . LEU A 1 365 ? 17.781 0.557 -25.558 1.00 86.06 365 LEU A CA 1
ATOM 2888 C C . LEU A 1 365 ? 18.055 1.923 -24.926 1.00 86.06 365 LEU A C 1
ATOM 2890 O O . LEU A 1 365 ? 17.242 2.838 -25.045 1.00 86.06 365 LEU A O 1
ATOM 2894 N N . PHE A 1 366 ? 19.219 2.072 -24.301 1.00 83.06 366 PHE A N 1
ATOM 2895 C CA . PHE A 1 366 ? 19.672 3.315 -23.678 1.00 83.06 366 PHE A CA 1
ATOM 2896 C C . PHE A 1 366 ? 20.661 4.037 -24.588 1.00 83.06 366 PHE A C 1
ATOM 2898 O O . PHE A 1 366 ? 21.643 3.445 -25.034 1.00 83.06 366 PHE A O 1
ATOM 2905 N N . HIS A 1 367 ? 20.429 5.320 -24.855 1.00 77.44 367 HIS A N 1
ATOM 2906 C CA . HIS A 1 367 ? 21.282 6.147 -25.708 1.00 77.44 367 HIS A CA 1
ATOM 2907 C C . HIS A 1 367 ? 21.950 7.268 -24.900 1.00 77.44 367 HIS A C 1
ATOM 2909 O O . HIS A 1 367 ? 21.279 7.952 -24.137 1.00 77.44 367 HIS A O 1
ATOM 2915 N N . THR A 1 368 ? 23.275 7.383 -25.068 1.00 62.31 368 THR A N 1
ATOM 2916 C CA . THR A 1 368 ? 24.342 8.267 -24.519 1.00 62.31 368 THR A CA 1
ATOM 2917 C C . THR A 1 368 ? 24.143 9.328 -23.418 1.00 62.31 368 THR A C 1
ATOM 2919 O O . THR A 1 368 ? 25.164 9.810 -22.910 1.00 62.31 368 THR A O 1
ATOM 2922 N N . SER A 1 369 ? 22.950 9.661 -22.922 1.00 61.53 369 SER A N 1
ATOM 2923 C CA . SER A 1 369 ? 22.804 10.429 -21.679 1.00 61.53 369 SER A CA 1
ATOM 2924 C C . SER A 1 369 ? 22.602 9.486 -20.492 1.00 61.53 369 SER A C 1
ATOM 2926 O O . SER A 1 369 ? 21.544 8.925 -20.259 1.00 61.53 369 SER A O 1
ATOM 2928 N N . MET A 1 370 ? 23.665 9.277 -19.715 1.00 67.19 370 MET A N 1
ATOM 2929 C CA . MET A 1 370 ? 23.630 8.451 -18.504 1.00 67.19 370 MET A CA 1
ATOM 2930 C C . MET A 1 370 ? 23.370 9.326 -17.288 1.00 67.19 370 MET A C 1
ATOM 2932 O O . MET A 1 370 ? 24.306 9.629 -16.546 1.00 67.19 370 MET A O 1
ATOM 2936 N N . SER A 1 371 ? 22.131 9.774 -17.089 1.00 72.31 371 SER A N 1
ATOM 2937 C CA . SER A 1 371 ? 21.725 10.458 -15.852 1.00 72.31 371 SER A CA 1
ATOM 2938 C C . SER A 1 371 ? 21.798 9.503 -14.646 1.00 72.31 371 SER A C 1
ATOM 2940 O O . SER A 1 371 ? 21.840 8.283 -14.813 1.00 72.31 371 SER A O 1
ATOM 2942 N N . ASP A 1 372 ? 21.855 10.026 -13.414 1.00 74.50 372 ASP A N 1
ATOM 2943 C CA . ASP A 1 372 ? 21.845 9.167 -12.210 1.00 74.50 372 ASP A CA 1
ATOM 2944 C C . ASP A 1 372 ? 20.548 8.354 -12.121 1.00 74.50 372 ASP A C 1
ATOM 2946 O O . ASP A 1 372 ? 20.552 7.207 -11.678 1.00 74.50 372 ASP A O 1
ATOM 2950 N N . SER A 1 373 ? 19.460 8.943 -12.622 1.00 74.44 373 SER A N 1
ATOM 2951 C CA . SER A 1 373 ? 18.138 8.334 -12.732 1.00 74.44 373 SER A CA 1
ATOM 2952 C C . SER A 1 373 ? 18.175 7.068 -13.594 1.00 74.44 373 SER A C 1
ATOM 2954 O O . SER A 1 373 ? 17.706 6.020 -13.158 1.00 74.44 373 SER A O 1
ATOM 2956 N N . TYR A 1 374 ? 18.824 7.113 -14.764 1.00 77.94 374 TYR A N 1
ATOM 2957 C CA . TYR A 1 374 ? 18.928 5.947 -15.648 1.00 77.94 374 TYR A CA 1
ATOM 2958 C C . TYR A 1 374 ? 19.877 4.869 -15.135 1.00 77.94 374 TYR A C 1
ATOM 2960 O O . TYR A 1 374 ? 19.573 3.688 -15.278 1.00 77.94 374 TYR A O 1
ATOM 2968 N N . LEU A 1 375 ? 20.991 5.241 -14.497 1.00 79.75 375 LEU A N 1
ATOM 2969 C CA . LEU A 1 375 ? 21.873 4.248 -13.872 1.00 79.75 375 LEU A CA 1
ATOM 2970 C C . LEU A 1 375 ? 21.139 3.476 -12.774 1.00 79.75 375 LEU A C 1
ATOM 2972 O O . LEU A 1 375 ? 21.238 2.255 -12.711 1.00 79.75 375 LEU A O 1
ATOM 2976 N N . LYS A 1 376 ? 20.364 4.184 -11.948 1.00 79.25 376 LYS A N 1
ATOM 2977 C CA . LYS A 1 376 ? 19.533 3.562 -10.916 1.00 79.25 376 LYS A CA 1
ATOM 2978 C C . LYS A 1 376 ? 18.425 2.698 -11.526 1.00 79.25 376 LYS A C 1
ATOM 2980 O O . LYS A 1 376 ? 18.135 1.620 -11.022 1.00 79.25 376 LYS A O 1
ATOM 2985 N N . ALA A 1 377 ? 17.816 3.150 -12.619 1.00 81.69 377 ALA A N 1
ATOM 2986 C CA . ALA A 1 377 ? 16.789 2.393 -13.324 1.00 81.69 377 ALA A CA 1
ATOM 2987 C C . ALA A 1 377 ? 17.328 1.087 -13.912 1.00 81.69 377 ALA A C 1
ATOM 2989 O O . ALA A 1 377 ? 16.706 0.050 -13.733 1.00 81.69 377 ALA A O 1
ATOM 2990 N N . LEU A 1 378 ? 18.508 1.114 -14.537 1.00 84.25 378 LEU A N 1
ATOM 2991 C CA . LEU A 1 378 ? 19.186 -0.081 -15.045 1.00 84.25 378 LEU A CA 1
ATOM 2992 C C . LEU A 1 378 ? 19.446 -1.112 -13.940 1.00 84.25 378 LEU A C 1
ATOM 2994 O O . LEU A 1 378 ? 19.178 -2.297 -14.141 1.00 84.25 378 LEU A O 1
ATOM 2998 N N . GLU A 1 379 ? 19.899 -0.663 -12.766 1.00 81.81 379 GLU A N 1
ATOM 2999 C CA . GLU A 1 379 ? 20.054 -1.529 -11.589 1.00 81.81 379 GLU A CA 1
ATOM 3000 C C . GLU A 1 379 ? 18.717 -2.142 -11.152 1.00 81.81 379 GLU A C 1
ATOM 3002 O O . GLU A 1 379 ? 18.651 -3.322 -10.827 1.00 81.81 379 GLU A O 1
ATOM 3007 N N . TYR A 1 380 ? 17.624 -1.379 -11.171 1.00 81.75 380 TYR A N 1
ATOM 3008 C CA . TYR A 1 380 ? 16.306 -1.931 -10.855 1.00 81.75 380 TYR A CA 1
ATOM 3009 C C . TYR A 1 380 ? 15.801 -2.898 -11.929 1.00 81.75 380 TYR A C 1
ATOM 3011 O O . TYR A 1 380 ? 15.269 -3.961 -11.609 1.00 81.75 380 TYR A O 1
ATOM 3019 N N . TYR A 1 381 ? 15.972 -2.573 -13.208 1.00 87.31 381 TYR A N 1
ATOM 3020 C CA . TYR A 1 381 ? 15.505 -3.408 -14.311 1.00 87.31 381 TYR A CA 1
ATOM 3021 C C . TYR A 1 381 ? 16.272 -4.728 -14.391 1.00 87.31 381 TYR A C 1
ATOM 3023 O O . TYR A 1 381 ? 15.690 -5.734 -14.790 1.00 87.31 381 TYR A O 1
ATOM 3031 N N . SER A 1 382 ? 17.541 -4.775 -13.978 1.00 82.75 382 SER A N 1
ATOM 3032 C CA . SER A 1 382 ? 18.285 -6.039 -13.879 1.00 82.75 382 SER A CA 1
ATOM 3033 C C . SER A 1 382 ? 17.740 -6.956 -12.775 1.00 82.75 382 SER A C 1
ATOM 3035 O O . SER A 1 382 ? 17.785 -8.180 -12.911 1.00 82.75 382 SER A O 1
ATOM 3037 N N . VAL A 1 383 ? 17.135 -6.390 -11.726 1.00 83.44 383 VAL A N 1
ATOM 3038 C CA . VAL A 1 383 ? 16.473 -7.155 -10.658 1.00 83.44 383 VAL A CA 1
ATOM 3039 C C . VAL A 1 383 ? 15.070 -7.608 -11.075 1.00 83.44 383 VAL A C 1
ATOM 3041 O O . VAL A 1 383 ? 14.724 -8.775 -10.876 1.00 83.44 383 VAL A O 1
ATOM 3044 N N . PHE A 1 384 ? 14.272 -6.713 -11.665 1.00 82.50 384 PHE A N 1
ATOM 3045 C CA . PHE A 1 384 ? 12.825 -6.906 -11.850 1.00 82.50 384 PHE A CA 1
ATOM 3046 C C . PHE A 1 384 ? 12.376 -7.256 -13.262 1.00 82.50 384 PHE A C 1
ATOM 3048 O O . PHE A 1 384 ? 11.309 -7.831 -13.444 1.00 82.50 384 PHE A O 1
ATOM 3055 N N . ASN A 1 385 ? 13.163 -6.907 -14.270 1.00 85.00 385 ASN A N 1
ATOM 3056 C CA . ASN A 1 385 ? 12.831 -7.092 -15.679 1.00 85.00 385 ASN A CA 1
ATOM 3057 C C . ASN A 1 385 ? 13.920 -7.943 -16.341 1.00 85.00 385 ASN A C 1
ATOM 3059 O O . ASN A 1 385 ? 14.614 -7.550 -17.281 1.00 85.00 385 ASN A O 1
ATOM 3063 N N . LYS A 1 386 ? 14.088 -9.151 -15.793 1.00 81.12 386 LYS A N 1
ATOM 3064 C CA . LYS A 1 386 ? 15.098 -10.120 -16.240 1.00 81.12 386 LYS A CA 1
ATOM 3065 C C . LYS A 1 386 ? 14.856 -10.628 -17.661 1.00 81.12 386 LYS A C 1
ATOM 3067 O O . LYS A 1 386 ? 15.802 -11.051 -18.304 1.00 81.12 386 LYS A O 1
ATOM 3072 N N . SER A 1 387 ? 13.615 -10.578 -18.143 1.00 84.19 387 SER A N 1
ATOM 3073 C CA . SER A 1 387 ? 13.251 -11.018 -19.492 1.00 84.19 387 SER A CA 1
ATOM 3074 C C . SER A 1 387 ? 13.642 -10.031 -20.590 1.00 84.19 387 SER A C 1
ATOM 3076 O O . SER A 1 387 ? 13.807 -10.450 -21.729 1.00 84.19 387 SER A O 1
ATOM 3078 N N . ALA A 1 388 ? 13.768 -8.738 -20.276 1.00 90.19 388 ALA A N 1
ATOM 3079 C CA . ALA A 1 388 ? 14.083 -7.723 -21.273 1.00 90.19 388 ALA A CA 1
ATOM 3080 C C . ALA A 1 388 ? 15.594 -7.672 -21.538 1.00 90.19 388 ALA A C 1
ATOM 3082 O O . ALA A 1 388 ? 16.379 -7.522 -20.597 1.00 90.19 388 ALA A O 1
ATOM 3083 N N . PHE A 1 389 ? 15.994 -7.741 -22.806 1.00 92.19 389 PHE A N 1
ATOM 3084 C CA . PHE A 1 389 ? 17.381 -7.617 -23.249 1.00 92.19 389 PHE A CA 1
ATOM 3085 C C . PHE A 1 389 ? 17.821 -6.148 -23.201 1.00 92.19 389 PHE A C 1
ATOM 3087 O O . PHE A 1 389 ? 17.178 -5.267 -23.775 1.00 92.19 389 PHE A O 1
ATOM 3094 N N . LYS A 1 390 ? 18.896 -5.849 -22.481 1.00 91.56 390 LYS A N 1
ATOM 3095 C CA . LYS A 1 390 ? 19.324 -4.481 -22.167 1.00 91.56 390 LYS A CA 1
ATOM 3096 C C . LYS A 1 390 ? 20.497 -4.101 -23.049 1.00 91.56 390 LYS A C 1
ATOM 3098 O O . LYS A 1 390 ? 21.553 -4.729 -23.017 1.00 91.56 390 LYS A O 1
ATOM 3103 N N . VAL A 1 391 ? 20.314 -3.047 -23.828 1.00 89.38 391 VAL A N 1
ATOM 3104 C CA . VAL A 1 391 ? 21.276 -2.596 -24.826 1.00 89.38 391 VAL A CA 1
ATOM 3105 C C . VAL A 1 391 ? 21.693 -1.170 -24.518 1.00 89.38 391 VAL A C 1
ATOM 3107 O O . VAL A 1 391 ? 20.854 -0.278 -24.391 1.00 89.38 391 VAL A O 1
ATOM 3110 N N . LEU A 1 392 ? 22.999 -0.939 -24.445 1.00 88.25 392 LEU A N 1
ATOM 3111 C CA . LEU A 1 392 ? 23.564 0.402 -24.381 1.00 88.25 392 LEU A CA 1
ATOM 3112 C C . LEU A 1 392 ? 24.093 0.807 -25.756 1.00 88.25 392 LEU A C 1
ATOM 3114 O O . LEU A 1 392 ? 24.830 0.048 -26.369 1.00 88.25 392 LEU A O 1
ATOM 3118 N N . MET A 1 393 ? 23.772 2.009 -26.227 1.00 84.62 393 MET A N 1
ATOM 3119 C CA . MET A 1 393 ? 24.341 2.598 -27.437 1.00 84.62 393 MET A CA 1
ATOM 3120 C C . MET A 1 393 ? 25.279 3.762 -27.099 1.00 84.62 393 MET A C 1
ATOM 3122 O O . MET A 1 393 ? 24.872 4.731 -26.451 1.00 84.62 393 MET A O 1
ATOM 3126 N N . LEU A 1 394 ? 26.524 3.678 -27.580 1.00 82.62 394 LEU A N 1
ATOM 3127 C CA . LEU A 1 394 ? 27.553 4.711 -27.467 1.00 82.62 394 LEU A CA 1
ATOM 3128 C C . LEU A 1 394 ? 27.929 5.259 -28.850 1.00 82.62 394 LEU A C 1
ATOM 3130 O O . LEU A 1 394 ? 28.519 4.556 -29.668 1.00 82.62 394 LEU A O 1
ATOM 3134 N N . ASP A 1 395 ? 27.641 6.535 -29.090 1.00 73.06 395 ASP A N 1
ATOM 3135 C CA . ASP A 1 395 ? 27.949 7.231 -30.346 1.00 73.06 395 ASP A CA 1
ATOM 3136 C C . ASP A 1 395 ? 28.859 8.462 -30.187 1.00 73.06 395 ASP A C 1
ATOM 3138 O O . ASP A 1 395 ? 29.337 9.009 -31.180 1.00 73.06 395 ASP A O 1
ATOM 3142 N N . ASP A 1 396 ? 29.155 8.870 -28.951 1.00 68.19 396 ASP A N 1
ATOM 3143 C CA . ASP A 1 396 ? 29.941 10.068 -28.646 1.00 68.19 396 ASP A CA 1
ATOM 3144 C C . ASP A 1 396 ? 31.464 9.775 -28.619 1.00 68.19 396 ASP A C 1
ATOM 3146 O O . ASP A 1 396 ? 31.914 8.900 -27.865 1.00 68.19 396 ASP A O 1
ATOM 3150 N N . PRO A 1 397 ? 32.298 10.560 -29.338 1.00 62.88 397 PRO A N 1
ATOM 3151 C CA . PRO A 1 397 ? 33.765 10.514 -29.270 1.00 62.88 397 PRO A CA 1
ATOM 3152 C C . PRO A 1 397 ? 34.358 10.651 -27.858 1.00 62.88 397 PRO A C 1
ATOM 3154 O O . PRO A 1 397 ? 35.542 10.401 -27.644 1.00 62.88 397 PRO A O 1
ATOM 3157 N N . GLN A 1 398 ? 33.578 11.080 -26.869 1.00 66.75 398 GLN A N 1
ATOM 3158 C CA . GLN A 1 398 ? 33.988 11.182 -25.472 1.00 66.75 398 GLN A CA 1
ATOM 3159 C C . GLN A 1 398 ? 33.809 9.873 -24.685 1.00 66.75 398 GLN A C 1
ATOM 3161 O O . GLN A 1 398 ? 34.230 9.822 -23.529 1.00 66.75 398 GLN A O 1
ATOM 3166 N N . CYS A 1 399 ? 33.250 8.818 -25.275 1.00 73.19 399 CYS A N 1
ATOM 3167 C CA . CYS A 1 399 ? 32.965 7.547 -24.604 1.00 73.19 399 CYS A CA 1
ATOM 3168 C C . CYS A 1 399 ? 34.146 6.562 -24.542 1.00 73.19 399 CYS A C 1
ATOM 3170 O O . CYS A 1 399 ? 33.931 5.414 -24.187 1.00 73.19 399 CYS A O 1
ATOM 3172 N N . PHE A 1 400 ? 35.386 6.958 -24.849 1.00 74.31 400 PHE A N 1
ATOM 3173 C CA . PHE A 1 400 ? 36.547 6.064 -24.705 1.00 74.31 400 PHE A CA 1
ATOM 3174 C C . PHE A 1 400 ? 36.985 5.892 -23.234 1.00 74.31 400 PHE A C 1
ATOM 3176 O O . PHE A 1 400 ? 37.047 6.900 -22.516 1.00 74.31 400 PHE A O 1
ATOM 3183 N N . PRO A 1 401 ? 37.343 4.670 -22.795 1.00 69.19 401 PRO A N 1
ATOM 3184 C CA . PRO A 1 401 ? 37.972 4.409 -21.506 1.00 69.19 401 PRO A CA 1
ATOM 3185 C C . PRO A 1 401 ? 39.419 4.919 -21.457 1.00 69.19 401 PRO A C 1
ATOM 3187 O O . PRO A 1 401 ? 40.077 5.140 -22.477 1.00 69.19 401 PRO A O 1
ATOM 3190 N N . SER A 1 402 ? 39.928 5.133 -20.249 1.00 62.44 402 SER A N 1
ATOM 3191 C CA . SER A 1 402 ? 41.260 5.673 -19.999 1.00 62.44 402 SER A CA 1
ATOM 3192 C C . SER A 1 402 ? 42.364 4.675 -20.365 1.00 62.44 402 SER A C 1
ATOM 3194 O O . SER A 1 402 ? 42.749 3.798 -19.597 1.00 62.44 402 SER A O 1
ATOM 3196 N N . THR A 1 403 ? 42.978 4.846 -21.535 1.00 55.50 403 THR A N 1
ATOM 3197 C CA . THR A 1 403 ? 44.295 4.246 -21.787 1.00 55.50 403 THR A CA 1
ATOM 3198 C C . THR A 1 403 ? 45.367 5.042 -21.043 1.00 55.50 403 THR A C 1
ATOM 3200 O O . THR A 1 403 ? 45.350 6.276 -21.060 1.00 55.50 403 THR A O 1
ATOM 3203 N N . LYS A 1 404 ? 46.330 4.354 -20.416 1.00 49.44 404 LYS A N 1
ATOM 3204 C CA . LYS A 1 404 ? 47.511 4.941 -19.756 1.00 49.44 404 LYS A CA 1
ATOM 3205 C C . LYS A 1 404 ? 48.306 5.837 -20.727 1.00 49.44 404 LYS A C 1
ATOM 3207 O O . LYS A 1 404 ? 49.251 5.339 -21.323 1.00 49.44 404 LYS A O 1
ATOM 3212 N N . ARG A 1 405 ? 47.929 7.114 -20.909 1.00 47.62 405 ARG A N 1
ATOM 3213 C CA . ARG A 1 405 ? 48.723 8.261 -21.437 1.00 47.62 405 ARG A CA 1
ATOM 3214 C C . ARG A 1 405 ? 47.802 9.387 -21.951 1.00 47.62 405 ARG A C 1
ATOM 3216 O O . ARG A 1 405 ? 47.578 9.503 -23.149 1.00 47.62 405 ARG A O 1
ATOM 3223 N N . LYS A 1 406 ? 47.303 10.231 -21.036 1.00 52.09 406 LYS A N 1
ATOM 3224 C CA . LYS A 1 406 ? 47.065 11.699 -21.140 1.00 52.09 406 LYS A CA 1
ATOM 3225 C C . LYS A 1 406 ? 46.099 12.115 -20.020 1.00 52.09 406 LYS A C 1
ATOM 3227 O O . LYS A 1 406 ? 45.076 11.469 -19.833 1.00 52.09 406 LYS A O 1
ATOM 3232 N N . LYS A 1 407 ? 46.422 13.180 -19.269 1.00 50.81 407 LYS A N 1
ATOM 3233 C CA . LYS A 1 407 ? 45.531 13.759 -18.241 1.00 50.81 407 LYS A CA 1
ATOM 3234 C C . LYS A 1 407 ? 44.205 14.153 -18.898 1.00 50.81 407 LYS A C 1
ATOM 3236 O O . LYS A 1 407 ? 44.181 15.100 -19.683 1.00 50.81 407 LYS A O 1
ATOM 3241 N N . ARG A 1 408 ? 43.122 13.436 -18.596 1.00 61.53 408 ARG A N 1
ATOM 3242 C CA . 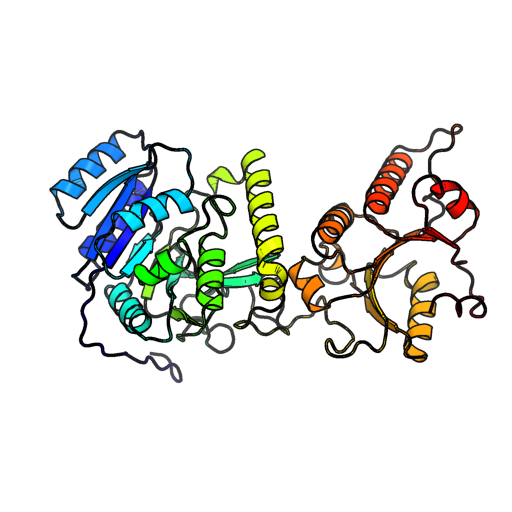ARG A 1 408 ? 41.766 13.844 -18.975 1.00 61.53 408 ARG A CA 1
ATOM 3243 C C . ARG A 1 408 ? 41.220 14.797 -17.911 1.00 61.53 408 ARG A C 1
ATOM 3245 O O . ARG A 1 408 ? 41.672 14.801 -16.771 1.00 61.53 408 ARG A O 1
ATOM 3252 N N . SER A 1 409 ? 40.260 15.636 -18.286 1.00 64.75 409 SER A N 1
ATOM 3253 C CA . SER A 1 409 ? 39.495 16.418 -17.311 1.00 64.75 409 SER A CA 1
ATOM 3254 C C . SER A 1 409 ? 38.706 15.477 -16.395 1.00 64.75 409 SER A C 1
ATOM 3256 O O . SER A 1 409 ? 38.175 14.489 -16.900 1.00 64.75 409 SER A O 1
ATOM 3258 N N . LYS A 1 410 ? 38.522 15.831 -15.117 1.00 69.44 410 LYS A N 1
ATOM 3259 C CA . LYS A 1 410 ? 37.695 15.106 -14.124 1.00 69.44 410 LYS A CA 1
ATOM 3260 C C . LYS A 1 410 ? 36.360 14.572 -14.687 1.00 69.44 410 LYS A C 1
ATOM 3262 O O . LYS A 1 410 ? 36.004 13.420 -14.479 1.00 69.44 410 LYS A O 1
ATOM 3267 N N . ARG A 1 411 ? 35.687 15.374 -15.522 1.00 66.94 411 ARG A N 1
ATOM 3268 C CA . ARG A 1 411 ? 34.435 15.025 -16.221 1.00 66.94 411 ARG A CA 1
ATOM 3269 C C . ARG A 1 411 ? 34.522 13.768 -17.107 1.00 66.94 411 ARG A C 1
ATOM 3271 O O . ARG A 1 411 ? 33.534 13.065 -17.279 1.00 66.94 411 ARG A O 1
ATOM 3278 N N . GLY A 1 412 ? 35.683 13.495 -17.702 1.00 71.38 412 GLY A N 1
ATOM 3279 C CA . GLY A 1 412 ? 35.902 12.330 -18.563 1.00 71.38 412 GLY A CA 1
ATOM 3280 C C . GLY A 1 412 ? 36.089 11.031 -17.777 1.00 71.38 412 GLY A C 1
ATOM 3281 O O . GLY A 1 412 ? 35.639 9.986 -18.234 1.00 71.38 412 GLY A O 1
ATOM 3282 N N . GLU A 1 413 ? 36.703 11.103 -16.593 1.00 73.12 413 GLU A N 1
ATOM 3283 C CA . GLU A 1 413 ? 36.849 9.961 -15.676 1.00 73.12 413 GLU A CA 1
ATOM 3284 C C . GLU A 1 413 ? 35.496 9.577 -15.066 1.00 73.12 413 GLU A C 1
ATOM 3286 O O . GLU A 1 413 ? 35.117 8.407 -15.074 1.00 73.12 413 GLU A O 1
ATOM 3291 N N . GLU A 1 414 ? 34.716 10.571 -14.629 1.00 78.38 414 GLU A N 1
ATOM 3292 C CA . GLU A 1 414 ? 33.345 10.366 -14.144 1.00 78.38 414 GLU A CA 1
ATOM 3293 C C . GLU A 1 414 ? 32.459 9.718 -15.221 1.00 78.38 414 GLU A C 1
ATOM 3295 O O . GLU A 1 414 ? 31.710 8.785 -14.934 1.00 78.38 414 GLU A O 1
ATOM 3300 N N . LYS A 1 415 ? 32.570 10.152 -16.485 1.00 79.06 415 LYS A N 1
ATOM 3301 C CA . LYS A 1 415 ? 31.813 9.559 -17.599 1.00 79.06 415 LYS A CA 1
ATOM 3302 C C . LYS A 1 415 ? 32.189 8.092 -17.845 1.00 79.06 415 LYS A C 1
ATOM 3304 O O . LYS A 1 415 ? 31.294 7.274 -18.036 1.00 79.06 415 LYS A O 1
ATOM 3309 N N . GLU A 1 416 ? 33.476 7.742 -17.800 1.00 83.75 416 GLU A N 1
ATOM 3310 C CA . GLU A 1 416 ? 33.925 6.348 -17.942 1.00 83.75 416 GLU A CA 1
ATOM 3311 C C . GLU A 1 416 ? 33.350 5.453 -16.835 1.00 83.75 416 GLU A C 1
ATOM 3313 O O . GLU A 1 416 ? 32.812 4.384 -17.124 1.00 83.75 416 GLU A O 1
ATOM 3318 N N . GLN A 1 417 ? 33.421 5.895 -15.575 1.00 85.50 417 GLN A N 1
ATOM 3319 C CA . GLN A 1 417 ? 32.886 5.139 -14.438 1.00 85.50 417 GLN A CA 1
ATOM 3320 C C . GLN A 1 417 ? 31.383 4.882 -14.580 1.00 85.50 417 GLN A C 1
ATOM 3322 O O . GLN A 1 417 ? 30.915 3.776 -14.315 1.00 85.50 417 GLN A O 1
ATOM 3327 N N . ARG A 1 418 ? 30.629 5.878 -15.057 1.00 86.25 418 ARG A N 1
ATOM 3328 C CA . ARG A 1 418 ? 29.190 5.742 -15.327 1.00 86.25 418 ARG A CA 1
ATOM 3329 C C . ARG A 1 418 ? 28.904 4.723 -16.429 1.00 86.25 418 ARG A C 1
ATOM 3331 O O . ARG A 1 418 ? 27.997 3.916 -16.266 1.00 86.25 418 ARG A O 1
ATOM 3338 N N . ILE A 1 419 ? 29.685 4.719 -17.513 1.00 87.56 419 ILE A N 1
ATOM 3339 C CA . ILE A 1 419 ? 29.535 3.729 -18.593 1.00 87.56 419 ILE A CA 1
ATOM 3340 C C . ILE A 1 419 ? 29.835 2.321 -18.071 1.00 87.56 419 ILE A C 1
ATOM 3342 O O . ILE A 1 419 ? 29.027 1.423 -18.282 1.00 87.56 419 ILE A O 1
ATOM 3346 N N . ARG A 1 420 ? 30.931 2.129 -17.323 1.00 89.38 420 ARG A N 1
ATOM 3347 C CA . ARG A 1 420 ? 31.256 0.834 -16.690 1.00 89.38 420 ARG A CA 1
ATOM 3348 C C . ARG A 1 420 ? 30.116 0.337 -15.808 1.00 89.38 420 ARG A C 1
ATOM 3350 O O . ARG A 1 420 ? 29.735 -0.825 -15.888 1.00 89.38 420 ARG A O 1
ATOM 3357 N N . LYS A 1 421 ? 29.558 1.234 -14.993 1.00 88.25 421 LYS A N 1
ATOM 3358 C CA . LYS A 1 421 ? 28.438 0.927 -14.108 1.00 88.25 421 LYS A CA 1
ATOM 3359 C C . LYS A 1 421 ? 27.188 0.498 -14.884 1.00 88.25 421 LYS A C 1
ATOM 3361 O O . LYS A 1 421 ? 26.548 -0.470 -14.500 1.00 88.25 421 LYS A O 1
ATOM 3366 N N . ALA A 1 422 ? 26.862 1.184 -15.976 1.00 88.12 422 ALA A N 1
ATOM 3367 C CA . ALA A 1 422 ? 25.731 0.807 -16.817 1.00 88.12 422 ALA A CA 1
ATOM 3368 C C . ALA A 1 422 ? 25.946 -0.531 -17.531 1.00 88.12 422 ALA A C 1
ATOM 3370 O O . ALA A 1 422 ? 25.041 -1.361 -17.548 1.00 88.12 422 ALA A O 1
ATOM 3371 N N . LEU A 1 423 ? 27.143 -0.751 -18.086 1.00 90.69 423 LEU A N 1
ATOM 3372 C CA . LEU A 1 423 ? 27.495 -1.990 -18.781 1.00 90.69 423 LEU A CA 1
ATOM 3373 C C . LEU A 1 423 ? 27.389 -3.213 -17.867 1.00 90.69 423 LEU A C 1
ATOM 3375 O O . LEU A 1 423 ? 26.979 -4.265 -18.333 1.00 90.69 423 LEU A O 1
ATOM 3379 N N . ALA A 1 424 ? 27.645 -3.063 -16.564 1.00 89.75 424 ALA A N 1
ATOM 3380 C CA . ALA A 1 424 ? 27.438 -4.135 -15.588 1.00 89.75 424 ALA A CA 1
ATOM 3381 C C . ALA A 1 424 ? 25.970 -4.600 -15.466 1.00 89.75 424 ALA A C 1
ATOM 3383 O O . ALA A 1 424 ? 25.710 -5.646 -14.882 1.00 89.75 424 ALA A O 1
ATOM 3384 N N . SER A 1 425 ? 25.010 -3.820 -15.976 1.00 90.00 425 SER A N 1
ATOM 3385 C CA . SER A 1 425 ? 23.577 -4.148 -16.016 1.00 90.00 425 SER A CA 1
ATOM 3386 C C . SER A 1 425 ? 23.030 -4.283 -17.446 1.00 90.00 425 SER A C 1
ATOM 3388 O O . SER A 1 425 ? 21.812 -4.326 -17.616 1.00 90.00 425 SER A O 1
ATOM 3390 N N . CYS A 1 426 ? 23.896 -4.310 -18.467 1.00 91.81 426 CYS A N 1
ATOM 3391 C CA . CYS A 1 426 ? 23.509 -4.452 -19.872 1.00 91.81 426 CYS A CA 1
ATOM 3392 C C . CYS A 1 426 ? 23.971 -5.795 -20.439 1.00 91.81 426 CYS A C 1
ATOM 3394 O O . CYS A 1 426 ? 25.014 -6.314 -20.054 1.00 91.81 426 CYS A O 1
ATOM 3396 N N . ASP A 1 427 ? 23.216 -6.307 -21.405 1.00 92.75 427 ASP A N 1
ATOM 3397 C CA . ASP A 1 427 ? 23.509 -7.556 -22.105 1.00 92.75 427 ASP A CA 1
ATOM 3398 C C . ASP A 1 427 ? 24.331 -7.316 -23.385 1.00 92.75 427 ASP A C 1
ATOM 3400 O O . ASP A 1 427 ? 25.123 -8.168 -23.777 1.00 92.75 427 ASP A O 1
ATOM 3404 N N . ARG A 1 428 ? 24.178 -6.145 -24.030 1.00 92.06 428 ARG A N 1
ATOM 3405 C CA . ARG A 1 428 ? 24.906 -5.775 -25.259 1.00 92.06 428 ARG A CA 1
ATOM 3406 C C . ARG A 1 428 ? 25.306 -4.305 -25.297 1.00 92.06 428 ARG A C 1
ATOM 3408 O O . ARG A 1 428 ? 24.565 -3.425 -24.852 1.00 92.06 428 ARG A O 1
ATOM 3415 N N . LEU A 1 429 ? 26.444 -4.037 -25.932 1.00 90.81 429 LEU A N 1
ATOM 3416 C CA . LEU A 1 429 ? 26.905 -2.696 -26.277 1.00 90.81 429 LEU A CA 1
ATOM 3417 C C . LEU A 1 429 ? 26.887 -2.480 -27.802 1.00 90.81 429 LEU A C 1
ATOM 3419 O O . LEU A 1 429 ? 27.490 -3.227 -28.567 1.00 90.81 429 LEU A O 1
ATOM 3423 N N . LEU A 1 430 ? 26.220 -1.420 -28.248 1.00 86.62 430 LEU A N 1
ATOM 3424 C CA . LEU A 1 430 ? 26.270 -0.912 -29.616 1.00 86.62 430 LEU A CA 1
ATOM 3425 C C . LEU A 1 430 ? 27.210 0.291 -29.676 1.00 86.62 430 LEU A C 1
ATOM 3427 O O . LEU A 1 430 ? 27.085 1.218 -28.875 1.00 86.62 430 LEU A O 1
ATOM 3431 N N . VAL A 1 431 ? 28.127 0.304 -30.639 1.00 84.62 431 VAL A N 1
ATOM 3432 C CA . VAL A 1 431 ? 29.090 1.402 -30.823 1.00 84.62 431 VAL A CA 1
ATOM 3433 C C . VAL A 1 431 ? 29.142 1.867 -32.265 1.00 84.62 431 VAL A C 1
ATOM 3435 O O . VAL A 1 431 ? 28.936 1.073 -33.173 1.00 84.62 431 VAL A O 1
ATOM 3438 N N . THR A 1 432 ? 29.479 3.129 -32.512 1.00 79.25 432 THR A N 1
ATOM 3439 C CA . THR A 1 432 ? 29.546 3.649 -33.889 1.00 79.25 432 THR A CA 1
ATOM 3440 C C . THR A 1 432 ? 30.846 3.351 -34.628 1.00 79.25 432 THR A C 1
ATOM 3442 O O . THR A 1 432 ? 30.903 3.511 -35.848 1.00 79.25 432 THR A O 1
ATOM 3445 N N . THR A 1 433 ? 31.896 2.917 -33.926 1.00 81.50 433 THR A N 1
ATOM 3446 C CA . THR A 1 433 ? 33.223 2.698 -34.513 1.00 81.50 433 THR A CA 1
ATOM 3447 C C . THR A 1 433 ? 33.931 1.476 -33.929 1.00 81.50 433 THR A C 1
ATOM 3449 O O . THR A 1 433 ? 33.741 1.132 -32.762 1.00 81.50 433 THR A O 1
ATOM 3452 N N . ARG A 1 434 ? 34.822 0.855 -34.717 1.00 84.69 434 ARG A N 1
ATOM 3453 C CA . ARG A 1 434 ? 35.686 -0.243 -34.240 1.00 84.69 434 ARG A CA 1
ATOM 3454 C C . ARG A 1 434 ? 36.616 0.182 -33.104 1.00 84.69 434 ARG A C 1
ATOM 3456 O O . ARG A 1 434 ? 36.908 -0.614 -32.224 1.00 84.69 434 ARG A O 1
ATOM 3463 N N . GLN A 1 435 ? 37.044 1.449 -33.064 1.00 85.69 435 GLN A N 1
ATOM 3464 C CA . GLN A 1 435 ? 37.881 1.914 -31.955 1.00 85.69 435 GLN A CA 1
ATOM 3465 C C . GLN A 1 435 ? 37.128 1.877 -30.617 1.00 85.69 435 GLN A C 1
ATOM 3467 O O . GLN A 1 435 ? 37.740 1.627 -29.583 1.00 85.69 435 GLN A O 1
ATOM 3472 N N . LEU A 1 436 ? 35.817 2.149 -30.611 1.00 84.69 436 LEU A N 1
ATOM 3473 C CA . LEU A 1 436 ? 35.003 2.047 -29.398 1.00 84.69 436 LEU A CA 1
ATOM 3474 C C . LEU A 1 436 ? 34.796 0.585 -28.984 1.00 84.69 436 LEU A C 1
ATOM 3476 O O . LEU A 1 436 ? 34.849 0.290 -27.793 1.00 84.69 436 LEU A O 1
ATOM 3480 N N . GLU A 1 437 ? 34.610 -0.318 -29.947 1.00 88.75 437 GLU A N 1
ATOM 3481 C CA . GLU A 1 437 ? 34.535 -1.763 -29.699 1.00 88.75 437 GLU A CA 1
ATOM 3482 C C . GLU A 1 437 ? 35.808 -2.269 -29.018 1.00 88.75 437 GLU A C 1
ATOM 3484 O O . GLU A 1 437 ? 35.744 -2.810 -27.914 1.00 88.75 437 GLU A O 1
ATOM 3489 N N . GLU A 1 438 ? 36.972 -2.006 -29.617 1.00 88.06 438 GLU A N 1
ATOM 3490 C CA . GLU A 1 438 ? 38.266 -2.402 -29.054 1.00 88.06 438 GLU A CA 1
ATOM 3491 C C . GLU A 1 438 ? 38.443 -1.867 -27.630 1.00 88.06 438 GLU A C 1
ATOM 3493 O O . GLU A 1 438 ? 38.904 -2.585 -26.740 1.00 88.06 438 GLU A O 1
ATOM 3498 N N . ALA A 1 439 ? 38.022 -0.625 -27.382 1.00 87.25 439 ALA A N 1
ATOM 3499 C CA . ALA A 1 439 ? 38.228 0.014 -26.095 1.00 87.25 439 ALA A CA 1
ATOM 3500 C C . ALA A 1 439 ? 37.360 -0.586 -24.973 1.00 87.25 439 ALA A C 1
ATOM 3502 O O . ALA A 1 439 ? 37.809 -0.656 -23.827 1.00 87.2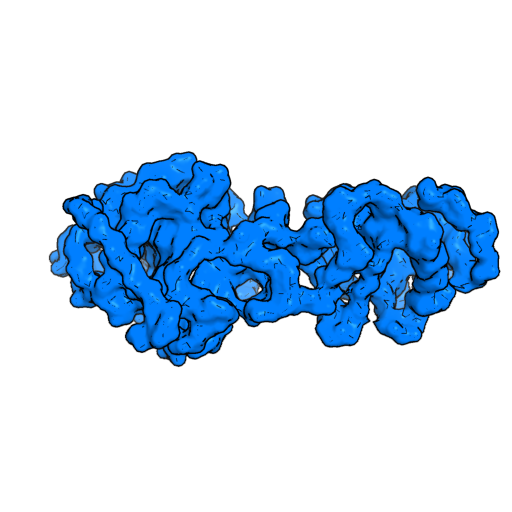5 439 ALA A O 1
ATOM 3503 N N . TRP A 1 440 ? 36.146 -1.045 -25.289 1.00 90.31 440 TRP A N 1
ATOM 3504 C CA . TRP A 1 440 ? 35.202 -1.611 -24.317 1.00 90.31 440 TRP A CA 1
ATOM 3505 C C . TRP A 1 440 ? 35.176 -3.144 -24.282 1.00 90.31 440 TRP A C 1
ATOM 3507 O O . TRP A 1 440 ? 34.561 -3.700 -23.374 1.00 90.31 440 TRP A O 1
ATOM 3517 N N . SER A 1 441 ? 35.906 -3.821 -25.175 1.00 90.00 441 SER A N 1
ATOM 3518 C CA . SER A 1 441 ? 35.992 -5.292 -25.262 1.00 90.00 441 SER A CA 1
ATOM 3519 C C . SER A 1 441 ? 36.434 -6.002 -23.976 1.00 90.00 441 SER A C 1
ATOM 3521 O O . SER A 1 441 ? 36.163 -7.178 -23.789 1.00 90.00 441 SER A O 1
ATOM 3523 N N . SER A 1 442 ? 37.095 -5.290 -23.057 1.00 89.25 442 SER A N 1
ATOM 3524 C CA . SER A 1 442 ? 37.488 -5.821 -21.740 1.00 89.25 442 SER A CA 1
ATOM 3525 C C . SER A 1 442 ? 36.393 -5.745 -20.668 1.00 89.25 442 SER A C 1
ATOM 3527 O O . SER A 1 442 ? 36.615 -6.187 -19.542 1.00 89.25 442 SER A O 1
ATOM 3529 N N . VAL A 1 443 ? 35.253 -5.117 -20.971 1.00 89.44 443 VAL A N 1
ATOM 3530 C CA . VAL A 1 443 ? 34.181 -4.816 -20.006 1.00 89.44 443 VAL A CA 1
ATOM 3531 C C . VAL A 1 443 ? 32.907 -5.601 -20.299 1.00 89.44 443 VAL A C 1
ATOM 3533 O O . VAL A 1 443 ? 32.209 -5.967 -19.359 1.00 89.44 443 VAL A O 1
ATOM 3536 N N . ILE A 1 444 ? 32.596 -5.833 -21.573 1.00 92.19 444 ILE A N 1
ATOM 3537 C CA . ILE A 1 444 ? 31.405 -6.563 -22.009 1.00 92.19 444 ILE A CA 1
ATOM 3538 C C . ILE A 1 444 ? 31.742 -7.411 -23.236 1.00 92.19 444 ILE A C 1
ATOM 3540 O O . ILE A 1 444 ? 32.459 -6.950 -24.124 1.00 92.19 444 ILE A O 1
ATOM 3544 N N . ASP A 1 445 ? 31.215 -8.634 -23.267 1.00 92.50 445 ASP A N 1
ATOM 3545 C CA . ASP A 1 445 ? 31.562 -9.627 -24.288 1.00 92.50 445 ASP A CA 1
ATOM 3546 C C . ASP A 1 445 ? 30.807 -9.408 -25.612 1.00 92.50 445 ASP A C 1
ATOM 3548 O O . ASP A 1 445 ? 31.365 -9.612 -26.689 1.00 92.50 445 ASP A O 1
ATOM 3552 N N . ASP A 1 446 ? 29.540 -8.975 -25.557 1.00 93.62 446 ASP A N 1
ATOM 3553 C CA . ASP A 1 446 ? 28.707 -8.766 -26.748 1.00 93.62 446 ASP A CA 1
ATOM 3554 C C . ASP A 1 446 ? 28.714 -7.294 -27.184 1.00 93.62 446 ASP A C 1
ATOM 3556 O O . ASP A 1 446 ? 27.956 -6.456 -26.680 1.00 93.62 446 ASP A O 1
ATOM 3560 N N . ILE A 1 447 ? 29.593 -6.980 -28.140 1.00 92.25 447 ILE A N 1
ATOM 3561 C CA . ILE A 1 447 ? 29.698 -5.660 -28.766 1.00 92.25 447 ILE A CA 1
ATOM 3562 C C . ILE A 1 447 ? 29.359 -5.764 -30.254 1.00 92.25 447 ILE A C 1
ATOM 3564 O O . ILE A 1 447 ? 29.846 -6.652 -30.955 1.00 92.25 447 ILE A O 1
ATOM 3568 N N . LYS A 1 448 ? 28.539 -4.835 -30.760 1.00 87.69 448 LYS A N 1
ATOM 3569 C CA . LYS A 1 448 ? 28.253 -4.697 -32.196 1.00 87.69 448 LYS A CA 1
ATOM 3570 C C . LYS A 1 448 ? 28.569 -3.290 -32.681 1.00 87.69 448 LYS A C 1
ATOM 3572 O O . LYS A 1 448 ? 28.136 -2.298 -32.091 1.00 87.69 448 LYS A O 1
ATOM 3577 N N . VAL A 1 449 ? 29.296 -3.208 -33.792 1.00 82.75 449 VAL A N 1
ATOM 3578 C CA . VAL A 1 449 ? 29.589 -1.937 -34.457 1.00 82.75 449 VAL A CA 1
ATOM 3579 C C . VAL A 1 449 ? 28.434 -1.581 -35.390 1.00 82.75 449 VAL A C 1
ATOM 3581 O O . VAL A 1 449 ? 28.163 -2.293 -36.352 1.00 82.75 449 VAL A O 1
ATOM 3584 N N . VAL A 1 450 ? 27.771 -0.463 -35.097 1.00 75.00 450 VAL A N 1
ATOM 3585 C CA . VAL A 1 450 ? 26.696 0.168 -35.868 1.00 75.00 450 VAL A CA 1
ATOM 3586 C C . VAL A 1 450 ? 27.225 1.469 -36.481 1.00 75.00 450 VAL A C 1
ATOM 3588 O O . VAL A 1 450 ? 27.122 2.515 -35.839 1.00 75.00 450 VAL A O 1
ATOM 3591 N N . PRO A 1 451 ? 27.825 1.464 -37.688 1.00 67.25 451 PRO A N 1
ATOM 3592 C CA . PRO A 1 451 ? 28.368 2.685 -38.275 1.00 67.25 451 PRO A CA 1
ATOM 3593 C C . PRO A 1 451 ? 27.310 3.792 -38.325 1.00 67.25 451 PRO A C 1
ATOM 3595 O O . PRO A 1 451 ? 26.207 3.586 -38.822 1.00 67.25 451 PRO A O 1
ATOM 3598 N N . GLY A 1 452 ? 27.649 4.987 -37.833 1.00 58.91 452 GLY A N 1
ATOM 3599 C CA . GLY A 1 452 ? 26.727 6.135 -37.818 1.00 58.91 452 GLY A CA 1
ATOM 3600 C C . GLY A 1 452 ? 26.416 6.709 -39.208 1.00 58.91 452 GLY A C 1
ATOM 3601 O O . GLY A 1 452 ? 25.727 7.719 -39.317 1.00 58.91 452 GLY A O 1
ATOM 3602 N N . HIS A 1 453 ? 26.960 6.104 -40.267 1.00 56.03 453 HIS A N 1
ATOM 3603 C CA . HIS A 1 453 ? 26.789 6.495 -41.660 1.00 56.03 453 HIS A CA 1
ATOM 3604 C C . HIS A 1 453 ? 25.995 5.386 -42.348 1.00 56.03 453 HIS A C 1
ATOM 3606 O O . HIS A 1 453 ? 26.372 4.218 -42.304 1.00 56.03 453 HIS A O 1
ATOM 3612 N N . VAL A 1 454 ? 24.870 5.766 -42.940 1.00 51.94 454 VAL A N 1
ATOM 3613 C CA . VAL A 1 454 ? 23.880 4.878 -43.544 1.00 51.94 454 VAL A CA 1
ATOM 3614 C C . VAL A 1 454 ? 24.497 4.036 -44.670 1.00 51.94 454 VAL A C 1
ATOM 3616 O O . VAL A 1 454 ? 24.617 4.507 -45.795 1.00 51.94 454 VAL A O 1
ATOM 3619 N N . GLU A 1 455 ? 24.785 2.764 -44.398 1.00 47.28 455 GLU A N 1
ATOM 3620 C CA . GLU A 1 455 ? 24.683 1.693 -45.395 1.00 47.28 455 GLU A CA 1
ATOM 3621 C C . GLU A 1 455 ? 23.679 0.660 -44.875 1.00 47.28 455 GLU A C 1
ATOM 3623 O O . GLU A 1 455 ? 23.982 -0.198 -44.047 1.00 47.28 455 GLU A O 1
ATOM 3628 N N . MET A 1 456 ? 22.432 0.788 -45.341 1.00 47.84 456 MET A N 1
ATOM 3629 C CA . MET A 1 456 ? 21.282 -0.018 -44.904 1.00 47.84 456 MET A CA 1
ATOM 3630 C C . MET A 1 456 ? 21.386 -1.514 -45.261 1.00 47.84 456 MET A C 1
ATOM 3632 O O . MET A 1 456 ? 20.538 -2.281 -44.828 1.00 47.84 456 MET A O 1
ATOM 3636 N N . GLN A 1 457 ? 22.386 -1.939 -46.041 1.00 43.94 457 GLN A N 1
ATOM 3637 C CA . GLN A 1 457 ? 22.458 -3.290 -46.617 1.00 43.94 457 GLN A CA 1
ATOM 3638 C C . GLN A 1 457 ? 23.034 -4.369 -45.680 1.00 43.94 457 GLN A C 1
ATOM 3640 O O . GLN A 1 457 ? 22.876 -5.546 -45.971 1.00 43.94 457 GLN A O 1
ATOM 3645 N N . ASN A 1 458 ? 23.658 -4.002 -44.554 1.00 45.81 458 ASN A N 1
ATOM 3646 C CA . ASN A 1 458 ? 24.363 -4.959 -43.680 1.00 45.81 458 ASN A CA 1
ATOM 3647 C C . ASN A 1 458 ? 23.628 -5.294 -42.364 1.00 45.81 458 ASN A C 1
ATOM 3649 O O . ASN A 1 458 ? 24.227 -5.880 -41.469 1.00 45.81 458 ASN A O 1
ATOM 3653 N N . TRP A 1 459 ? 22.360 -4.898 -42.207 1.00 51.78 459 TRP A N 1
ATOM 3654 C CA . TRP A 1 459 ? 21.616 -5.051 -40.940 1.00 51.78 459 TRP A CA 1
ATOM 3655 C C . TRP A 1 459 ? 20.590 -6.197 -40.944 1.00 51.78 459 TRP A C 1
ATOM 3657 O O . TRP A 1 459 ? 19.957 -6.431 -39.917 1.00 51.78 459 TRP A O 1
ATOM 3667 N N . ASP A 1 460 ? 20.469 -6.949 -42.046 1.00 46.88 460 ASP A N 1
ATOM 3668 C CA . ASP A 1 460 ? 19.582 -8.124 -42.151 1.00 46.88 460 ASP A CA 1
ATOM 3669 C C . ASP A 1 460 ? 19.990 -9.279 -41.208 1.00 46.88 460 ASP A C 1
ATOM 3671 O O . ASP A 1 460 ? 19.192 -10.169 -40.942 1.00 46.88 460 ASP A O 1
ATOM 3675 N N . GLU A 1 461 ? 21.202 -9.255 -40.643 1.00 44.28 461 GLU A N 1
ATOM 3676 C CA . GLU A 1 461 ? 21.717 -10.292 -39.731 1.00 44.28 461 GLU A CA 1
ATOM 3677 C C . GLU A 1 461 ? 21.346 -10.080 -38.246 1.00 44.28 461 GLU A C 1
ATOM 3679 O O . GLU A 1 461 ? 21.807 -10.820 -37.377 1.00 44.28 461 GLU A O 1
ATOM 3684 N N . LEU A 1 462 ? 20.546 -9.056 -37.924 1.00 45.94 462 LEU A N 1
ATOM 3685 C CA . LEU A 1 462 ? 20.126 -8.736 -36.546 1.00 45.94 462 LEU A CA 1
ATOM 3686 C C . LEU A 1 462 ? 18.686 -9.134 -36.212 1.00 45.94 462 LEU A C 1
ATOM 3688 O O . LEU A 1 462 ? 18.236 -8.837 -35.102 1.00 45.94 462 LEU A O 1
ATOM 3692 N N . SER A 1 463 ? 17.980 -9.754 -37.163 1.00 41.84 463 SER A N 1
ATOM 3693 C CA . SER A 1 463 ? 16.625 -10.290 -36.994 1.00 41.84 463 SER A CA 1
ATOM 3694 C C . SER A 1 463 ? 16.568 -11.482 -36.050 1.00 41.84 463 SER A C 1
ATOM 3696 O O . SER A 1 463 ? 17.428 -12.379 -36.223 1.00 41.84 463 SER A O 1
#